Protein AF-A0A9E2QD53-F1 (afdb_monomer)

Radius of gyration: 24.66 Å; Cα contacts (8 Å, |Δi|>4): 588; chains: 1; bounding box: 56×91×50 Å

Sequence (376 aa):
MVDAVVQRRDLRGRLIRIVRFLTGLVPRSIDTVKHRERRSAAPARRATETYSCSTSEERNVAGVDAAALECQRIYGAGYLVKAEHRAGRVPVPRPDRQGRGGPEAVGASNTDPWDVVRMARHRARPRFLFYVEEIFDDFLELRGDRLYGDDSAIVGGFARLDGVPLMLIGHNRGGTPGDGRATNSGMPHPEGIRKSLRLMKLAEKFNLPVVTMVDTPGAYPGVGAEERGQALAIAENLREMVSLGTPVLSVVIGEGGSGGALSLAVADTVLMMENSTFSVISPEGCAAILWRDQSKARQAARALKLTAPELLEIGLVDEVVPEPPGGAHQDPAAAAAVLHDHVAAHLGRLLGADIDGLVEARLDKYSRVGVFEEVV

Foldseek 3Di:
DDDDPPPVVNVVVLVVLVLCLLPVDDDDDPDDPDDDDDDDDDDDDDDDDDDDDDDDPPPPPVVVVVSVVVSCVSVVPDPPPPPPDDPDPPPPDDPDPDDDDDDPPPPPPPDQLVVLQCQLVPLLQDFDVNLCVQFWASFDWDAWLVPDGGQLQKIWGWIDGVNAIAIEIEGCQDNDPVRNVSRVSSAAALRNLSNVLVSLVVCLVSQHEYEYEYRDQYHDPDPVSVVVCVVNSLVVLLVCLLQRLHAYEYEHSGEAHASSNSSRQLGLAYEYEQSHWHFNHQLQVQCCPPVVDSVCSSVSSVVGLTGRVSCVVLLVHVYYQYAPVVGCSVPVNVSSVSVNVVCVVVVVSRVPDDRVVSSVSSNVSVVPPDDDDDDD

Mean predicted aligned error: 13.01 Å

Solvent-accessible surface area (backbone atoms only — not comparable to full-atom values): 21211 Å² total; per-residue (Å²): 140,91,81,78,83,71,54,69,66,57,55,50,53,50,49,49,50,52,50,28,69,78,64,72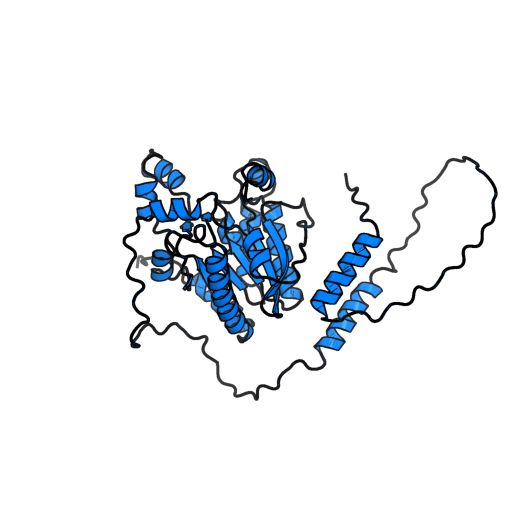,55,79,80,73,83,79,77,79,81,81,79,80,84,81,86,82,90,84,83,92,80,92,79,88,86,79,93,74,92,75,91,79,81,80,75,65,60,67,61,56,53,50,54,52,50,49,51,48,57,60,62,71,61,73,84,70,79,84,70,81,83,69,97,59,88,76,74,78,81,68,85,75,92,70,89,69,90,65,72,77,72,79,64,81,69,92,64,55,52,43,57,34,51,51,51,27,63,34,72,69,38,67,48,49,70,53,49,46,70,76,54,37,43,82,72,44,80,62,82,46,40,90,81,83,40,61,38,56,9,37,46,32,26,42,28,22,50,96,80,46,64,30,30,38,39,29,22,27,28,50,80,44,77,71,42,17,64,71,11,53,40,8,20,31,43,24,41,18,43,41,24,51,45,53,50,52,54,51,18,35,76,68,68,22,36,36,41,27,40,28,26,12,81,19,46,44,92,42,71,71,21,56,79,63,34,34,70,55,30,36,52,53,34,45,59,50,43,46,65,39,72,39,48,32,40,16,32,29,64,15,30,23,15,25,67,45,20,46,54,55,49,62,39,71,40,30,35,23,29,48,45,14,36,48,36,84,59,55,32,44,58,47,8,40,67,80,66,70,34,48,88,40,20,57,59,30,27,57,74,64,52,26,40,28,70,54,29,38,74,74,63,78,30,76,45,66,42,73,50,40,87,90,33,38,52,70,36,50,66,61,26,43,54,50,50,40,55,54,51,52,57,52,50,57,53,48,72,72,51,58,55,70,59,46,31,51,49,30,43,52,58,61,70,61,65,77,86,85,82,83,89,127

Structure (mmCIF, N/CA/C/O backbone):
data_AF-A0A9E2QD53-F1
#
_entry.id   AF-A0A9E2QD53-F1
#
loop_
_atom_site.group_PDB
_atom_site.id
_atom_site.type_symbol
_atom_site.label_atom_id
_atom_site.label_alt_id
_atom_site.label_comp_id
_atom_site.label_asym_id
_atom_site.label_entity_id
_atom_site.label_seq_id
_atom_site.pdbx_PDB_ins_code
_atom_site.Cartn_x
_atom_site.Cartn_y
_atom_site.Cartn_z
_atom_site.occupancy
_atom_site.B_iso_or_equiv
_atom_site.auth_seq_id
_atom_site.auth_comp_id
_atom_site.auth_asym_id
_atom_site.auth_atom_id
_atom_site.pdbx_PDB_model_num
ATOM 1 N N . MET A 1 1 ? 7.668 31.008 6.955 1.00 31.34 1 MET A N 1
ATOM 2 C CA . MET A 1 1 ? 6.559 31.546 6.141 1.00 31.34 1 MET A CA 1
ATOM 3 C C . MET A 1 1 ? 5.306 30.779 6.550 1.00 31.34 1 MET A C 1
ATOM 5 O O . MET A 1 1 ? 4.965 29.779 5.940 1.00 31.34 1 MET A O 1
ATOM 9 N N . VAL A 1 2 ? 4.736 31.150 7.699 1.00 32.56 2 VAL A N 1
ATOM 10 C CA . VAL A 1 2 ? 3.553 30.505 8.285 1.00 32.56 2 VAL A CA 1
ATOM 11 C C . VAL A 1 2 ? 2.417 31.496 8.106 1.00 32.56 2 VAL A C 1
ATOM 13 O O . VAL A 1 2 ? 2.202 32.340 8.961 1.00 32.56 2 VAL A O 1
ATOM 16 N N . ASP A 1 3 ? 1.749 31.430 6.962 1.00 30.52 3 ASP A N 1
ATOM 17 C CA . ASP A 1 3 ? 0.505 32.157 6.723 1.00 30.52 3 ASP A CA 1
ATOM 18 C C . ASP A 1 3 ? -0.479 31.205 6.050 1.00 30.52 3 ASP A C 1
ATOM 20 O O . ASP A 1 3 ? -0.673 31.188 4.839 1.00 30.52 3 ASP A O 1
ATOM 24 N N . ALA A 1 4 ? -1.107 30.374 6.875 1.00 34.44 4 ALA A N 1
ATOM 25 C CA . ALA A 1 4 ? -2.397 29.795 6.554 1.00 34.44 4 ALA A CA 1
ATOM 26 C C . ALA A 1 4 ? -3.383 30.329 7.591 1.00 34.44 4 ALA A C 1
ATOM 28 O O . ALA A 1 4 ? -3.684 29.681 8.594 1.00 34.44 4 ALA A O 1
ATOM 29 N N . VAL A 1 5 ? -3.876 31.548 7.361 1.00 36.81 5 VAL A N 1
ATOM 30 C CA . VAL A 1 5 ? -5.091 32.037 8.017 1.00 36.81 5 VAL A CA 1
ATOM 31 C C . VAL A 1 5 ? -6.238 31.167 7.507 1.00 36.81 5 VAL A C 1
ATOM 33 O O . VAL A 1 5 ? -6.905 31.481 6.523 1.00 36.81 5 VAL A O 1
ATOM 36 N N . VAL A 1 6 ? -6.448 30.022 8.155 1.00 44.41 6 VAL A N 1
ATOM 37 C CA . VAL A 1 6 ? -7.622 29.188 7.912 1.00 44.41 6 VAL A CA 1
ATOM 38 C C . VAL A 1 6 ? -8.832 30.013 8.339 1.00 44.41 6 VAL A C 1
ATOM 40 O O . VAL A 1 6 ? -8.982 30.374 9.509 1.00 44.41 6 VAL A O 1
ATOM 43 N N . GLN A 1 7 ? -9.690 30.367 7.381 1.00 45.12 7 GLN A N 1
ATOM 44 C CA . GLN A 1 7 ? -10.903 31.125 7.666 1.00 45.12 7 GLN A CA 1
ATOM 45 C C . GLN A 1 7 ? -11.721 30.379 8.733 1.00 45.12 7 GLN A C 1
ATOM 47 O O . GLN A 1 7 ? -12.090 29.221 8.546 1.00 45.12 7 GLN A O 1
ATOM 52 N N . ARG A 1 8 ? -12.049 31.039 9.855 1.00 44.97 8 ARG A N 1
ATOM 53 C CA . ARG A 1 8 ? -12.780 30.431 10.993 1.00 44.97 8 ARG A CA 1
ATOM 54 C C . ARG A 1 8 ? -14.083 29.714 10.592 1.00 44.97 8 ARG A C 1
ATOM 56 O O . ARG A 1 8 ? -14.518 28.804 11.292 1.00 44.97 8 ARG A O 1
ATOM 63 N N . ARG A 1 9 ? -14.710 30.107 9.473 1.00 41.91 9 ARG A N 1
ATOM 64 C CA . ARG A 1 9 ? -15.892 29.435 8.903 1.00 41.91 9 ARG A CA 1
ATOM 65 C C . ARG A 1 9 ? -15.575 28.055 8.311 1.00 41.91 9 ARG A C 1
ATOM 67 O O . ARG A 1 9 ? -16.350 27.135 8.551 1.00 41.91 9 ARG A O 1
ATOM 74 N N . ASP A 1 10 ? -14.448 27.905 7.615 1.00 60.00 10 ASP A N 1
ATOM 75 C CA . ASP A 1 10 ? -13.979 26.620 7.069 1.00 60.00 10 ASP A CA 1
ATOM 76 C C . ASP A 1 10 ? -13.608 25.658 8.209 1.00 60.00 10 ASP A C 1
ATOM 78 O O . ASP A 1 10 ? -14.062 24.517 8.255 1.00 60.00 10 ASP A O 1
ATOM 82 N N . LEU A 1 11 ? -12.919 26.172 9.235 1.00 59.44 11 LEU A N 1
ATOM 83 C CA . LEU A 1 11 ? -12.607 25.431 10.464 1.00 59.44 11 LEU A CA 1
ATOM 84 C C . LEU A 1 11 ? -13.862 24.911 11.173 1.00 59.44 11 LEU A C 1
ATOM 86 O O . LEU A 1 11 ? -13.917 23.739 11.533 1.00 59.44 11 LEU A O 1
ATOM 90 N N . ARG A 1 12 ? -14.892 25.751 11.338 1.00 66.06 12 ARG A N 1
ATOM 91 C CA . ARG A 1 12 ? -16.156 25.332 11.964 1.00 66.06 12 ARG A CA 1
ATOM 92 C C . ARG A 1 12 ? -16.876 24.271 11.130 1.00 66.06 12 ARG A C 1
ATOM 94 O O . ARG A 1 12 ? -17.380 23.310 11.701 1.00 66.06 12 ARG A O 1
ATOM 101 N N . GLY A 1 13 ? -16.917 24.424 9.806 1.00 69.56 13 GLY A N 1
ATOM 102 C CA . GLY A 1 13 ? -17.524 23.441 8.904 1.00 69.56 13 GLY A CA 1
ATOM 103 C C . GLY A 1 13 ? -16.821 22.083 8.961 1.00 69.56 13 GLY A C 1
ATOM 104 O O . GLY A 1 13 ? -17.483 21.057 9.120 1.00 69.56 13 GLY A O 1
ATOM 105 N N . ARG A 1 14 ? -15.484 22.079 8.918 1.00 71.19 14 ARG A N 1
ATOM 106 C CA . ARG A 1 14 ? -14.670 20.861 9.052 1.00 71.19 14 ARG A CA 1
ATOM 107 C C . ARG A 1 14 ? -14.806 20.226 10.428 1.00 71.19 14 ARG A C 1
ATOM 109 O O . ARG A 1 14 ? -14.996 19.020 10.506 1.00 71.19 14 ARG A O 1
ATOM 116 N N . LEU A 1 15 ? -14.787 21.020 11.499 1.00 72.56 15 LEU A N 1
ATOM 117 C CA . LEU A 1 15 ? -14.981 20.516 12.860 1.00 72.56 15 LEU A CA 1
ATOM 118 C C . LEU A 1 15 ? -16.364 19.874 13.017 1.00 72.56 15 LEU A C 1
ATOM 120 O O . LEU A 1 15 ? -16.467 18.787 13.567 1.00 72.56 15 LEU A O 1
ATOM 124 N N . ILE A 1 16 ? -17.416 20.497 12.472 1.00 74.38 16 ILE A N 1
ATOM 125 C CA . ILE A 1 16 ? -18.760 19.909 12.460 1.00 74.38 16 ILE A CA 1
ATOM 126 C C . ILE A 1 16 ? -18.766 18.595 11.678 1.00 74.38 16 ILE A C 1
ATOM 128 O O . ILE A 1 16 ? -19.364 17.640 12.153 1.00 74.38 16 ILE A O 1
ATOM 132 N N . ARG A 1 17 ? -18.1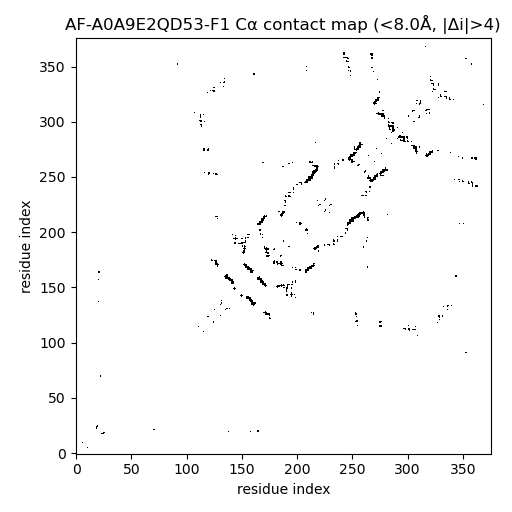09 18.510 10.513 1.00 72.38 17 ARG A N 1
ATOM 133 C CA . ARG A 1 17 ? -18.012 17.250 9.754 1.00 72.38 17 ARG A CA 1
ATOM 134 C C . ARG A 1 17 ? -17.267 16.164 10.527 1.00 72.38 17 ARG A C 1
ATOM 136 O O . ARG A 1 17 ? -17.762 15.050 10.577 1.00 72.38 17 ARG A O 1
ATOM 143 N N . ILE A 1 18 ? -16.152 16.495 11.177 1.00 77.19 18 ILE A N 1
ATOM 144 C CA . ILE A 1 18 ? -15.391 15.548 12.008 1.00 77.19 18 ILE A CA 1
ATOM 145 C C . ILE A 1 18 ? -16.244 15.069 13.185 1.00 77.19 18 ILE A C 1
ATOM 147 O O . ILE A 1 18 ? -16.358 13.871 13.409 1.00 77.19 18 ILE A O 1
ATOM 151 N N . VAL A 1 19 ? -16.890 15.985 13.911 1.00 75.25 19 VAL A N 1
ATOM 152 C CA . VAL A 1 19 ? -17.769 15.622 15.030 1.00 75.25 19 VAL A CA 1
ATOM 153 C C . VAL A 1 19 ? -18.942 14.780 14.534 1.00 75.25 19 VAL A C 1
ATOM 155 O O . VAL A 1 19 ? -19.227 13.753 15.134 1.00 75.25 19 VAL A O 1
ATOM 158 N N . ARG A 1 20 ? -19.590 15.145 13.421 1.00 76.25 20 ARG A N 1
ATOM 159 C CA . ARG A 1 20 ? -20.661 14.342 12.801 1.00 76.25 20 ARG A CA 1
ATOM 160 C C . ARG A 1 20 ? -20.182 12.944 12.432 1.00 76.25 20 ARG A C 1
ATOM 162 O O . ARG A 1 20 ? -20.865 11.979 12.747 1.00 76.25 20 ARG A O 1
ATOM 169 N N . PHE A 1 21 ? -19.012 12.842 11.809 1.00 77.31 21 PHE A N 1
ATOM 170 C CA . PHE A 1 21 ? -18.412 11.568 11.440 1.00 77.31 21 PHE A CA 1
ATOM 171 C C . PHE A 1 21 ? -18.187 10.691 12.677 1.00 77.31 21 PHE A C 1
ATOM 173 O O . PHE A 1 21 ? -18.655 9.556 12.711 1.00 77.31 21 PHE A O 1
ATOM 180 N N . LEU A 1 22 ? -17.555 11.248 13.715 1.00 73.31 22 LEU A N 1
ATOM 181 C CA . LEU A 1 22 ? -17.206 10.526 14.939 1.00 73.31 22 LEU A CA 1
ATOM 182 C C . LEU A 1 22 ? -18.399 10.228 15.853 1.00 73.31 22 LEU A C 1
ATOM 184 O O . LEU A 1 22 ? -18.281 9.349 16.695 1.00 73.31 22 LEU A O 1
ATOM 188 N N . THR A 1 23 ? -19.513 10.962 15.755 1.00 70.06 23 THR A N 1
ATOM 189 C CA . THR A 1 23 ? -20.654 10.840 16.692 1.00 70.06 23 THR A CA 1
ATOM 190 C C . THR A 1 23 ? -21.939 10.313 16.058 1.00 70.06 23 THR A C 1
ATOM 192 O O . THR A 1 23 ? -22.870 9.973 16.781 1.00 70.06 23 THR A O 1
ATOM 195 N N . GLY A 1 24 ? -22.049 10.300 14.726 1.00 60.84 24 GLY A N 1
ATOM 196 C CA . GLY A 1 24 ? -23.296 9.979 14.020 1.00 60.84 24 GLY A CA 1
ATOM 197 C C . GLY A 1 24 ? -24.432 10.994 14.233 1.00 60.84 24 GLY A C 1
ATOM 198 O O . GLY A 1 24 ? -25.548 10.779 13.764 1.00 60.84 24 GLY A O 1
ATOM 199 N N . LEU A 1 25 ? -24.189 12.109 14.934 1.00 55.88 25 LEU A N 1
ATOM 200 C CA . LEU A 1 25 ? -25.224 13.086 15.280 1.00 55.88 25 LEU A CA 1
ATOM 201 C C . LEU A 1 25 ? -25.524 14.044 14.118 1.00 55.88 25 LEU A C 1
ATOM 203 O O . LEU A 1 25 ? -24.668 14.820 13.694 1.00 55.88 25 LEU A O 1
ATOM 207 N N . VAL A 1 26 ? -26.783 14.101 13.677 1.00 42.16 26 VAL A N 1
ATOM 208 C CA . VAL A 1 26 ? -27.314 15.225 12.885 1.00 42.16 26 VAL A CA 1
ATOM 209 C C . VAL A 1 26 ? -27.596 16.389 13.852 1.00 42.16 26 VAL A C 1
ATOM 211 O O . VAL A 1 26 ? -28.406 16.222 14.766 1.00 42.16 26 VAL A O 1
ATOM 214 N N . PRO A 1 27 ? -26.976 17.580 13.718 1.00 40.75 27 PRO A N 1
ATOM 215 C CA . PRO A 1 27 ? -27.247 18.680 14.634 1.00 40.75 27 PRO A CA 1
ATOM 216 C C . PRO A 1 27 ? -28.691 19.150 14.465 1.00 40.75 27 PRO A C 1
ATOM 218 O O . PRO A 1 27 ? -29.079 19.572 13.373 1.00 40.75 27 PRO A O 1
ATOM 221 N N . ARG A 1 28 ? -29.461 19.162 15.558 1.00 37.94 28 ARG A N 1
ATOM 222 C CA . ARG A 1 28 ? -30.606 20.074 15.668 1.00 37.94 28 ARG A CA 1
ATOM 223 C C . ARG A 1 28 ? -30.071 21.497 15.488 1.00 37.94 28 ARG A C 1
ATOM 225 O O . ARG A 1 28 ? -28.996 21.815 15.996 1.00 37.94 28 ARG A O 1
ATOM 232 N N . SER A 1 29 ? -30.775 22.308 14.702 1.00 35.12 29 SER A N 1
ATOM 233 C CA . SER A 1 29 ? -30.392 23.677 14.351 1.00 35.12 29 SER A CA 1
ATOM 234 C C . SER A 1 29 ? -29.868 24.437 15.569 1.00 35.12 29 SER A C 1
ATOM 236 O O . SER A 1 29 ? -30.600 24.673 16.526 1.00 35.12 29 SER A O 1
ATOM 238 N N . ILE A 1 30 ? -28.593 24.827 15.541 1.00 38.50 30 ILE A N 1
ATOM 239 C CA . ILE A 1 30 ? -28.073 25.801 16.498 1.00 38.50 30 ILE A CA 1
ATOM 240 C C . ILE A 1 30 ? -28.657 27.142 16.065 1.00 38.50 30 ILE A C 1
ATOM 242 O O . ILE A 1 30 ? -28.188 27.731 15.087 1.00 38.50 30 ILE A O 1
ATOM 246 N N . ASP A 1 31 ? -29.706 27.579 16.760 1.00 32.22 31 ASP A N 1
ATOM 247 C CA . ASP A 1 31 ? -30.327 28.881 16.561 1.00 32.22 31 ASP A CA 1
ATOM 248 C C . ASP A 1 31 ? -29.263 29.979 16.596 1.00 32.22 31 ASP A C 1
ATOM 250 O O . ASP A 1 31 ? -28.484 30.135 17.542 1.00 32.22 31 ASP A O 1
ATOM 254 N N . THR A 1 32 ? -29.208 30.748 15.515 1.00 32.34 32 THR A N 1
ATOM 255 C CA . THR A 1 32 ? -28.363 31.929 15.412 1.00 32.34 32 THR A CA 1
ATOM 256 C C . THR A 1 32 ? -28.822 32.960 16.437 1.00 32.34 32 THR A C 1
ATOM 258 O O . THR A 1 32 ? -29.849 33.614 16.247 1.00 32.34 32 THR A O 1
ATOM 261 N N . VAL A 1 33 ? -28.040 33.162 17.497 1.00 30.47 33 VAL A N 1
ATOM 262 C CA . VAL A 1 33 ? -28.161 34.355 18.341 1.00 30.47 33 VAL A CA 1
ATOM 263 C C . VAL A 1 33 ? -27.859 35.571 17.459 1.00 30.47 33 VAL A C 1
ATOM 265 O O . VAL A 1 33 ? -26.717 35.814 17.068 1.00 30.47 33 VAL A O 1
ATOM 268 N N . LYS A 1 34 ? -28.907 36.316 17.091 1.00 29.62 34 LYS A N 1
ATOM 269 C CA . LYS A 1 34 ? -28.809 37.587 16.364 1.00 29.62 34 LYS A CA 1
ATOM 270 C C . LYS A 1 34 ? -28.112 38.619 17.255 1.00 29.62 34 LYS A C 1
ATOM 272 O O . LYS A 1 34 ? -28.740 39.200 18.137 1.00 29.62 34 LYS A O 1
ATOM 277 N N . HIS A 1 35 ? -26.834 38.890 17.003 1.00 30.23 35 HIS A N 1
ATOM 278 C CA . HIS A 1 35 ? -26.180 40.071 17.559 1.00 30.23 35 HIS A CA 1
ATOM 279 C C . HIS A 1 35 ? -26.676 41.317 16.813 1.00 30.23 35 HIS A C 1
ATOM 281 O O . HIS A 1 35 ? -26.477 41.472 15.612 1.00 30.23 35 HIS A O 1
ATOM 287 N N . ARG A 1 36 ? -27.376 42.187 17.544 1.00 29.34 36 ARG A N 1
ATOM 288 C CA . ARG A 1 36 ? -27.897 43.477 17.081 1.00 29.34 36 ARG A CA 1
ATOM 289 C C . ARG A 1 36 ? -26.718 44.434 16.857 1.00 29.34 36 ARG A C 1
ATOM 291 O O . ARG A 1 36 ? -26.070 44.835 17.821 1.00 29.34 36 ARG A O 1
ATOM 298 N N . GLU A 1 37 ? -26.440 44.801 15.609 1.00 29.69 37 GLU A N 1
ATOM 299 C CA . GLU A 1 37 ? -25.473 45.853 15.279 1.00 29.69 37 GLU A CA 1
ATOM 300 C C . GLU A 1 37 ? -25.988 47.213 15.778 1.00 29.69 37 GLU A C 1
ATOM 302 O O . GLU A 1 37 ? -27.030 47.701 15.336 1.00 29.69 37 GLU A O 1
ATOM 307 N N . ARG A 1 38 ? -25.252 47.854 16.695 1.00 29.88 38 ARG A N 1
ATOM 308 C CA . ARG A 1 38 ? -25.366 49.299 16.926 1.00 29.88 38 ARG A CA 1
AT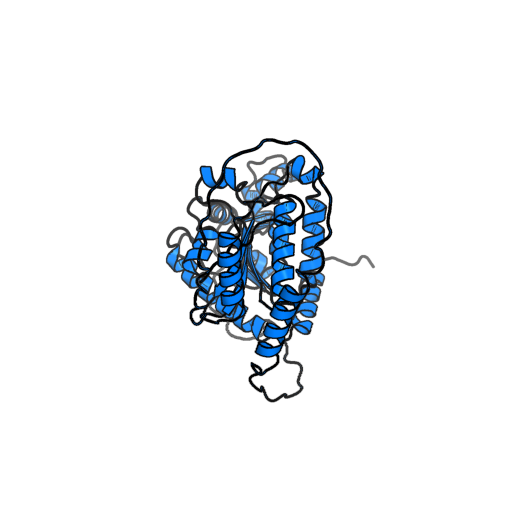OM 309 C C . ARG A 1 38 ? -24.333 49.999 16.047 1.00 29.88 38 ARG A C 1
ATOM 311 O O . ARG A 1 38 ? -23.136 49.875 16.274 1.00 29.88 38 ARG A O 1
ATOM 318 N N . ARG A 1 39 ? -24.818 50.738 15.048 1.00 31.39 39 ARG A N 1
ATOM 319 C CA . ARG A 1 39 ? -24.040 51.719 14.284 1.00 31.39 39 ARG A CA 1
ATOM 320 C C . ARG A 1 39 ? -23.800 52.967 15.141 1.00 31.39 39 ARG A C 1
ATOM 322 O O . ARG A 1 39 ? -24.761 53.553 15.631 1.00 31.39 39 ARG A O 1
ATOM 329 N N . SER A 1 40 ? -22.556 53.427 15.222 1.00 29.48 40 SER A N 1
ATOM 330 C CA . SER A 1 40 ? -22.236 54.846 15.429 1.00 29.48 40 SER A CA 1
ATOM 331 C C . SER A 1 40 ? -20.947 55.194 14.688 1.00 29.48 40 SER A C 1
ATOM 333 O O . SER A 1 40 ? -19.940 54.503 14.829 1.00 29.48 40 SER A O 1
ATOM 335 N N . ALA A 1 41 ? -21.013 56.244 13.875 1.00 29.64 41 ALA A N 1
ATOM 336 C CA . ALA A 1 41 ? -19.954 56.742 13.009 1.00 29.64 41 ALA A CA 1
ATOM 337 C C . ALA A 1 41 ? -19.038 57.750 13.728 1.00 29.64 41 ALA A C 1
ATOM 339 O O . ALA A 1 41 ? -19.548 58.605 14.445 1.00 29.64 41 ALA A O 1
ATOM 340 N N . ALA A 1 42 ? -17.724 57.698 13.466 1.00 27.61 42 ALA A N 1
ATOM 341 C CA . ALA A 1 42 ? -16.797 58.844 13.445 1.00 27.61 42 ALA A CA 1
ATOM 342 C C . ALA A 1 42 ? -15.429 58.431 12.832 1.00 27.61 42 ALA A C 1
ATOM 344 O O . ALA A 1 42 ? -15.088 57.249 12.901 1.00 27.61 42 ALA A O 1
ATOM 345 N N . PRO A 1 43 ? -14.661 59.351 12.201 1.00 31.42 43 PRO A N 1
ATOM 346 C CA . PRO A 1 43 ? -13.640 59.007 11.207 1.00 31.42 43 PRO A CA 1
ATOM 347 C C . PRO A 1 43 ? -12.181 58.994 11.714 1.00 31.42 43 PRO A C 1
ATOM 349 O O . PRO A 1 43 ? -11.857 59.428 12.815 1.00 31.42 43 PRO A O 1
ATOM 352 N N . ALA A 1 44 ? -11.321 58.483 10.828 1.00 34.47 44 ALA A N 1
ATOM 353 C CA . ALA A 1 44 ? -9.887 58.200 10.912 1.00 34.47 44 ALA A CA 1
ATOM 354 C C . ALA A 1 44 ? -8.992 59.132 11.759 1.00 34.47 44 ALA A C 1
ATOM 356 O O . ALA A 1 44 ? -8.976 60.350 11.582 1.00 34.47 44 ALA A O 1
ATOM 357 N N . ARG A 1 45 ? -8.088 58.512 12.534 1.00 27.92 45 ARG A N 1
ATOM 358 C CA . ARG A 1 45 ? -6.772 59.064 12.898 1.00 27.92 45 ARG A CA 1
ATOM 359 C C . ARG A 1 45 ? -5.700 57.978 12.774 1.00 27.92 45 ARG A C 1
ATOM 361 O O . ARG A 1 45 ? -5.843 56.898 13.336 1.00 27.92 45 ARG A O 1
ATOM 368 N N . ARG A 1 46 ? -4.630 58.280 12.031 1.00 36.41 46 ARG A N 1
ATOM 369 C CA . ARG A 1 46 ? -3.342 57.573 12.097 1.00 36.41 46 ARG A CA 1
ATOM 370 C C . ARG A 1 46 ? -2.644 57.976 13.397 1.00 36.41 46 ARG A C 1
ATOM 372 O O . ARG A 1 46 ? -2.480 59.171 13.628 1.00 36.41 46 ARG A O 1
ATOM 379 N N . ALA A 1 47 ? -2.192 57.001 14.175 1.00 27.39 47 ALA A N 1
ATOM 380 C CA . ALA A 1 47 ? -1.107 57.160 15.135 1.00 27.39 47 ALA A CA 1
ATOM 381 C C . ALA A 1 47 ? -0.396 55.813 15.309 1.00 27.39 47 ALA A C 1
ATOM 383 O O . ALA A 1 47 ? -1.019 54.754 15.338 1.00 27.39 47 ALA A O 1
ATOM 384 N N . THR A 1 48 ? 0.920 55.913 15.319 1.00 29.06 48 THR A N 1
ATOM 385 C CA . THR A 1 48 ? 1.945 54.904 15.550 1.00 29.06 48 THR A CA 1
ATOM 386 C C . THR A 1 48 ? 1.900 54.321 16.967 1.00 29.06 48 THR A C 1
ATOM 388 O O . THR A 1 48 ? 1.400 54.965 17.879 1.00 29.06 48 THR A O 1
ATOM 391 N N . GLU A 1 49 ? 2.543 53.155 17.099 1.00 27.19 49 GLU A N 1
ATOM 392 C CA . GLU A 1 49 ? 3.158 52.555 18.298 1.00 27.19 49 GLU A CA 1
ATOM 393 C C . GLU A 1 49 ? 2.511 51.327 18.963 1.00 27.19 49 GLU A C 1
ATOM 395 O O . GLU A 1 49 ? 1.328 51.268 19.268 1.00 27.19 49 GLU A O 1
ATOM 400 N N . THR A 1 50 ? 3.443 50.408 19.259 1.00 23.62 50 THR A N 1
ATOM 401 C CA . THR A 1 50 ? 3.533 49.426 20.350 1.00 23.62 50 THR A CA 1
ATOM 402 C C . THR A 1 50 ? 2.632 48.186 20.338 1.00 23.62 50 THR A C 1
ATOM 404 O O . THR A 1 50 ? 1.495 48.166 20.793 1.00 23.62 50 THR A 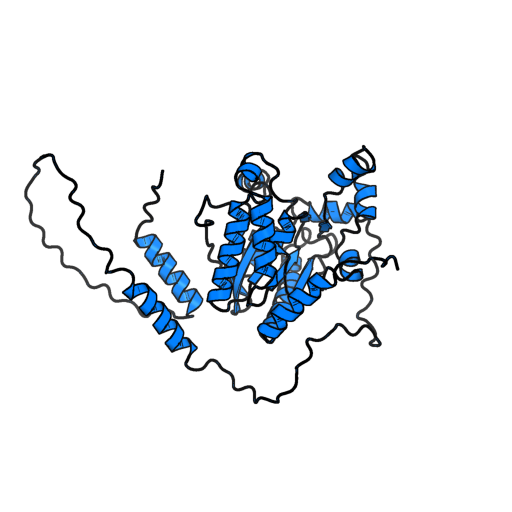O 1
ATOM 407 N N . TYR A 1 51 ? 3.243 47.071 19.916 1.00 24.53 51 TYR A N 1
ATOM 408 C CA . TYR A 1 51 ? 2.865 45.729 20.351 1.00 24.53 51 TYR A CA 1
ATOM 409 C C . TYR A 1 51 ? 3.060 45.621 21.868 1.00 24.53 51 TYR A C 1
ATOM 411 O O . TYR A 1 51 ? 4.193 45.578 22.347 1.00 24.53 51 TYR A O 1
ATOM 419 N N . SER A 1 52 ? 1.964 45.530 22.617 1.00 24.69 52 SER A N 1
ATOM 420 C CA . SER A 1 52 ? 1.968 44.959 23.960 1.00 24.69 52 SER A CA 1
ATOM 421 C C . SER A 1 52 ? 1.372 43.553 23.894 1.00 24.69 52 SER A C 1
ATOM 423 O O . SER A 1 52 ? 0.213 43.335 23.542 1.00 24.69 52 SER A O 1
ATOM 425 N N . CYS A 1 53 ? 2.223 42.571 24.184 1.00 27.38 53 CYS A N 1
ATOM 426 C CA . CYS A 1 53 ? 1.823 41.196 24.424 1.00 27.38 53 CYS A CA 1
ATOM 427 C C . CYS A 1 53 ? 0.949 41.177 25.686 1.00 27.38 53 CYS A C 1
ATOM 429 O O . CYS A 1 53 ? 1.417 41.547 26.762 1.00 27.38 53 CYS A O 1
ATOM 431 N N . SER A 1 54 ? -0.315 40.775 25.555 1.00 26.30 54 SER A N 1
ATOM 432 C CA . SER A 1 54 ? -1.130 40.373 26.699 1.00 26.30 54 SER A CA 1
ATOM 433 C C . SER A 1 54 ? -1.650 38.961 26.466 1.00 26.30 54 SER A C 1
ATOM 435 O O . SER A 1 54 ? -2.184 38.608 25.413 1.00 26.30 54 SER A O 1
ATOM 437 N N . THR A 1 55 ? -1.371 38.141 27.465 1.00 34.53 55 THR A N 1
ATOM 438 C CA . THR A 1 55 ? -1.600 36.710 27.579 1.00 34.53 55 THR A CA 1
ATOM 439 C C . THR A 1 55 ? -3.076 36.351 27.410 1.00 34.53 55 THR A C 1
ATOM 441 O O . THR A 1 55 ? -3.964 36.907 28.054 1.00 34.53 55 THR A O 1
ATOM 444 N N . SER A 1 56 ? -3.352 35.376 26.543 1.00 31.02 56 SER A N 1
ATOM 445 C CA . SER A 1 56 ? -4.646 34.685 26.494 1.00 31.02 56 SER A CA 1
ATOM 446 C C . SER A 1 56 ? -4.454 33.201 26.172 1.00 31.02 56 SER A C 1
ATOM 448 O O . SER A 1 56 ? -5.014 32.675 25.216 1.00 31.02 56 SER A O 1
ATOM 450 N N . GLU A 1 57 ? -3.650 32.514 26.986 1.00 33.75 57 GLU A N 1
ATOM 451 C CA . GLU A 1 57 ? -3.437 31.060 26.880 1.00 33.75 57 GLU A CA 1
ATOM 452 C C . GLU A 1 57 ? -4.503 30.211 27.599 1.00 33.75 57 GLU A C 1
ATOM 454 O O . GLU A 1 57 ? -4.597 29.016 27.352 1.00 33.75 57 GLU A O 1
ATOM 459 N N . GLU A 1 58 ? -5.404 30.786 28.400 1.00 32.28 58 GLU A N 1
ATOM 460 C CA . GLU A 1 58 ? -6.263 29.965 29.278 1.00 32.28 58 GLU A CA 1
ATOM 461 C C . GLU A 1 58 ? -7.668 29.626 28.745 1.00 32.28 58 GLU A C 1
ATOM 463 O O . GLU A 1 58 ? -8.448 28.978 29.438 1.00 32.28 58 GLU A O 1
ATOM 468 N N . ARG A 1 59 ? -8.037 30.000 27.510 1.00 31.66 59 ARG A N 1
ATOM 469 C CA . ARG A 1 59 ? -9.412 29.759 27.000 1.00 31.66 59 ARG A CA 1
ATOM 470 C C . ARG A 1 59 ? -9.591 28.614 26.000 1.00 31.66 59 ARG A C 1
ATOM 472 O O . ARG A 1 59 ? -10.732 28.311 25.662 1.00 31.66 59 ARG A O 1
ATOM 479 N N . ASN A 1 60 ? -8.522 27.944 25.566 1.00 34.03 60 ASN A N 1
ATOM 480 C CA . ASN A 1 60 ? -8.614 26.888 24.542 1.00 34.03 60 ASN A CA 1
ATOM 481 C C . ASN A 1 60 ? -8.480 25.449 25.064 1.00 34.03 60 ASN A C 1
ATOM 483 O O . ASN A 1 60 ? -8.805 24.527 24.322 1.00 34.03 60 ASN A O 1
ATOM 487 N N . VAL A 1 61 ? -8.065 25.234 26.316 1.00 34.50 61 VAL A N 1
ATOM 488 C CA . VAL A 1 61 ? -7.884 23.875 26.866 1.00 34.50 61 VAL A CA 1
ATOM 489 C C . VAL A 1 61 ? -9.231 23.261 27.281 1.00 34.50 61 VAL A C 1
ATOM 491 O O . VAL A 1 61 ? -9.542 22.131 26.916 1.00 34.50 61 VAL A O 1
ATOM 494 N N . ALA A 1 62 ? -10.117 24.053 27.894 1.00 34.25 62 ALA A N 1
ATOM 495 C CA . ALA A 1 62 ? -11.412 23.574 28.388 1.00 34.25 62 ALA A CA 1
ATOM 496 C C . ALA A 1 62 ? -12.381 23.083 27.287 1.00 34.25 62 ALA A C 1
ATOM 498 O O . ALA A 1 62 ? -13.240 22.244 27.547 1.00 34.25 62 ALA A O 1
ATOM 499 N N . GLY A 1 63 ? -12.265 23.589 26.053 1.00 33.50 63 GLY A N 1
ATOM 500 C CA . GLY A 1 63 ? -13.168 23.222 24.953 1.00 33.50 63 GLY A CA 1
ATOM 501 C C . GLY A 1 63 ? -12.851 21.873 24.300 1.00 33.50 63 GLY A C 1
ATOM 502 O O . GLY A 1 63 ? -13.758 21.207 23.802 1.00 33.50 63 GLY A O 1
ATOM 503 N N . VAL A 1 64 ? -11.578 21.466 24.306 1.00 35.62 64 VAL A N 1
ATOM 504 C CA . VAL A 1 64 ? -11.128 20.191 23.721 1.00 35.62 64 VAL A CA 1
ATOM 505 C C . VAL A 1 64 ? -11.378 19.044 24.701 1.00 35.62 64 VAL A C 1
ATOM 507 O O . VAL A 1 64 ? -11.852 17.985 24.289 1.00 35.62 64 VAL A O 1
ATOM 510 N N . ASP A 1 65 ? -11.181 19.295 25.997 1.00 36.59 65 ASP A N 1
ATOM 511 C CA . ASP A 1 65 ? -11.492 18.334 27.059 1.00 36.59 65 ASP A CA 1
ATOM 512 C C . ASP A 1 65 ? -12.998 18.112 27.216 1.00 36.59 65 ASP A C 1
ATOM 514 O O . ASP A 1 65 ? -13.426 16.977 27.402 1.00 36.59 65 ASP A O 1
ATOM 518 N N . ALA A 1 66 ? -13.828 19.149 27.048 1.00 36.62 66 ALA A N 1
ATOM 519 C CA . ALA A 1 66 ? -15.284 19.000 27.090 1.00 36.62 66 ALA A CA 1
ATOM 520 C C . ALA A 1 66 ? -15.820 18.117 25.947 1.00 36.62 66 ALA A C 1
ATOM 522 O O . ALA A 1 66 ? -16.698 17.288 26.171 1.00 36.62 66 ALA A O 1
ATOM 523 N N . ALA A 1 67 ? -15.268 18.243 24.735 1.00 37.25 67 ALA A N 1
ATOM 524 C CA . ALA A 1 67 ? -15.647 17.391 23.606 1.00 37.25 67 ALA A CA 1
ATOM 525 C C . ALA A 1 67 ? -15.172 15.937 23.790 1.00 37.25 67 ALA A C 1
ATOM 527 O O . ALA A 1 67 ? -15.889 15.006 23.425 1.00 37.25 67 ALA A O 1
ATOM 528 N N . ALA A 1 68 ? -13.993 15.733 24.388 1.00 37.38 68 ALA A N 1
ATOM 529 C CA . ALA A 1 68 ? -13.485 14.406 24.729 1.00 37.38 68 ALA A CA 1
ATOM 530 C C . ALA A 1 68 ? -14.302 13.738 25.852 1.00 37.38 68 ALA A C 1
ATOM 532 O O . ALA A 1 68 ? -14.622 12.553 25.741 1.00 37.38 68 ALA A O 1
ATOM 533 N N . LEU A 1 69 ? -14.707 14.496 26.880 1.00 40.22 69 LEU A N 1
ATOM 534 C CA . LEU A 1 69 ? -15.592 14.021 27.950 1.00 40.22 69 LEU A CA 1
ATOM 535 C C . LEU A 1 69 ? -16.994 13.684 27.429 1.00 40.22 69 LEU A C 1
ATOM 537 O O . LEU A 1 69 ? -17.574 12.686 27.847 1.00 40.22 69 LEU A O 1
ATOM 541 N N . GLU A 1 70 ? -17.545 14.484 26.510 1.00 39.53 70 GLU A N 1
ATOM 542 C CA . GLU A 1 70 ? -18.852 14.211 25.895 1.00 39.53 70 GLU A CA 1
ATOM 543 C C . GLU A 1 70 ? -18.796 12.930 25.044 1.00 39.53 70 GLU A C 1
ATOM 545 O O . GLU A 1 70 ? -19.686 12.088 25.154 1.00 39.53 70 GLU A O 1
ATOM 550 N N . CYS A 1 71 ? -17.715 12.714 24.281 1.00 37.09 71 CYS A N 1
ATOM 551 C CA . CYS A 1 71 ? -17.476 11.449 23.579 1.00 37.09 71 CYS A CA 1
ATOM 552 C C . CYS A 1 71 ? -17.330 10.267 24.555 1.00 37.09 71 CYS A C 1
ATOM 554 O O . CYS A 1 71 ? -17.957 9.232 24.345 1.00 37.09 71 CYS A O 1
ATOM 556 N N . GLN A 1 72 ? -16.586 10.413 25.657 1.00 42.47 72 GLN A N 1
ATOM 557 C CA . GLN A 1 72 ? -16.500 9.370 26.693 1.00 42.47 72 GLN A CA 1
ATOM 558 C C . GLN A 1 72 ? -17.852 9.086 27.357 1.00 42.47 72 GLN A C 1
ATOM 560 O O . GLN A 1 72 ? -18.143 7.938 27.679 1.00 42.47 72 GLN A O 1
ATOM 565 N N . ARG A 1 73 ? -18.703 10.098 27.539 1.00 42.38 73 ARG A N 1
ATOM 566 C CA . ARG A 1 73 ? -20.036 9.943 28.135 1.00 42.38 73 ARG A CA 1
ATOM 567 C C . ARG A 1 73 ? -21.022 9.253 27.189 1.00 42.38 73 ARG A C 1
ATOM 569 O O . ARG A 1 73 ? -21.831 8.454 27.649 1.00 42.38 73 ARG A O 1
ATOM 576 N N . ILE A 1 74 ? -20.944 9.544 25.888 1.00 44.19 74 ILE A N 1
ATOM 577 C CA . ILE A 1 74 ? -21.783 8.929 24.845 1.00 44.19 74 ILE A CA 1
ATOM 578 C C . ILE A 1 74 ? -21.374 7.469 24.602 1.00 44.19 74 ILE A C 1
ATOM 580 O O . ILE A 1 74 ? -22.243 6.611 24.487 1.00 44.19 74 ILE A O 1
ATOM 584 N N . TYR A 1 75 ? -20.073 7.166 24.587 1.00 45.78 75 TYR A N 1
ATOM 585 C CA . TYR A 1 75 ? -19.568 5.818 24.290 1.00 45.78 75 TYR A CA 1
ATOM 586 C C . TYR A 1 75 ? -19.321 4.943 25.529 1.00 45.78 75 TYR A C 1
ATOM 588 O O . TYR A 1 75 ? -19.354 3.720 25.429 1.00 45.78 75 TYR A O 1
ATOM 596 N N . GLY A 1 76 ? -19.155 5.538 26.713 1.00 36.34 76 GLY A N 1
ATOM 597 C CA . GLY A 1 76 ? -19.117 4.820 27.993 1.00 36.34 76 GLY A CA 1
ATOM 598 C C . GLY A 1 76 ? -20.487 4.290 28.432 1.00 36.34 76 GLY A C 1
ATOM 599 O O . GLY A 1 76 ? -20.566 3.409 29.285 1.00 36.34 76 GLY A O 1
ATOM 600 N N . ALA A 1 77 ? -21.569 4.786 27.823 1.00 36.91 77 ALA A N 1
ATOM 601 C CA . ALA A 1 77 ? -22.940 4.364 28.079 1.00 36.91 77 ALA A CA 1
ATOM 602 C C . ALA A 1 77 ? -23.507 3.539 26.906 1.00 36.91 77 ALA A C 1
ATOM 604 O O . ALA A 1 77 ? -24.445 3.949 26.232 1.00 36.91 77 ALA A O 1
ATOM 605 N N . GLY A 1 78 ? -22.968 2.333 26.705 1.00 35.66 78 GLY A N 1
ATOM 606 C CA . GLY A 1 78 ? -23.761 1.221 26.170 1.00 35.66 78 GLY A CA 1
ATOM 607 C C . GLY A 1 78 ? -23.902 1.106 24.649 1.00 35.66 78 GLY A C 1
ATOM 608 O O . GLY A 1 78 ? -25.017 1.081 24.142 1.00 35.66 78 GLY A O 1
ATOM 609 N N . TYR A 1 79 ? -22.789 0.865 23.952 1.00 31.34 79 TYR A N 1
ATOM 610 C CA . TYR A 1 79 ? -22.766 0.005 22.755 1.00 31.34 79 TYR A CA 1
ATOM 611 C C . TYR A 1 79 ? -21.914 -1.250 23.017 1.00 31.34 79 TYR A C 1
ATOM 613 O O . TYR A 1 79 ? -21.109 -1.683 22.205 1.00 31.34 79 TYR A O 1
ATOM 621 N N . LEU A 1 80 ? -22.089 -1.850 24.197 1.00 30.62 80 LEU A N 1
ATOM 622 C CA . LEU A 1 80 ? -21.727 -3.244 24.427 1.00 30.62 80 LEU A CA 1
ATOM 623 C C . LEU A 1 80 ? -22.998 -4.062 24.222 1.00 30.62 80 LEU A C 1
ATOM 625 O O . LEU A 1 80 ? -23.838 -4.163 25.120 1.00 30.62 80 LEU A O 1
ATOM 629 N N . VAL A 1 81 ? -23.147 -4.649 23.034 1.00 28.58 81 VAL A N 1
ATOM 630 C CA . VAL A 1 81 ? -23.971 -5.852 22.909 1.00 28.58 81 VAL A CA 1
ATOM 631 C C . VAL A 1 81 ? -23.375 -6.841 23.907 1.00 28.58 81 VAL A C 1
ATOM 633 O O . VAL A 1 81 ? -22.207 -7.206 23.794 1.00 28.58 81 VAL A O 1
ATOM 636 N N . LYS A 1 82 ? -24.139 -7.196 24.946 1.00 25.05 82 LYS A N 1
ATOM 637 C CA . LYS A 1 82 ? -23.742 -8.205 25.931 1.00 25.05 82 LYS A CA 1
ATOM 638 C C . LYS A 1 82 ? -23.591 -9.545 25.210 1.00 25.05 82 LYS A C 1
ATOM 640 O O . LYS A 1 82 ? -24.540 -10.316 25.133 1.00 25.05 82 LYS A O 1
ATOM 645 N N . ALA A 1 83 ? -22.404 -9.811 24.680 1.00 30.00 83 ALA A N 1
ATOM 646 C CA . ALA A 1 83 ? -21.973 -11.161 24.384 1.00 30.00 83 ALA A CA 1
ATOM 647 C C . ALA A 1 83 ? -21.684 -11.821 25.735 1.00 30.00 83 ALA A C 1
ATOM 649 O O . ALA A 1 83 ? -20.787 -11.406 26.476 1.00 30.00 83 ALA A O 1
ATOM 650 N N . GLU A 1 84 ? -22.520 -12.785 26.109 1.00 27.25 84 GLU A N 1
ATOM 651 C CA . GLU A 1 84 ? -22.304 -13.597 27.296 1.00 27.25 84 GLU A CA 1
ATOM 652 C C . GLU A 1 84 ? -20.928 -14.263 27.188 1.00 27.25 84 GLU A C 1
ATOM 654 O O . GLU A 1 84 ? -20.666 -15.082 26.308 1.00 27.25 84 GLU A O 1
ATOM 659 N N . HIS A 1 85 ? -20.025 -13.848 28.075 1.00 29.33 85 HIS A N 1
ATOM 660 C CA . HIS A 1 85 ? -18.680 -14.380 28.189 1.00 29.33 85 HIS A CA 1
ATOM 661 C C . HIS A 1 85 ? -18.742 -15.882 28.481 1.00 29.33 85 HIS A C 1
ATOM 663 O O . HIS A 1 85 ? -19.060 -16.303 29.594 1.00 29.33 85 HIS A O 1
ATOM 669 N N . ARG A 1 86 ? -18.332 -16.698 27.511 1.00 27.22 86 ARG A N 1
ATOM 670 C CA . ARG A 1 86 ? -17.628 -17.943 27.814 1.00 27.22 86 ARG A CA 1
ATOM 671 C C . AR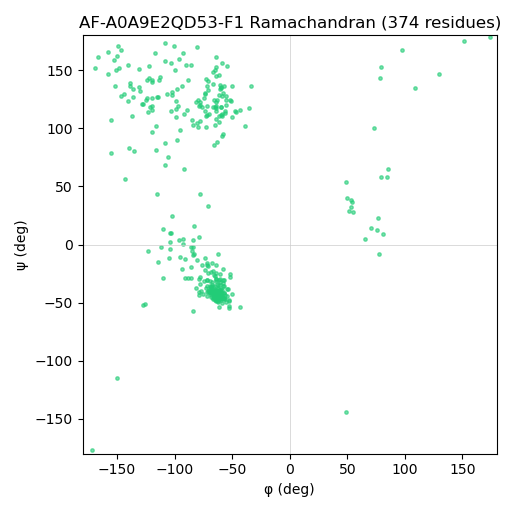G A 1 86 ? -16.146 -17.671 27.639 1.00 27.22 86 ARG A C 1
ATOM 673 O O . ARG A 1 86 ? -15.678 -17.474 26.525 1.00 27.22 86 ARG A O 1
ATOM 680 N N . ALA A 1 87 ? -15.431 -17.650 28.761 1.00 29.70 87 ALA A N 1
ATOM 681 C CA . ALA A 1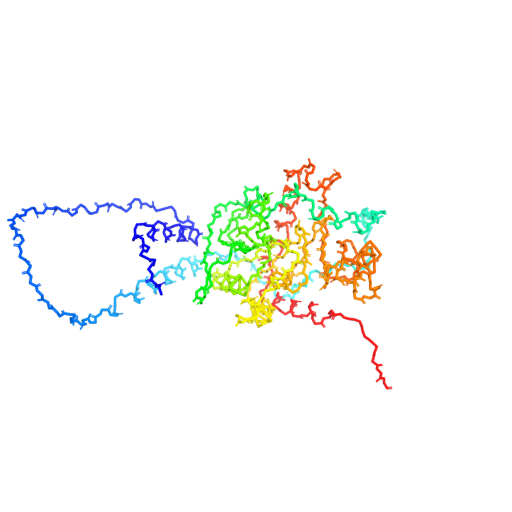 87 ? -13.980 -17.657 28.807 1.00 29.70 87 ALA A CA 1
ATOM 682 C C . ALA A 1 87 ? -13.461 -18.920 28.105 1.00 29.70 87 ALA A C 1
ATOM 684 O O . ALA A 1 87 ? -13.365 -19.999 28.684 1.00 29.70 87 ALA A O 1
ATOM 685 N N . GLY A 1 88 ? -13.167 -18.772 26.825 1.00 27.75 88 GLY A N 1
ATOM 686 C CA . GLY A 1 88 ? -12.380 -19.687 26.025 1.00 27.75 88 GLY A CA 1
ATOM 687 C C . GLY A 1 88 ? -11.593 -18.811 25.071 1.00 27.75 88 GLY A C 1
ATOM 688 O O . GLY A 1 88 ? -12.173 -17.923 24.454 1.00 27.75 88 GLY A O 1
ATOM 689 N N . ARG A 1 89 ? -10.274 -19.012 24.985 1.00 28.20 89 ARG A N 1
ATOM 690 C CA . ARG A 1 89 ? -9.462 -18.417 23.917 1.00 28.20 89 ARG A CA 1
ATOM 691 C C . ARG A 1 89 ? -10.165 -18.735 22.601 1.00 28.20 89 ARG A C 1
ATOM 693 O O . ARG A 1 89 ? -10.218 -19.905 22.233 1.00 28.20 89 ARG A O 1
ATOM 700 N N . VAL A 1 90 ? -10.747 -17.736 21.942 1.00 31.06 90 VAL A N 1
ATOM 701 C CA . VAL A 1 90 ? -11.244 -17.904 20.578 1.00 31.06 90 VAL A CA 1
ATOM 702 C C . VAL A 1 90 ? -9.987 -18.000 19.722 1.00 31.06 90 VAL A C 1
ATOM 704 O O . VAL A 1 90 ? -9.232 -17.030 19.666 1.00 31.06 90 VAL A O 1
ATOM 707 N N . PRO A 1 91 ? -9.674 -19.162 19.127 1.00 30.34 91 PRO A N 1
ATOM 708 C CA . PRO A 1 91 ? -8.539 -19.252 18.231 1.00 30.34 91 PRO A CA 1
ATOM 709 C C . PRO A 1 91 ? -8.836 -18.332 17.051 1.00 30.34 91 PRO A C 1
ATOM 711 O O . PRO A 1 91 ? -9.867 -18.497 16.397 1.00 30.34 91 PRO A O 1
ATOM 714 N N . VAL A 1 92 ? -7.945 -17.382 16.766 1.00 36.88 92 VAL A N 1
ATOM 715 C CA . VAL A 1 92 ? -7.926 -16.737 15.452 1.00 36.88 92 VAL A CA 1
ATOM 716 C C . VAL A 1 92 ? -7.786 -17.878 14.434 1.00 36.88 92 VAL A C 1
ATOM 718 O O . VAL A 1 92 ? -6.842 -18.670 14.559 1.00 36.88 92 VAL A O 1
ATOM 721 N N . PRO A 1 93 ? -8.740 -18.069 13.503 1.00 31.20 93 PRO A N 1
ATOM 722 C CA . PRO A 1 93 ? -8.712 -19.212 12.608 1.00 31.20 93 PRO A CA 1
ATOM 723 C C . PRO A 1 93 ? -7.428 -19.187 11.783 1.00 31.20 93 PRO A C 1
ATOM 725 O O . PRO A 1 93 ? -7.186 -18.264 11.010 1.00 31.20 93 PRO A O 1
ATOM 728 N N . ARG A 1 94 ? -6.608 -20.226 11.938 1.00 40.09 94 ARG A N 1
ATOM 729 C CA . ARG A 1 94 ? -5.603 -20.575 10.936 1.00 40.09 94 ARG A CA 1
ATOM 730 C C . ARG A 1 94 ? -6.366 -21.040 9.692 1.00 40.09 94 ARG A C 1
ATOM 732 O O . ARG A 1 94 ? -7.314 -21.813 9.864 1.00 40.09 94 ARG A O 1
ATOM 739 N N . PRO A 1 95 ? -5.982 -20.661 8.463 1.00 34.75 95 PRO A N 1
ATOM 740 C CA . PRO A 1 95 ? -6.393 -21.439 7.308 1.00 34.75 95 PRO A CA 1
ATOM 741 C C . PRO A 1 95 ? -5.859 -22.861 7.513 1.00 34.75 95 PRO A C 1
ATOM 743 O O . PRO A 1 95 ? -4.654 -23.100 7.611 1.00 34.75 95 PRO A O 1
ATOM 746 N N . ASP A 1 96 ? -6.794 -23.785 7.707 1.00 32.25 96 ASP A N 1
ATOM 747 C CA . ASP A 1 96 ? -6.542 -25.193 7.963 1.00 32.25 96 ASP A CA 1
ATOM 748 C C . ASP A 1 96 ? -5.771 -25.777 6.769 1.00 32.25 96 ASP A C 1
ATOM 750 O O . ASP A 1 96 ? -6.295 -25.856 5.658 1.00 32.25 96 ASP A O 1
ATOM 754 N N . ARG A 1 97 ? -4.496 -26.141 6.963 1.00 41.66 97 ARG A N 1
ATOM 755 C CA . ARG A 1 97 ? -3.664 -26.750 5.908 1.00 41.66 97 ARG A CA 1
ATOM 756 C C . ARG A 1 97 ? -3.961 -28.241 5.702 1.00 41.66 97 ARG A C 1
ATOM 758 O O . ARG A 1 97 ? -3.255 -28.883 4.927 1.00 41.66 97 ARG A O 1
ATOM 765 N N . GLN A 1 98 ? -4.974 -28.819 6.354 1.00 34.22 98 GLN A N 1
ATOM 766 C CA . GLN A 1 98 ? -5.300 -30.237 6.187 1.00 34.22 98 GLN A CA 1
ATOM 767 C C . GLN A 1 98 ? -6.807 -30.489 6.055 1.00 34.22 98 GLN A C 1
ATOM 769 O O . GLN A 1 98 ? -7.564 -30.430 7.013 1.00 34.22 98 GLN A O 1
ATOM 774 N N . GLY A 1 99 ? -7.220 -30.886 4.846 1.00 36.84 99 GLY A N 1
ATOM 775 C CA . GLY A 1 99 ? -8.388 -31.747 4.662 1.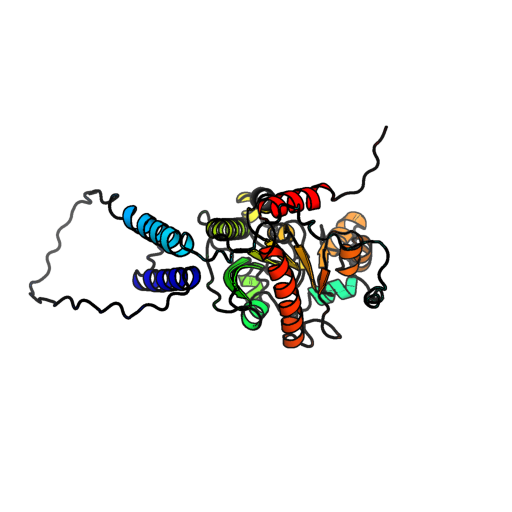00 36.84 99 GLY A CA 1
ATOM 776 C C . GLY A 1 99 ? -9.756 -31.067 4.624 1.00 36.84 99 GLY A C 1
ATOM 777 O O . GLY A 1 99 ? -10.658 -31.472 5.352 1.00 36.84 99 GLY A O 1
ATOM 778 N N . ARG A 1 100 ? -9.969 -30.122 3.703 1.00 34.69 100 ARG A N 1
ATOM 779 C CA . ARG A 1 100 ? -11.301 -29.843 3.136 1.00 34.69 100 ARG A CA 1
ATOM 780 C C . ARG A 1 100 ? -11.150 -29.668 1.631 1.00 34.69 100 ARG A C 1
ATOM 782 O O . ARG A 1 100 ? -10.201 -29.021 1.201 1.00 34.69 100 ARG A O 1
ATOM 789 N N . GLY A 1 101 ? -12.032 -30.300 0.849 1.00 32.62 101 GLY A N 1
ATOM 790 C CA . GLY A 1 101 ? -12.079 -30.142 -0.606 1.00 32.62 101 GLY A CA 1
ATOM 791 C C . GLY A 1 101 ? -12.024 -28.658 -0.940 1.00 32.62 101 GLY A C 1
ATOM 792 O O . GLY A 1 101 ? -12.881 -27.904 -0.480 1.00 32.62 101 GLY A O 1
ATOM 793 N N . GLY A 1 102 ? -10.940 -28.250 -1.599 1.00 27.30 102 GLY A N 1
ATOM 794 C CA . GLY A 1 102 ? -10.630 -26.842 -1.790 1.00 27.30 102 GLY A CA 1
ATOM 795 C C . GLY A 1 102 ? -11.752 -26.126 -2.543 1.00 27.30 102 GLY A C 1
ATOM 796 O O . GLY A 1 102 ? -12.466 -26.774 -3.316 1.00 27.30 102 GLY A O 1
ATOM 797 N N . PRO A 1 103 ? -11.891 -24.795 -2.389 1.00 37.75 103 PRO A N 1
ATOM 798 C CA . PRO A 1 103 ? -12.412 -24.027 -3.514 1.00 37.75 103 PRO A CA 1
ATOM 799 C C . PRO A 1 103 ? -11.569 -24.438 -4.725 1.00 37.75 103 PRO A C 1
ATOM 801 O O . PRO A 1 103 ? -10.363 -24.651 -4.553 1.00 37.75 103 PRO A O 1
ATOM 804 N N . GLU A 1 104 ? -12.200 -24.667 -5.883 1.00 32.47 104 GLU A N 1
ATOM 805 C CA . GLU A 1 104 ? -11.497 -24.979 -7.131 1.00 32.47 104 GLU A CA 1
ATOM 806 C C . GLU A 1 104 ? -10.197 -24.194 -7.145 1.00 32.47 104 GLU A C 1
ATOM 808 O O . GLU A 1 104 ? -10.226 -22.968 -7.018 1.00 32.47 104 GLU A O 1
ATOM 813 N N . ALA A 1 105 ? -9.068 -24.914 -7.154 1.00 35.25 105 ALA A N 1
ATOM 814 C CA . ALA A 1 105 ? -7.767 -24.292 -7.241 1.00 35.25 105 ALA A CA 1
ATOM 815 C C . ALA A 1 105 ? -7.893 -23.271 -8.363 1.00 35.25 105 ALA A C 1
ATOM 817 O O . ALA A 1 105 ? -8.174 -23.667 -9.496 1.00 35.25 105 ALA A O 1
ATOM 818 N N . VAL A 1 106 ? -7.787 -21.981 -8.031 1.00 42.66 106 VAL A N 1
ATOM 819 C CA . VAL A 1 106 ? -7.635 -20.929 -9.026 1.00 42.66 106 VAL A CA 1
ATOM 820 C C . VAL A 1 106 ? -6.379 -21.357 -9.757 1.00 42.66 106 VAL A C 1
ATOM 822 O O . VAL A 1 106 ? -5.277 -21.258 -9.216 1.00 42.66 106 VAL A O 1
ATOM 825 N N . GLY A 1 107 ? -6.581 -22.062 -10.873 1.00 37.59 107 GLY A N 1
ATOM 826 C CA . GLY A 1 107 ? -5.534 -22.830 -11.519 1.00 37.59 107 GLY A CA 1
ATOM 827 C C . GLY A 1 107 ? -4.416 -21.856 -11.781 1.00 37.59 107 GLY A C 1
ATOM 828 O O . GLY A 1 107 ? -4.711 -20.786 -12.306 1.00 37.59 107 GLY A O 1
ATOM 829 N N . ALA A 1 108 ? -3.197 -22.193 -11.340 1.00 43.03 108 ALA A N 1
ATOM 830 C CA . ALA A 1 108 ? -2.011 -21.370 -11.519 1.00 43.03 108 ALA A CA 1
ATOM 831 C C . ALA A 1 108 ? -2.081 -20.754 -12.913 1.00 43.03 108 ALA A C 1
ATOM 833 O O . ALA A 1 108 ? -1.933 -21.464 -13.915 1.00 43.03 108 ALA A O 1
ATOM 834 N N . SER A 1 109 ? -2.458 -19.474 -12.981 1.00 49.66 109 SER A N 1
ATOM 835 C CA . SER A 1 109 ? -2.650 -18.853 -14.272 1.00 49.66 109 SER A CA 1
ATOM 836 C C . SER A 1 109 ? -1.256 -18.877 -14.875 1.00 49.66 109 SER A C 1
ATOM 838 O O . SER A 1 109 ? -0.290 -18.441 -14.250 1.00 49.66 109 SER A O 1
ATOM 840 N N . ASN A 1 110 ? -1.105 -19.492 -16.049 1.00 61.41 110 ASN A N 1
ATOM 841 C CA . ASN A 1 110 ? 0.180 -19.608 -16.747 1.00 61.41 110 ASN A CA 1
ATOM 842 C C . ASN A 1 110 ? 0.618 -18.237 -17.311 1.00 61.41 110 ASN A C 1
ATOM 844 O O . ASN A 1 110 ? 1.178 -18.129 -18.403 1.00 61.41 110 ASN A O 1
ATOM 848 N N . THR A 1 111 ? 0.261 -17.176 -16.593 1.00 81.69 111 THR A N 1
ATOM 849 C CA . THR A 1 111 ? 0.475 -15.785 -16.910 1.00 81.69 111 THR A CA 1
ATOM 850 C C . THR A 1 111 ? 1.905 -15.478 -16.546 1.00 81.69 111 THR A C 1
ATOM 852 O O . THR A 1 111 ? 2.361 -15.692 -15.424 1.00 81.69 111 THR A O 1
ATOM 855 N N . ASP A 1 112 ? 2.641 -14.983 -17.523 1.00 93.69 112 ASP A N 1
ATOM 856 C CA . ASP A 1 112 ? 4.002 -14.563 -17.292 1.00 93.69 112 ASP A CA 1
ATOM 857 C C . ASP A 1 112 ? 4.032 -13.419 -16.259 1.00 93.69 112 ASP A C 1
ATOM 859 O O . ASP A 1 112 ? 3.349 -12.413 -16.473 1.00 93.69 112 ASP A O 1
ATOM 863 N N . PRO A 1 113 ? 4.841 -13.496 -15.183 1.00 96.19 113 PRO A N 1
ATOM 864 C CA . PRO A 1 113 ? 4.917 -12.443 -14.165 1.00 96.19 113 PRO A CA 1
ATOM 865 C C . PRO A 1 113 ? 5.172 -11.043 -14.733 1.00 96.19 113 PRO A C 1
ATOM 867 O O . PRO A 1 113 ? 4.744 -10.038 -14.174 1.00 96.19 113 PRO A O 1
ATOM 870 N N . TRP A 1 114 ? 5.846 -10.953 -15.881 1.00 96.81 114 TRP A N 1
ATOM 871 C CA . TRP A 1 114 ? 6.040 -9.685 -16.575 1.00 96.81 114 TRP A CA 1
ATOM 872 C C . TRP A 1 114 ? 4.750 -9.087 -17.145 1.00 96.81 114 TRP A C 1
ATOM 874 O O . TRP A 1 114 ? 4.586 -7.867 -17.133 1.00 96.81 114 TRP A O 1
ATOM 884 N N . ASP A 1 115 ? 3.822 -9.913 -17.620 1.00 96.56 115 ASP A N 1
ATOM 885 C CA . ASP A 1 115 ? 2.518 -9.428 -18.059 1.00 96.56 115 ASP A CA 1
ATOM 886 C C . ASP A 1 115 ? 1.711 -8.923 -16.857 1.00 96.56 115 ASP A C 1
ATOM 888 O O . ASP A 1 115 ? 1.148 -7.834 -16.939 1.00 96.56 115 ASP A O 1
ATOM 892 N N . VAL A 1 116 ? 1.793 -9.586 -15.696 1.00 97.38 116 VAL A N 1
ATOM 893 C CA . VAL A 1 116 ? 1.226 -9.075 -14.430 1.00 97.38 116 VAL A CA 1
ATOM 894 C C . VAL A 1 116 ? 1.820 -7.708 -14.056 1.00 97.38 116 VAL A C 1
ATOM 896 O O . VAL A 1 116 ? 1.082 -6.765 -13.775 1.00 97.38 116 VAL A O 1
ATOM 899 N N . VAL A 1 117 ? 3.145 -7.536 -14.150 1.00 97.75 117 VAL A N 1
ATOM 900 C CA . VAL A 1 117 ? 3.803 -6.227 -13.939 1.00 97.75 117 VAL A CA 1
ATOM 901 C C . VAL A 1 117 ? 3.241 -5.157 -14.880 1.00 97.75 117 VAL A C 1
ATOM 903 O O . VAL A 1 117 ? 2.974 -4.029 -14.458 1.00 97.75 117 VAL A O 1
ATOM 906 N N . ARG A 1 118 ? 3.036 -5.487 -16.160 1.00 97.12 118 ARG A N 1
ATOM 907 C CA . ARG A 1 118 ? 2.460 -4.551 -17.141 1.00 97.12 118 ARG A CA 1
ATOM 908 C C . ARG A 1 118 ? 1.011 -4.196 -16.814 1.00 97.12 118 ARG A C 1
ATOM 910 O O . ARG A 1 118 ? 0.625 -3.044 -17.012 1.00 97.12 118 ARG A O 1
ATOM 917 N N . MET A 1 119 ? 0.242 -5.147 -16.293 1.00 97.12 119 MET A N 1
ATOM 918 C CA . MET A 1 119 ? -1.139 -4.953 -15.857 1.00 97.12 119 MET A CA 1
ATOM 919 C C . MET A 1 119 ? -1.232 -4.053 -14.619 1.00 97.12 119 MET A C 1
ATOM 921 O O . MET A 1 119 ? -2.004 -3.091 -14.630 1.00 97.12 119 MET A O 1
ATOM 925 N N . ALA A 1 120 ? -0.390 -4.276 -13.605 1.00 97.44 120 ALA A N 1
ATOM 926 C CA . ALA A 1 120 ? -0.273 -3.411 -12.423 1.00 97.44 120 ALA A CA 1
ATOM 927 C C . ALA A 1 120 ? 0.090 -1.960 -12.800 1.00 97.44 120 ALA A C 1
ATOM 929 O O . ALA A 1 120 ? -0.404 -0.984 -12.225 1.00 97.44 120 ALA A O 1
ATOM 930 N N . ARG A 1 121 ? 0.925 -1.810 -13.834 1.00 96.12 121 ARG A N 1
ATOM 931 C CA . ARG A 1 121 ? 1.369 -0.522 -14.394 1.00 96.12 121 ARG A CA 1
ATOM 932 C C . ARG A 1 121 ? 0.420 0.076 -15.428 1.00 96.12 121 ARG A C 1
ATOM 934 O O . ARG A 1 121 ? 0.695 1.167 -15.934 1.00 96.12 121 ARG A O 1
ATOM 941 N N . HIS A 1 122 ? -0.675 -0.603 -15.766 1.00 96.06 122 HIS A N 1
ATOM 942 C CA . HIS A 1 122 ? -1.543 -0.178 -16.856 1.00 96.06 122 HIS A CA 1
ATOM 943 C C . HIS A 1 122 ? -2.121 1.216 -16.586 1.00 96.06 122 HIS A C 1
ATOM 945 O O . HIS A 1 122 ? -2.609 1.499 -15.494 1.00 96.06 122 HIS A O 1
ATOM 951 N N . ARG A 1 123 ? -2.086 2.112 -17.580 1.00 92.62 123 ARG A N 1
ATOM 952 C CA . ARG A 1 123 ? -2.496 3.517 -17.387 1.00 92.62 123 ARG A CA 1
ATOM 953 C C . ARG A 1 123 ? -3.949 3.654 -16.943 1.00 92.62 123 ARG A C 1
ATOM 955 O O . ARG A 1 123 ? -4.228 4.465 -16.075 1.00 92.62 123 ARG A O 1
ATOM 962 N N . ALA A 1 124 ? -4.834 2.834 -17.506 1.00 94.81 124 ALA A N 1
ATOM 963 C CA . ALA A 1 124 ? -6.253 2.814 -17.159 1.00 94.81 124 ALA A CA 1
ATOM 964 C C . ALA A 1 124 ? -6.573 1.951 -15.926 1.00 94.81 124 ALA A C 1
ATOM 966 O O . ALA A 1 124 ? -7.743 1.774 -15.610 1.00 94.81 124 ALA A O 1
ATOM 967 N N . ARG A 1 125 ? -5.566 1.370 -15.248 1.00 96.81 125 ARG A N 1
ATOM 968 C CA . ARG A 1 125 ? -5.810 0.641 -13.999 1.00 96.81 125 ARG A CA 1
ATOM 969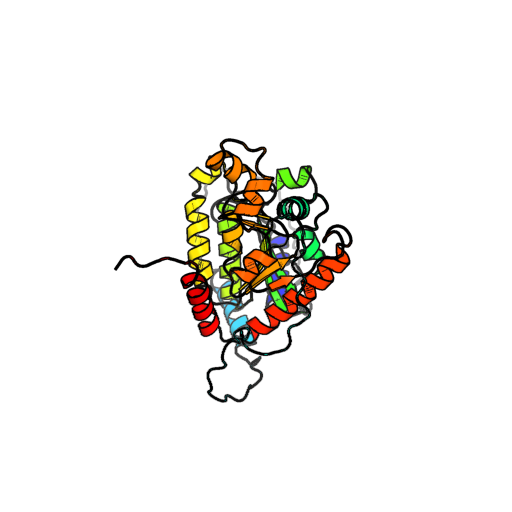 C C . ARG A 1 125 ? -6.450 1.597 -12.989 1.00 96.81 125 ARG A C 1
ATOM 971 O O . ARG A 1 125 ? -5.876 2.672 -12.782 1.00 96.81 125 ARG A O 1
ATOM 978 N N . PRO A 1 126 ? -7.591 1.237 -12.377 1.00 96.94 126 PRO A N 1
ATOM 979 C CA . PRO A 1 126 ? -8.234 2.107 -11.410 1.00 96.94 126 PRO A CA 1
ATOM 980 C C . PRO A 1 126 ? -7.307 2.366 -10.221 1.00 96.94 126 PRO A C 1
ATOM 982 O O . PRO A 1 126 ? -6.585 1.475 -9.768 1.00 96.94 126 PRO A O 1
ATOM 985 N N . ARG A 1 127 ? -7.265 3.622 -9.777 1.00 95.75 127 ARG A N 1
ATOM 986 C CA . ARG A 1 127 ? -6.325 4.118 -8.760 1.00 95.75 127 ARG A CA 1
ATOM 987 C C . ARG A 1 127 ? -7.055 4.391 -7.453 1.00 95.75 127 ARG A C 1
ATOM 989 O O . ARG A 1 127 ? -8.277 4.369 -7.412 1.00 95.75 127 ARG A O 1
ATOM 996 N N . PHE A 1 128 ? -6.305 4.712 -6.402 1.00 97.62 128 PHE A N 1
ATOM 997 C CA . PHE A 1 128 ? -6.844 4.957 -5.063 1.00 97.62 128 PHE A CA 1
ATOM 998 C C . PHE A 1 128 ? -8.120 5.814 -5.045 1.00 97.62 128 PHE A C 1
ATOM 1000 O O . PHE A 1 128 ? -9.131 5.364 -4.526 1.00 97.62 128 PHE A O 1
ATOM 1007 N N . LEU A 1 129 ? -8.109 7.001 -5.665 1.00 96.56 129 LEU A N 1
ATOM 1008 C CA . LEU A 1 129 ? -9.266 7.906 -5.642 1.00 96.56 129 LEU A CA 1
ATOM 1009 C C . LEU A 1 129 ? -10.508 7.338 -6.343 1.00 96.56 129 LEU A C 1
ATOM 1011 O O . LEU A 1 129 ? -11.611 7.629 -5.906 1.00 96.56 129 LEU A O 1
ATOM 1015 N N . PHE A 1 130 ? -10.338 6.491 -7.362 1.00 97.81 130 PHE A N 1
ATOM 1016 C CA . PHE A 1 130 ? -11.466 5.780 -7.966 1.00 97.81 130 PHE A CA 1
ATOM 1017 C C . PHE A 1 130 ? -12.112 4.836 -6.947 1.00 97.81 130 PHE A C 1
ATOM 1019 O O . PHE A 1 130 ? -13.315 4.882 -6.744 1.00 97.81 130 PHE A O 1
ATOM 1026 N N . TYR A 1 131 ? -11.318 4.031 -6.235 1.00 98.50 131 TYR A N 1
ATOM 1027 C CA . TYR A 1 131 ? -11.868 3.138 -5.213 1.00 98.50 131 TYR A CA 1
ATOM 1028 C C . TYR A 1 131 ? -12.443 3.896 -4.015 1.00 98.50 131 TYR A C 1
ATOM 1030 O O . TYR A 1 131 ? -13.420 3.439 -3.439 1.00 98.50 131 TYR A O 1
ATOM 1038 N N . VAL A 1 132 ? -11.882 5.055 -3.651 1.00 98.12 132 VAL A N 1
ATOM 1039 C CA . VAL A 1 132 ? -12.484 5.937 -2.639 1.00 98.12 132 VAL A CA 1
ATOM 1040 C C . VAL A 1 132 ? -13.909 6.315 -3.040 1.00 98.12 132 VAL A C 1
ATOM 1042 O O . VAL A 1 132 ? -14.798 6.226 -2.205 1.00 98.12 132 VAL A O 1
ATOM 1045 N N . GLU A 1 133 ? -14.115 6.721 -4.295 1.00 97.50 133 GLU A N 1
ATOM 1046 C CA . GLU A 1 133 ? -15.419 7.158 -4.808 1.00 97.50 133 GLU A CA 1
ATOM 1047 C C . GLU A 1 133 ? -16.416 6.003 -4.988 1.00 97.50 133 GLU A C 1
ATOM 1049 O O . GLU A 1 133 ? -17.605 6.196 -4.750 1.00 97.50 133 GLU A O 1
ATOM 1054 N N . GLU A 1 134 ? -15.947 4.816 -5.381 1.00 98.19 134 GLU A N 1
ATOM 1055 C CA . GLU A 1 134 ? -16.818 3.672 -5.692 1.00 98.19 134 GLU A CA 1
ATOM 1056 C C . GLU A 1 134 ? -17.148 2.781 -4.483 1.00 98.19 134 GLU A C 1
ATOM 1058 O O . GLU A 1 134 ? -18.188 2.129 -4.476 1.00 98.19 134 GLU A O 1
ATOM 1063 N N . ILE A 1 135 ? -16.264 2.703 -3.481 1.00 98.50 135 ILE A N 1
ATOM 1064 C CA . ILE A 1 135 ? -16.365 1.725 -2.376 1.00 98.50 135 ILE A CA 1
ATOM 1065 C C . ILE A 1 135 ? -16.723 2.391 -1.043 1.00 98.50 135 ILE A C 1
ATOM 1067 O O . ILE A 1 135 ? -17.311 1.741 -0.180 1.00 98.50 135 ILE A O 1
ATOM 1071 N N . PHE A 1 136 ? -16.346 3.656 -0.834 1.00 98.25 136 PHE A N 1
ATOM 1072 C CA . PHE A 1 136 ? -16.428 4.285 0.483 1.00 98.25 136 PHE A CA 1
ATOM 1073 C C . PHE A 1 136 ? -17.343 5.506 0.503 1.00 98.25 136 PHE A C 1
ATOM 1075 O O . PHE A 1 136 ? -17.308 6.367 -0.373 1.00 98.25 136 PHE A O 1
ATOM 1082 N N . ASP A 1 137 ? -18.076 5.646 1.601 1.00 96.50 137 ASP A N 1
ATOM 1083 C CA . ASP A 1 137 ? -18.933 6.798 1.855 1.00 96.50 137 ASP A CA 1
ATOM 1084 C C . ASP A 1 137 ? -18.234 7.850 2.729 1.00 96.50 137 ASP A C 1
ATOM 1086 O O . ASP A 1 137 ? -17.309 7.565 3.498 1.00 96.50 137 ASP A O 1
ATOM 1090 N N . ASP A 1 138 ? -18.736 9.087 2.667 1.00 95.62 138 ASP A N 1
ATOM 1091 C CA . ASP A 1 138 ? -18.376 10.187 3.572 1.00 95.62 138 ASP A CA 1
ATOM 1092 C C . ASP A 1 138 ? -16.862 10.474 3.684 1.00 95.62 138 ASP A C 1
ATOM 1094 O O . ASP A 1 138 ? -16.386 10.920 4.736 1.00 95.62 138 ASP A O 1
ATOM 1098 N N . PHE A 1 139 ? -16.094 10.262 2.606 1.00 97.81 139 PHE A N 1
ATOM 1099 C CA . PHE A 1 139 ? -14.649 10.486 2.630 1.00 97.81 139 PHE A CA 1
ATOM 1100 C C . PHE A 1 139 ? -14.295 11.941 2.981 1.00 97.81 139 PHE A C 1
ATOM 1102 O O . PHE A 1 139 ? -14.620 12.896 2.267 1.00 97.81 139 PHE A O 1
ATOM 1109 N N . LEU A 1 140 ? -13.584 12.115 4.096 1.00 97.38 140 LEU A N 1
ATOM 1110 C CA . LEU A 1 140 ? -13.096 13.394 4.592 1.00 97.38 140 LEU A CA 1
ATOM 1111 C C . LEU A 1 140 ? -11.571 13.372 4.681 1.00 97.38 140 LEU A C 1
ATOM 1113 O O . LEU A 1 140 ? -10.993 12.944 5.682 1.00 97.38 140 LEU A O 1
ATOM 1117 N N . GLU A 1 141 ? -10.934 13.906 3.643 1.00 98.00 141 GLU A N 1
ATOM 1118 C CA . GLU A 1 141 ? -9.481 14.006 3.538 1.00 98.00 141 GLU A CA 1
ATOM 1119 C C . GLU A 1 141 ? -8.859 14.833 4.682 1.00 98.00 141 GLU A C 1
ATOM 1121 O O . GLU A 1 141 ? -9.300 15.943 5.012 1.00 98.00 141 GLU A O 1
ATOM 1126 N N . LEU A 1 142 ? -7.773 14.311 5.254 1.00 97.75 142 LEU A N 1
ATOM 1127 C CA . LEU A 1 142 ? -6.989 14.933 6.315 1.00 97.75 142 LEU A CA 1
ATOM 1128 C C . LEU A 1 142 ? -5.541 15.155 5.862 1.00 97.75 142 LEU A C 1
ATOM 1130 O O . LEU A 1 142 ? -4.782 14.218 5.626 1.00 97.75 142 LEU A O 1
ATOM 1134 N N . ARG A 1 143 ? -5.123 16.421 5.838 1.00 97.88 143 ARG A N 1
ATOM 1135 C CA . ARG A 1 143 ? -3.860 16.857 5.228 1.00 97.88 143 ARG A CA 1
ATOM 1136 C C . ARG A 1 143 ? -2.738 17.149 6.222 1.00 97.88 143 ARG A C 1
ATOM 1138 O O . ARG A 1 143 ? -2.986 17.494 7.382 1.00 97.88 143 ARG A O 1
ATOM 1145 N N . GLY A 1 144 ? -1.509 17.056 5.718 1.00 97.12 144 GLY A N 1
ATOM 1146 C CA . GLY A 1 144 ? -0.268 17.460 6.380 1.00 97.12 144 GLY A CA 1
ATOM 1147 C C . GLY A 1 144 ? 0.271 16.466 7.407 1.00 97.12 144 GLY A C 1
ATOM 1148 O O . GLY A 1 144 ? -0.487 15.733 8.041 1.00 97.12 144 GLY A O 1
ATOM 1149 N N . ASP A 1 145 ? 1.582 16.467 7.613 1.00 97.69 145 ASP A N 1
ATOM 1150 C CA . ASP A 1 145 ? 2.278 15.662 8.630 1.00 97.69 145 ASP A CA 1
ATOM 1151 C C . ASP A 1 145 ? 2.439 16.374 9.985 1.00 97.69 145 ASP A C 1
ATOM 1153 O O . ASP A 1 145 ? 2.722 15.724 10.985 1.00 97.69 145 ASP A O 1
ATOM 1157 N N . ARG A 1 146 ? 2.173 17.691 10.031 1.00 96.62 146 ARG A N 1
ATOM 1158 C CA . ARG A 1 146 ? 2.392 18.598 11.183 1.00 96.62 146 ARG A CA 1
ATOM 1159 C C . ARG A 1 146 ? 3.861 18.896 11.489 1.00 96.62 146 ARG A C 1
ATOM 1161 O O . ARG A 1 146 ? 4.141 19.454 12.546 1.00 96.62 146 ARG A O 1
ATOM 1168 N N . LEU A 1 147 ? 4.763 18.581 10.567 1.00 95.50 147 LEU A N 1
ATOM 1169 C CA . LEU A 1 147 ? 6.194 18.813 10.715 1.00 95.50 147 LEU A CA 1
ATOM 1170 C C . LEU A 1 147 ? 6.766 19.593 9.529 1.00 95.50 147 LEU A C 1
ATOM 1172 O O . LEU A 1 147 ? 7.416 20.615 9.736 1.00 95.50 147 LEU A O 1
ATOM 1176 N N . TYR A 1 148 ? 6.510 19.141 8.303 1.00 97.38 148 TYR A N 1
ATOM 1177 C CA . TYR A 1 148 ? 7.111 19.703 7.097 1.00 97.38 148 TYR A CA 1
ATOM 1178 C C . TYR A 1 148 ? 6.077 20.119 6.049 1.00 97.38 148 TYR A C 1
ATOM 1180 O O . TYR A 1 148 ? 6.116 21.252 5.567 1.00 97.38 148 TYR A O 1
ATOM 1188 N N . GLY A 1 149 ? 5.142 19.238 5.692 1.00 95.75 149 GLY A N 1
ATOM 1189 C CA . GLY A 1 149 ? 4.285 19.474 4.535 1.00 95.75 149 GLY A CA 1
ATOM 1190 C C . GLY A 1 149 ? 3.148 18.478 4.365 1.00 95.75 149 GLY A C 1
ATOM 1191 O O . GLY A 1 149 ? 2.909 17.600 5.193 1.00 95.75 149 GLY A O 1
ATOM 1192 N N . ASP A 1 150 ? 2.412 18.654 3.272 1.00 97.75 150 ASP A N 1
ATOM 1193 C CA . ASP A 1 150 ? 1.346 17.757 2.842 1.00 97.75 150 ASP A CA 1
ATOM 1194 C C . ASP A 1 150 ? 1.727 17.121 1.506 1.00 97.75 150 ASP A C 1
ATOM 1196 O O . ASP A 1 150 ? 1.650 17.764 0.463 1.00 97.75 150 ASP A O 1
ATOM 1200 N N . ASP A 1 151 ? 2.176 15.868 1.551 1.00 98.00 151 ASP A N 1
ATOM 1201 C CA . ASP A 1 151 ? 2.579 15.137 0.351 1.00 98.00 151 ASP A CA 1
ATOM 1202 C C . ASP A 1 151 ? 1.364 14.614 -0.414 1.00 98.00 151 ASP A C 1
ATOM 1204 O O . ASP A 1 151 ? 0.600 13.796 0.101 1.00 98.00 151 ASP A O 1
ATOM 1208 N N . SER A 1 152 ? 1.202 15.051 -1.655 1.00 96.62 152 SER A N 1
ATOM 1209 C CA . SER A 1 152 ? 0.125 14.634 -2.552 1.00 96.62 152 SER A CA 1
ATOM 1210 C C . SER A 1 152 ? 0.212 13.168 -2.987 1.00 96.62 152 SER A C 1
ATOM 1212 O O . SER A 1 152 ? -0.793 12.641 -3.466 1.00 96.62 152 SER A O 1
ATOM 1214 N N . ALA A 1 153 ? 1.365 12.506 -2.818 1.00 97.88 153 ALA A N 1
ATOM 1215 C CA . ALA A 1 153 ? 1.556 11.085 -3.121 1.00 97.88 153 ALA A CA 1
ATOM 1216 C C . ALA A 1 153 ? 0.851 10.146 -2.128 1.00 97.88 153 ALA A C 1
ATOM 1218 O O . ALA A 1 153 ? 0.635 8.978 -2.444 1.00 97.88 153 ALA A O 1
ATOM 1219 N N . ILE A 1 154 ? 0.475 10.641 -0.944 1.00 98.50 154 ILE A N 1
ATOM 1220 C CA . ILE A 1 154 ? -0.316 9.911 0.054 1.00 98.50 154 ILE A CA 1
ATOM 1221 C C . ILE A 1 154 ? -1.606 10.679 0.283 1.00 98.50 154 ILE A C 1
ATOM 1223 O O . ILE A 1 154 ? -1.575 11.853 0.637 1.00 98.50 154 ILE A O 1
ATOM 1227 N N . VAL A 1 155 ? -2.750 10.027 0.146 1.00 98.56 155 VAL A N 1
ATOM 1228 C CA . VAL A 1 155 ? -4.049 10.620 0.481 1.00 98.56 155 VAL A CA 1
ATOM 1229 C C . VAL A 1 155 ? -4.677 9.774 1.574 1.00 98.56 155 VAL A C 1
ATOM 1231 O O . VAL A 1 155 ? -4.558 8.554 1.571 1.00 98.56 155 VAL A O 1
ATOM 1234 N N . GLY A 1 156 ? -5.312 10.414 2.549 1.00 98.56 156 GLY A N 1
ATOM 1235 C CA . GLY A 1 156 ? -5.985 9.679 3.605 1.00 98.56 156 GLY A CA 1
ATOM 1236 C C . GLY A 1 156 ? -6.920 10.541 4.426 1.00 98.56 156 GLY A C 1
ATOM 1237 O O . GLY A 1 156 ? -6.837 11.773 4.409 1.00 98.56 156 GLY A O 1
ATOM 1238 N N . GLY A 1 157 ? -7.836 9.890 5.124 1.00 98.44 157 GLY A N 1
ATOM 1239 C CA . GLY A 1 157 ? -8.929 10.558 5.802 1.00 98.44 157 GLY A CA 1
ATOM 1240 C C . GLY A 1 157 ? -9.927 9.593 6.415 1.00 98.44 157 GLY A C 1
ATOM 1241 O O . GLY A 1 157 ? -9.809 8.375 6.303 1.00 98.44 157 GLY A O 1
ATOM 1242 N N . PHE A 1 158 ? -10.919 10.172 7.075 1.00 98.62 158 PHE A N 1
ATOM 1243 C CA . PHE A 1 158 ? -12.053 9.417 7.587 1.00 98.62 158 PHE A CA 1
ATOM 1244 C C . PHE A 1 158 ? -12.940 8.957 6.431 1.00 98.62 158 PHE A C 1
ATOM 1246 O O . PHE A 1 158 ? -13.144 9.725 5.495 1.00 98.62 158 PHE A O 1
ATOM 1253 N N . ALA A 1 159 ? -13.464 7.739 6.504 1.00 98.50 159 ALA A N 1
ATOM 1254 C CA . ALA A 1 159 ? -14.391 7.184 5.520 1.00 98.50 159 ALA A CA 1
ATOM 1255 C C . ALA A 1 159 ? -15.353 6.198 6.192 1.00 98.50 159 ALA A C 1
ATOM 1257 O O . ALA A 1 159 ? -15.161 5.834 7.358 1.00 98.50 159 ALA A O 1
ATOM 1258 N N . ARG A 1 160 ? -16.373 5.745 5.468 1.00 98.44 160 ARG A N 1
ATOM 1259 C CA . ARG A 1 160 ? -17.228 4.633 5.886 1.00 98.44 160 ARG A CA 1
ATOM 1260 C C . ARG A 1 160 ? -17.211 3.527 4.843 1.00 98.44 160 ARG A C 1
ATOM 1262 O O . ARG A 1 160 ? -17.193 3.814 3.654 1.00 98.44 160 ARG A O 1
ATOM 1269 N N . LEU A 1 161 ? -17.242 2.287 5.311 1.00 98.06 161 LEU A N 1
ATOM 1270 C CA . LEU A 1 161 ? -17.520 1.105 4.498 1.00 98.06 161 LEU A CA 1
ATOM 1271 C C . LEU A 1 161 ? -18.737 0.418 5.109 1.00 98.06 161 LEU A C 1
ATOM 1273 O O . LEU A 1 161 ? -18.690 0.077 6.290 1.00 98.06 161 LEU A O 1
ATOM 1277 N N . ASP A 1 162 ? -19.835 0.295 4.365 1.00 96.94 162 ASP A N 1
ATOM 1278 C CA . ASP A 1 162 ? -21.100 -0.265 4.870 1.00 96.94 162 ASP A CA 1
ATOM 1279 C C . ASP A 1 162 ? -21.551 0.353 6.208 1.00 96.94 162 ASP A C 1
ATOM 1281 O O . ASP A 1 162 ? -21.996 -0.311 7.147 1.00 96.94 162 ASP A O 1
ATOM 1285 N N . GLY A 1 163 ? -21.373 1.671 6.335 1.00 95.12 163 GLY A N 1
ATOM 1286 C CA . GLY A 1 163 ? -21.677 2.419 7.554 1.00 95.12 163 GLY A CA 1
ATOM 1287 C C . GLY A 1 163 ? -20.649 2.284 8.685 1.00 95.12 163 GLY A C 1
ATOM 1288 O O . GLY A 1 163 ? -20.726 3.063 9.640 1.00 95.12 163 GLY A O 1
ATOM 1289 N N . VAL A 1 164 ? -19.655 1.398 8.591 1.00 96.69 164 VAL A N 1
ATOM 1290 C CA . VAL A 1 164 ? -18.568 1.264 9.574 1.00 96.69 164 VAL A CA 1
ATOM 1291 C C . VAL A 1 164 ? -17.559 2.406 9.398 1.00 96.69 164 VAL A C 1
ATOM 1293 O O . VAL A 1 164 ? -16.952 2.510 8.333 1.00 96.69 164 VAL A O 1
ATOM 1296 N N . PRO A 1 165 ? -17.350 3.276 10.407 1.00 98.06 165 PRO A N 1
ATOM 1297 C CA . PRO A 1 165 ? -16.365 4.348 10.314 1.00 98.06 165 PRO A CA 1
ATOM 1298 C C . PRO A 1 165 ? -14.941 3.785 10.379 1.00 98.06 165 PRO A C 1
ATOM 1300 O O . PRO A 1 165 ? -14.635 2.952 11.230 1.00 98.06 165 PRO A O 1
ATOM 1303 N N . LEU A 1 166 ? -14.061 4.279 9.512 1.00 98.69 166 LEU A N 1
ATOM 1304 C CA . LEU A 1 166 ? -12.672 3.836 9.412 1.00 98.69 166 LEU A CA 1
ATOM 1305 C C . LEU A 1 166 ? -11.730 4.978 9.011 1.00 98.69 166 LEU A C 1
ATOM 1307 O O . LEU A 1 166 ? -12.163 6.059 8.594 1.00 98.69 166 LEU A O 1
ATOM 1311 N N . MET A 1 167 ? -10.429 4.736 9.146 1.00 98.88 167 MET A N 1
ATOM 1312 C CA . MET A 1 167 ? -9.377 5.568 8.564 1.00 98.88 167 MET A CA 1
ATOM 1313 C C . MET A 1 167 ? -8.879 4.923 7.271 1.00 98.88 167 MET A C 1
ATOM 1315 O O . MET A 1 167 ? -8.310 3.834 7.305 1.00 98.88 167 MET A O 1
ATOM 1319 N N . LEU A 1 168 ? -9.060 5.607 6.144 1.00 98.88 168 LEU A N 1
ATOM 1320 C CA . LEU A 1 168 ? -8.605 5.158 4.831 1.00 98.88 168 LEU A CA 1
ATOM 1321 C C . LEU A 1 168 ? -7.331 5.909 4.442 1.00 98.88 168 LEU A C 1
ATOM 1323 O O . LEU A 1 168 ? -7.282 7.136 4.551 1.00 98.88 168 LEU A O 1
ATOM 1327 N N . ILE A 1 169 ? -6.299 5.197 3.991 1.00 98.94 169 ILE A N 1
ATOM 1328 C CA . ILE A 1 169 ? -5.012 5.782 3.579 1.00 98.94 169 ILE A CA 1
ATOM 1329 C C . ILE A 1 169 ? -4.529 5.075 2.313 1.00 98.94 169 ILE A C 1
ATOM 1331 O O . ILE A 1 169 ? -4.555 3.854 2.245 1.00 98.94 169 ILE A O 1
ATOM 1335 N N . GLY A 1 170 ? -4.024 5.790 1.315 1.00 98.69 170 GLY A N 1
ATOM 1336 C CA . GLY A 1 170 ? -3.475 5.134 0.134 1.00 98.69 170 GLY A CA 1
ATOM 1337 C C . GLY A 1 170 ? -2.491 5.971 -0.656 1.00 98.69 170 GLY A C 1
ATOM 1338 O O . GLY A 1 170 ? -2.382 7.190 -0.479 1.00 98.69 170 GLY A O 1
ATOM 1339 N N . HIS A 1 171 ? -1.762 5.294 -1.541 1.00 98.75 171 HIS A N 1
ATOM 1340 C CA . HIS A 1 171 ? -0.894 5.951 -2.512 1.00 98.75 171 HIS A CA 1
ATOM 1341 C C . HIS A 1 171 ? -1.731 6.580 -3.625 1.00 98.75 171 HIS A C 1
ATOM 1343 O O . HIS A 1 171 ? -2.525 5.923 -4.297 1.00 98.75 171 HIS A O 1
ATOM 1349 N N . ASN A 1 172 ? -1.526 7.869 -3.858 1.00 96.81 172 ASN A N 1
ATOM 1350 C CA . ASN A 1 172 ? -2.173 8.596 -4.935 1.00 96.81 172 ASN A CA 1
ATOM 1351 C C . ASN A 1 172 ? -1.242 8.689 -6.144 1.00 96.81 172 ASN A C 1
ATOM 1353 O O . ASN A 1 172 ? -0.470 9.634 -6.309 1.00 96.81 172 ASN A O 1
ATOM 1357 N N . ARG A 1 173 ? -1.332 7.693 -7.021 1.00 93.25 173 ARG A N 1
ATOM 1358 C CA . ARG A 1 173 ? -0.517 7.620 -8.237 1.00 93.25 173 ARG A CA 1
ATOM 1359 C C . ARG A 1 173 ? -0.890 8.638 -9.321 1.00 93.25 173 ARG A C 1
ATOM 1361 O O . ARG A 1 173 ? -0.064 8.929 -10.182 1.00 93.25 173 ARG A O 1
ATOM 1368 N N . GLY A 1 174 ? -2.093 9.207 -9.246 1.00 87.06 174 GLY A N 1
ATOM 1369 C CA . GLY A 1 174 ? -2.666 10.051 -10.294 1.00 87.06 174 GLY A CA 1
ATOM 1370 C C . GLY A 1 174 ? -3.232 9.227 -11.459 1.00 87.06 174 GLY A C 1
ATOM 1371 O O . GLY A 1 174 ? -2.689 8.184 -11.825 1.00 87.06 174 GLY A O 1
ATOM 1372 N N . GLY A 1 175 ? -4.352 9.683 -12.029 1.00 79.12 175 GLY A N 1
ATOM 1373 C CA . GLY A 1 175 ? -5.017 9.016 -13.158 1.00 79.12 175 GLY A CA 1
ATOM 1374 C C . GLY A 1 175 ? -4.460 9.430 -14.523 1.00 79.12 175 GLY A C 1
ATOM 1375 O O . GLY A 1 175 ? -4.465 8.642 -15.469 1.00 79.12 175 GLY A O 1
ATOM 1376 N N . THR A 1 176 ? -3.936 10.654 -14.632 1.00 77.44 176 THR A N 1
ATOM 1377 C CA . THR A 1 176 ? -3.343 11.188 -15.867 1.00 77.44 176 THR A CA 1
ATOM 1378 C C . THR A 1 176 ? -1.850 11.500 -15.702 1.00 77.44 176 THR A C 1
ATOM 1380 O O . THR A 1 176 ? -1.359 11.617 -14.579 1.00 77.44 176 THR A O 1
ATOM 1383 N N . PRO A 1 177 ? -1.090 11.697 -16.799 1.00 70.44 177 PRO A N 1
ATOM 1384 C CA . PRO A 1 177 ? 0.306 12.132 -16.706 1.00 70.44 177 PRO A CA 1
ATOM 1385 C C . PRO A 1 177 ? 0.499 13.467 -15.965 1.00 70.44 177 PRO A C 1
ATOM 1387 O O . PRO A 1 177 ? 1.519 13.657 -15.304 1.00 70.44 177 PRO A O 1
ATOM 1390 N N . GLY A 1 178 ? -0.466 14.391 -16.074 1.00 73.69 178 GLY A N 1
ATOM 1391 C CA . GLY A 1 178 ? -0.443 15.664 -15.349 1.00 73.69 178 GLY A CA 1
ATOM 1392 C C . GLY A 1 178 ? -0.597 15.454 -13.845 1.00 73.69 178 GLY A C 1
ATOM 1393 O O . GLY A 1 178 ? 0.219 15.957 -13.069 1.00 73.69 178 GLY A O 1
ATOM 1394 N N . ASP A 1 179 ? -1.571 14.630 -13.454 1.00 78.50 179 ASP A N 1
ATOM 1395 C CA . ASP A 1 179 ? -1.798 14.263 -12.051 1.00 78.50 179 ASP A CA 1
ATOM 1396 C C . ASP A 1 179 ? -0.588 13.524 -11.481 1.00 78.50 179 ASP A C 1
ATOM 1398 O O . ASP A 1 179 ? -0.104 13.871 -10.408 1.00 78.50 179 ASP A O 1
ATOM 1402 N N . GLY A 1 180 ? -0.027 12.575 -12.236 1.00 79.06 180 GLY A N 1
ATOM 1403 C CA . GLY A 1 180 ? 1.144 11.808 -11.819 1.00 79.06 180 GLY A CA 1
ATOM 1404 C C . GLY A 1 180 ? 2.371 12.682 -11.560 1.00 79.06 180 GLY A C 1
ATOM 1405 O O . GLY A 1 180 ? 3.154 12.387 -10.662 1.00 79.06 180 GLY A O 1
ATOM 1406 N N . ARG A 1 181 ? 2.550 13.801 -12.271 1.00 82.56 181 ARG A N 1
ATOM 1407 C CA . ARG A 1 181 ? 3.613 14.760 -11.925 1.00 82.56 181 ARG A CA 1
ATOM 1408 C C . ARG A 1 181 ? 3.307 15.495 -10.619 1.00 82.56 181 ARG A C 1
ATOM 1410 O O . ARG A 1 181 ? 4.221 15.725 -9.834 1.00 82.56 181 ARG A O 1
ATOM 1417 N N . ALA A 1 182 ? 2.049 15.865 -10.392 1.00 86.12 182 ALA A N 1
ATOM 1418 C CA . ALA A 1 182 ? 1.625 16.573 -9.187 1.00 86.12 182 ALA A CA 1
ATOM 1419 C C . ALA A 1 182 ? 1.654 15.692 -7.928 1.00 86.12 182 ALA A C 1
ATOM 1421 O O . ALA A 1 182 ? 1.787 16.222 -6.827 1.00 86.12 182 ALA A O 1
ATOM 1422 N N . THR A 1 183 ? 1.546 14.371 -8.080 1.00 92.69 183 THR A N 1
ATOM 1423 C CA . THR A 1 183 ? 1.516 13.395 -6.980 1.00 92.69 183 THR A CA 1
ATOM 1424 C C . THR A 1 183 ? 2.774 12.531 -6.897 1.00 92.69 183 THR A C 1
ATOM 1426 O O . THR A 1 183 ? 2.774 11.494 -6.237 1.00 92.69 183 THR A O 1
ATOM 1429 N N . ASN A 1 184 ? 3.844 12.909 -7.606 1.00 94.81 184 ASN A N 1
ATOM 1430 C CA . ASN A 1 184 ? 5.073 12.115 -7.730 1.00 94.81 184 ASN A CA 1
ATOM 1431 C C . ASN A 1 184 ? 4.814 10.662 -8.167 1.00 94.81 184 ASN A C 1
ATOM 1433 O O . ASN A 1 184 ? 5.550 9.751 -7.805 1.00 94.81 184 ASN A O 1
ATOM 1437 N N . SER A 1 185 ? 3.743 10.430 -8.926 1.00 94.62 185 SER A N 1
ATOM 1438 C CA . SER A 1 185 ? 3.293 9.113 -9.374 1.00 94.62 185 SER A CA 1
ATOM 1439 C C . SER A 1 185 ? 3.114 8.135 -8.211 1.00 94.62 185 SER A C 1
ATOM 1441 O O . SER A 1 185 ? 3.413 6.948 -8.339 1.00 94.62 185 SER A O 1
ATOM 1443 N N . GLY A 1 186 ? 2.646 8.647 -7.067 1.00 96.12 186 GLY A N 1
ATOM 1444 C CA . GLY A 1 186 ? 2.407 7.855 -5.865 1.00 96.12 186 GLY A CA 1
ATOM 1445 C C . GLY A 1 186 ? 3.685 7.482 -5.121 1.00 96.12 186 GLY A C 1
ATOM 1446 O O . GLY A 1 186 ? 3.633 6.624 -4.246 1.00 96.12 186 GLY A O 1
ATOM 1447 N N . MET A 1 187 ? 4.831 8.087 -5.453 1.00 98.38 187 MET A N 1
ATOM 1448 C CA . MET A 1 187 ? 6.079 7.906 -4.714 1.00 98.38 187 MET A CA 1
ATOM 1449 C C . MET A 1 187 ? 6.130 8.871 -3.527 1.00 98.38 187 MET A C 1
ATOM 1451 O O . MET A 1 187 ? 6.327 10.071 -3.743 1.00 98.38 187 MET A O 1
ATOM 1455 N N . PRO A 1 188 ? 5.959 8.395 -2.282 1.00 98.06 188 PRO A N 1
ATOM 1456 C CA . PRO A 1 188 ? 5.941 9.282 -1.133 1.00 98.06 188 PRO A CA 1
ATOM 1457 C C . PRO A 1 188 ? 7.328 9.836 -0.799 1.00 98.06 188 PRO A C 1
ATOM 1459 O O . PRO A 1 188 ? 8.349 9.144 -0.866 1.00 98.06 188 PRO A O 1
ATOM 1462 N N . HIS A 1 189 ? 7.338 11.092 -0.385 1.00 98.56 189 HIS A N 1
ATOM 1463 C CA . HIS A 1 189 ? 8.387 11.733 0.390 1.00 98.56 189 HIS A CA 1
ATOM 1464 C C . HIS A 1 189 ? 8.244 11.385 1.889 1.00 98.56 189 HIS A C 1
ATOM 1466 O O . HIS A 1 189 ? 7.202 10.866 2.311 1.00 98.56 189 HIS A O 1
ATOM 1472 N N . PRO A 1 190 ? 9.243 11.723 2.730 1.00 98.62 190 PRO A N 1
ATOM 1473 C CA . PRO A 1 190 ? 9.211 11.386 4.154 1.00 98.62 190 PRO A CA 1
ATOM 1474 C C . PRO A 1 190 ? 7.994 11.981 4.875 1.00 98.62 190 PRO A C 1
ATOM 1476 O O . PRO A 1 190 ? 7.369 11.324 5.705 1.00 98.62 190 PRO A O 1
ATOM 1479 N N . GLU A 1 191 ? 7.608 13.212 4.537 1.00 98.50 191 GLU A N 1
ATOM 1480 C CA . GLU A 1 191 ? 6.399 13.870 5.044 1.00 98.50 191 GLU A CA 1
ATOM 1481 C C . GLU A 1 191 ? 5.099 13.125 4.677 1.00 98.50 191 GLU A C 1
ATOM 1483 O O . GLU A 1 191 ? 4.153 13.122 5.463 1.00 98.50 191 GLU A O 1
ATOM 1488 N N . GLY A 1 192 ? 5.042 12.424 3.540 1.00 98.62 192 GLY A N 1
ATOM 1489 C CA . GLY A 1 192 ? 3.905 11.572 3.182 1.00 98.62 192 GLY A CA 1
ATOM 1490 C C . GLY A 1 192 ? 3.776 10.365 4.107 1.00 98.62 192 GLY A C 1
ATOM 1491 O O . GLY A 1 192 ? 2.680 10.060 4.577 1.00 98.62 192 GLY A O 1
ATOM 1492 N N . ILE A 1 193 ? 4.906 9.741 4.441 1.00 98.62 193 ILE A N 1
ATOM 1493 C CA . ILE A 1 193 ? 4.963 8.595 5.359 1.00 98.62 193 ILE A CA 1
ATOM 1494 C C . ILE A 1 193 ? 4.676 9.036 6.804 1.00 98.62 193 ILE A C 1
ATOM 1496 O O . ILE A 1 193 ? 3.914 8.402 7.530 1.00 98.62 193 ILE A O 1
ATOM 1500 N N . ARG A 1 194 ? 5.191 10.192 7.237 1.00 98.75 194 ARG A N 1
ATOM 1501 C CA . ARG A 1 194 ? 4.818 10.759 8.547 1.00 98.75 194 ARG A CA 1
ATOM 1502 C C . ARG A 1 194 ? 3.335 11.106 8.615 1.00 98.75 194 ARG A C 1
ATOM 1504 O O . ARG A 1 194 ? 2.700 10.904 9.652 1.00 98.75 194 ARG A O 1
ATOM 1511 N N . LYS A 1 195 ? 2.760 11.609 7.516 1.00 98.81 195 LYS A N 1
ATOM 1512 C CA . LYS A 1 195 ? 1.317 11.843 7.414 1.00 98.81 195 LYS A CA 1
ATOM 1513 C C . LYS A 1 195 ? 0.534 10.538 7.567 1.00 98.81 195 LYS A C 1
ATOM 1515 O O . LYS A 1 195 ? -0.432 10.549 8.330 1.00 98.81 195 LYS A O 1
ATOM 1520 N N . SER A 1 196 ? 0.928 9.438 6.917 1.00 98.75 196 SER A N 1
ATOM 1521 C CA . SER A 1 196 ? 0.238 8.151 7.099 1.00 98.75 196 SER A CA 1
ATOM 1522 C C . SER A 1 196 ? 0.299 7.677 8.548 1.00 98.75 196 SER A C 1
ATOM 1524 O O . SER A 1 196 ? -0.750 7.381 9.117 1.00 98.75 196 SER A O 1
ATOM 1526 N N . LEU A 1 197 ? 1.472 7.732 9.189 1.00 98.69 197 LEU A N 1
ATOM 1527 C CA . LEU A 1 197 ? 1.611 7.380 10.604 1.00 98.69 197 LEU A CA 1
ATOM 1528 C C . LEU A 1 197 ? 0.705 8.232 11.503 1.00 98.69 197 LEU A C 1
ATOM 1530 O O . LEU A 1 197 ? -0.003 7.713 12.367 1.00 98.69 197 LEU A O 1
ATOM 1534 N N . ARG A 1 198 ? 0.675 9.551 11.280 1.00 98.75 198 ARG A N 1
ATOM 1535 C CA . ARG A 1 198 ? -0.198 10.467 12.028 1.00 98.75 198 ARG A CA 1
ATOM 1536 C C . ARG A 1 198 ? -1.670 10.072 11.905 1.00 98.75 198 ARG A C 1
ATOM 1538 O O . ARG A 1 198 ? -2.412 10.178 12.881 1.00 98.75 198 ARG A O 1
ATOM 1545 N N . LEU A 1 199 ? -2.110 9.684 10.710 1.00 98.88 199 LEU A N 1
ATOM 1546 C CA . LEU A 1 199 ? -3.485 9.251 10.463 1.00 98.88 199 LEU A CA 1
ATOM 1547 C C . LEU A 1 199 ? -3.785 7.910 11.138 1.00 98.88 199 LEU A C 1
ATOM 1549 O O . LEU A 1 199 ? -4.826 7.791 11.777 1.00 98.88 199 LEU A O 1
ATOM 1553 N N . MET A 1 200 ? -2.856 6.955 11.093 1.00 98.81 200 MET A N 1
ATOM 1554 C CA . MET A 1 200 ? -2.979 5.671 11.795 1.00 98.81 200 MET A CA 1
ATOM 1555 C C . MET A 1 200 ? -3.088 5.857 13.313 1.00 98.81 200 MET A C 1
ATOM 1557 O O . MET A 1 200 ? -4.005 5.327 13.931 1.00 98.81 200 MET A O 1
ATOM 1561 N N . LYS A 1 201 ? -2.233 6.693 13.917 1.00 98.69 201 LYS A N 1
ATOM 1562 C CA . LYS A 1 201 ? -2.315 7.026 15.353 1.00 98.69 201 LYS A CA 1
ATOM 1563 C C . LYS A 1 201 ? -3.597 7.775 15.719 1.00 98.69 201 LYS A C 1
ATOM 1565 O O . LYS A 1 201 ? -4.112 7.637 16.826 1.00 98.69 201 LYS A O 1
ATOM 1570 N N . LEU A 1 202 ? -4.138 8.577 14.800 1.00 98.56 202 LEU A N 1
ATOM 1571 C CA . LEU A 1 202 ? -5.442 9.208 14.994 1.00 98.56 202 LEU A CA 1
ATOM 1572 C C . LEU A 1 202 ? -6.576 8.175 14.982 1.00 98.56 202 LEU A C 1
ATOM 1574 O O . LEU A 1 202 ? -7.499 8.302 15.781 1.00 98.56 202 LEU A O 1
ATOM 1578 N N . ALA A 1 203 ? -6.503 7.179 14.097 1.00 98.50 203 ALA A N 1
ATOM 1579 C CA . ALA A 1 203 ? -7.458 6.078 14.036 1.00 98.50 203 ALA A CA 1
ATOM 1580 C C . ALA A 1 203 ? -7.430 5.254 15.331 1.00 98.50 203 ALA A C 1
ATOM 1582 O O . ALA A 1 203 ? -8.466 5.105 15.974 1.00 98.50 203 ALA A O 1
ATOM 1583 N N . GLU A 1 204 ? -6.232 4.859 15.777 1.00 98.19 204 GLU A N 1
ATOM 1584 C CA . GLU A 1 204 ? -5.984 4.175 17.054 1.00 98.19 204 GLU A CA 1
ATOM 1585 C C . GLU A 1 204 ? -6.592 4.949 18.232 1.00 98.19 204 GLU A C 1
ATOM 1587 O O . GLU A 1 204 ? -7.366 4.395 19.007 1.00 98.19 204 GLU A O 1
ATOM 1592 N N . LYS A 1 205 ? -6.352 6.265 18.317 1.00 97.81 205 LYS A N 1
ATOM 1593 C CA . LYS A 1 205 ? -6.916 7.118 19.379 1.00 97.81 205 LYS A CA 1
ATOM 1594 C C . LYS A 1 205 ? -8.449 7.081 19.453 1.00 97.81 205 LYS A C 1
ATOM 1596 O O . LYS A 1 205 ? -9.010 7.294 20.528 1.00 97.81 205 LYS A O 1
ATOM 1601 N N . PHE A 1 206 ? -9.123 6.879 18.324 1.00 96.31 206 PHE A N 1
ATOM 1602 C CA . PHE A 1 206 ? -10.582 6.815 18.246 1.00 96.31 206 PHE A CA 1
ATOM 1603 C C . PHE A 1 206 ? -11.118 5.387 18.104 1.00 96.31 206 PHE A C 1
ATOM 1605 O O . PHE A 1 206 ? -12.317 5.226 17.886 1.00 96.31 206 PHE A O 1
ATOM 1612 N N . ASN A 1 207 ? -10.263 4.370 18.260 1.00 95.88 207 ASN A N 1
ATOM 1613 C CA . ASN A 1 207 ? -10.602 2.959 18.071 1.00 95.88 207 ASN A CA 1
ATOM 1614 C C . ASN A 1 207 ? -11.254 2.683 16.704 1.00 95.88 207 ASN A C 1
ATOM 1616 O O . ASN A 1 207 ? -12.205 1.910 16.602 1.00 95.88 207 ASN A O 1
ATOM 1620 N N . LEU A 1 208 ? -10.772 3.358 15.659 1.00 98.12 208 LEU A N 1
ATOM 1621 C CA . LEU A 1 208 ? -11.233 3.164 14.288 1.00 98.12 208 LEU A CA 1
ATOM 1622 C C . LEU A 1 208 ? -10.273 2.228 13.553 1.00 98.12 208 LEU A C 1
ATOM 1624 O O . LEU A 1 208 ? -9.065 2.476 13.600 1.00 98.12 208 LEU A O 1
ATOM 1628 N N . PRO A 1 209 ? -10.782 1.229 12.813 1.00 98.56 209 PRO A N 1
ATOM 1629 C CA . PRO A 1 209 ? -9.926 0.390 11.996 1.00 98.56 209 PRO A CA 1
ATOM 1630 C C . PRO A 1 209 ? -9.254 1.213 10.891 1.00 98.56 209 PRO A C 1
ATOM 1632 O O . PRO A 1 209 ? -9.781 2.229 10.419 1.00 98.56 209 PRO A O 1
ATOM 1635 N N . VAL A 1 210 ? -8.089 0.748 10.455 1.00 98.88 210 VAL A N 1
ATOM 1636 C CA . VAL A 1 210 ? -7.319 1.328 9.358 1.00 98.88 210 VAL A CA 1
ATOM 1637 C C . VAL A 1 210 ? -7.429 0.426 8.136 1.00 98.88 210 VAL A C 1
ATOM 1639 O O . VAL A 1 210 ? -7.147 -0.768 8.210 1.00 98.88 210 VAL A O 1
ATOM 1642 N N . VAL A 1 211 ? -7.775 1.016 6.994 1.00 98.94 211 VAL A N 1
ATOM 1643 C CA . VAL A 1 211 ? -7.667 0.369 5.684 1.00 98.94 211 VAL A CA 1
ATOM 1644 C C . VAL A 1 211 ? -6.619 1.111 4.867 1.00 98.94 211 VAL A C 1
ATOM 1646 O O . VAL A 1 211 ? -6.697 2.335 4.718 1.00 98.94 211 VAL A O 1
ATOM 1649 N N . THR A 1 212 ? -5.632 0.387 4.339 1.00 98.94 212 THR A N 1
ATOM 1650 C CA . THR A 1 212 ? -4.626 0.952 3.440 1.00 98.94 212 THR A CA 1
ATOM 1651 C C . THR A 1 212 ? -4.735 0.411 2.021 1.00 98.94 212 THR A C 1
ATOM 1653 O O . THR A 1 212 ? -5.032 -0.762 1.812 1.00 98.94 212 THR A O 1
ATOM 1656 N N . MET A 1 213 ? -4.470 1.265 1.032 1.00 98.81 213 MET A N 1
ATOM 1657 C CA . MET A 1 213 ? -4.460 0.902 -0.386 1.00 98.81 213 MET A CA 1
ATOM 1658 C C . MET A 1 213 ? -3.115 1.239 -1.029 1.00 98.81 213 MET A C 1
ATOM 1660 O O . MET A 1 213 ? -2.739 2.408 -1.153 1.00 98.81 213 MET A O 1
ATOM 1664 N N . VAL A 1 214 ? -2.394 0.197 -1.435 1.00 98.88 214 VAL A N 1
ATOM 1665 C CA . VAL A 1 214 ? -1.013 0.268 -1.909 1.00 98.88 214 VAL A CA 1
ATOM 1666 C C . VAL A 1 214 ? -0.949 0.312 -3.439 1.00 98.88 214 VAL A C 1
ATOM 1668 O O . VAL A 1 214 ? -1.387 -0.623 -4.113 1.00 98.88 214 VAL A O 1
ATOM 1671 N N . ASP A 1 215 ? -0.387 1.396 -3.980 1.00 98.31 215 ASP A N 1
ATOM 1672 C CA . ASP A 1 215 ? -0.085 1.575 -5.411 1.00 98.31 215 ASP A CA 1
ATOM 1673 C C . ASP A 1 215 ? 1.046 2.589 -5.622 1.00 98.31 215 ASP A C 1
ATOM 1675 O O . ASP A 1 215 ? 0.838 3.760 -5.953 1.00 98.31 215 ASP A O 1
ATOM 1679 N N . THR A 1 216 ? 2.272 2.130 -5.416 1.00 98.38 216 THR A N 1
ATOM 1680 C CA . THR A 1 216 ? 3.481 2.929 -5.549 1.00 98.38 216 THR A CA 1
ATOM 1681 C C . THR A 1 216 ? 4.598 2.141 -6.230 1.00 98.38 216 THR A C 1
ATOM 1683 O O . THR A 1 216 ? 4.816 0.971 -5.909 1.00 98.38 216 THR A O 1
ATOM 1686 N N . PRO A 1 217 ? 5.371 2.761 -7.139 1.00 97.00 217 PRO A N 1
ATOM 1687 C CA . PRO A 1 217 ? 6.591 2.142 -7.646 1.00 97.00 217 PRO A CA 1
ATOM 1688 C C . PRO A 1 217 ? 7.729 2.151 -6.605 1.00 97.00 217 PRO A C 1
ATOM 1690 O O . PRO A 1 217 ? 8.735 1.470 -6.801 1.00 97.00 217 PRO A O 1
ATOM 1693 N N . GLY A 1 218 ? 7.589 2.899 -5.503 1.00 97.44 218 GLY A N 1
ATOM 1694 C CA . GLY A 1 218 ? 8.582 3.004 -4.436 1.00 97.44 218 GLY A CA 1
ATOM 1695 C C . GLY A 1 218 ? 8.538 4.348 -3.715 1.00 97.44 218 GLY A C 1
ATOM 1696 O O . GLY A 1 218 ? 7.817 5.259 -4.104 1.00 97.44 218 GLY A O 1
ATOM 1697 N N . ALA A 1 219 ? 9.339 4.499 -2.662 1.00 97.56 219 ALA A N 1
ATOM 1698 C CA . ALA A 1 219 ? 9.547 5.804 -2.038 1.00 97.56 219 ALA A CA 1
ATOM 1699 C C . ALA A 1 219 ? 10.299 6.739 -3.004 1.00 97.56 219 ALA A C 1
ATOM 1701 O O . ALA A 1 219 ? 11.118 6.272 -3.797 1.00 97.56 219 ALA A O 1
ATOM 1702 N N . TYR A 1 220 ? 10.039 8.048 -2.948 1.00 97.81 220 TYR A N 1
ATOM 1703 C CA . TYR A 1 220 ? 10.660 9.004 -3.868 1.00 97.81 220 TYR A CA 1
ATOM 1704 C C . TYR A 1 220 ? 12.189 9.056 -3.662 1.00 97.81 220 TYR A C 1
ATOM 1706 O O . TYR A 1 220 ? 12.627 9.419 -2.564 1.00 97.81 220 TYR A O 1
ATOM 1714 N N . PRO A 1 221 ? 13.015 8.724 -4.679 1.00 95.88 221 PRO A N 1
ATOM 1715 C CA . PRO A 1 221 ? 14.467 8.616 -4.535 1.00 95.88 221 PRO A CA 1
ATOM 1716 C C . PRO A 1 221 ? 15.157 9.950 -4.866 1.00 95.88 221 PRO A C 1
ATOM 1718 O O . PRO A 1 221 ? 15.864 10.075 -5.867 1.00 95.88 221 PRO A O 1
ATOM 1721 N N . GLY A 1 222 ? 14.904 10.985 -4.061 1.00 95.88 222 GLY A N 1
ATOM 1722 C CA . GLY A 1 222 ? 15.406 12.342 -4.305 1.00 95.88 222 GLY A CA 1
ATOM 1723 C C . GLY A 1 222 ? 16.259 12.900 -3.169 1.00 95.88 222 GLY A C 1
ATOM 1724 O O . GLY A 1 222 ? 16.041 12.571 -2.010 1.00 95.88 222 GLY A O 1
ATOM 1725 N N . VAL A 1 223 ? 17.169 13.829 -3.490 1.00 97.12 223 VAL A N 1
ATOM 1726 C CA . VAL A 1 223 ? 18.060 14.487 -2.507 1.00 97.12 223 VAL A CA 1
ATOM 1727 C C . VAL A 1 223 ? 17.274 15.085 -1.341 1.00 97.12 223 VAL A C 1
ATOM 1729 O O . VAL A 1 223 ? 17.576 14.806 -0.189 1.00 97.12 223 VAL A O 1
ATOM 1732 N N . GLY A 1 224 ? 16.201 15.829 -1.627 1.00 96.56 224 GLY A N 1
ATOM 1733 C CA . GLY A 1 224 ? 15.369 16.404 -0.571 1.00 96.56 224 GLY A CA 1
ATOM 1734 C C . GLY A 1 224 ? 14.664 15.351 0.295 1.00 96.56 224 GLY A C 1
ATOM 1735 O O . GLY A 1 224 ? 14.418 15.608 1.468 1.00 96.56 224 GLY A O 1
ATOM 1736 N N . ALA A 1 225 ? 14.342 14.173 -0.252 1.00 97.50 225 ALA A N 1
ATOM 1737 C CA . ALA A 1 225 ? 13.781 13.076 0.535 1.00 97.50 225 ALA A CA 1
ATOM 1738 C C . ALA A 1 225 ? 14.833 12.495 1.495 1.00 97.50 225 ALA A C 1
ATOM 1740 O O . ALA A 1 225 ? 14.532 12.267 2.666 1.00 97.50 225 ALA A O 1
ATOM 1741 N N . GLU A 1 226 ? 16.075 12.339 1.035 1.00 98.00 226 GLU A N 1
ATOM 1742 C CA . GLU A 1 226 ? 17.197 11.898 1.871 1.00 98.00 226 GLU A CA 1
ATOM 1743 C C . GLU A 1 226 ? 17.513 12.908 2.983 1.00 98.00 226 GLU A C 1
ATOM 1745 O O . GLU A 1 226 ? 17.550 12.536 4.155 1.00 98.00 226 GLU A O 1
ATOM 1750 N N . GLU A 1 227 ? 17.633 14.199 2.653 1.00 98.12 227 GLU A N 1
ATOM 1751 C CA . GLU A 1 227 ? 17.874 15.279 3.628 1.00 98.12 227 GLU A CA 1
ATOM 1752 C C . GLU A 1 227 ? 16.792 15.348 4.715 1.00 98.12 227 GLU A C 1
ATOM 1754 O O . GLU A 1 227 ? 17.063 15.732 5.853 1.00 98.12 227 GLU A O 1
ATOM 1759 N N . ARG A 1 228 ? 15.556 14.960 4.376 1.00 98.25 228 ARG A N 1
ATOM 1760 C CA . ARG A 1 228 ? 14.417 14.918 5.302 1.00 98.25 228 ARG A CA 1
ATOM 1761 C C . ARG A 1 228 ? 14.215 13.559 5.969 1.00 98.25 228 ARG A C 1
ATOM 1763 O O . ARG A 1 228 ? 13.240 13.411 6.706 1.00 98.25 228 ARG A O 1
ATOM 1770 N N . GLY A 1 229 ? 15.100 12.588 5.754 1.00 97.81 229 GLY A N 1
ATOM 1771 C CA . GLY A 1 229 ? 15.094 11.299 6.445 1.00 97.81 229 GLY A CA 1
ATOM 1772 C C . GLY A 1 229 ? 14.069 10.296 5.912 1.00 97.81 229 GLY A C 1
ATOM 1773 O O . GLY A 1 229 ? 13.243 9.810 6.683 1.00 97.81 229 GLY A O 1
ATOM 1774 N N . GLN A 1 230 ? 14.136 9.955 4.621 1.00 98.19 230 GLN A N 1
ATOM 1775 C CA . GLN A 1 230 ? 13.289 8.927 3.990 1.00 98.19 230 GLN A CA 1
ATOM 1776 C C . GLN A 1 230 ? 13.382 7.572 4.697 1.00 98.19 230 GLN A C 1
ATOM 1778 O O . GLN A 1 230 ? 12.362 7.002 5.084 1.00 98.19 230 GLN A O 1
ATOM 1783 N N . ALA A 1 231 ? 14.602 7.093 4.951 1.00 97.56 231 ALA A N 1
ATOM 1784 C CA . ALA A 1 231 ? 14.819 5.838 5.665 1.00 97.56 231 ALA A CA 1
ATOM 1785 C C . ALA A 1 231 ? 14.243 5.867 7.091 1.00 97.56 231 ALA A C 1
ATOM 1787 O O . ALA A 1 231 ? 13.607 4.905 7.515 1.00 97.56 231 ALA A O 1
ATOM 1788 N N . LEU A 1 232 ? 14.420 6.983 7.811 1.00 98.25 232 LEU A N 1
ATOM 1789 C CA . LEU A 1 232 ? 13.887 7.150 9.165 1.00 98.25 232 LEU A CA 1
ATOM 1790 C C . LEU A 1 232 ? 12.356 7.133 9.164 1.00 98.25 232 LEU A C 1
ATOM 1792 O O . LEU A 1 232 ? 11.765 6.406 9.954 1.00 98.25 232 LEU A O 1
ATOM 1796 N N . ALA A 1 233 ? 11.719 7.876 8.254 1.00 98.44 233 ALA A N 1
ATOM 1797 C CA . ALA A 1 233 ? 10.263 7.920 8.160 1.00 98.44 233 ALA A CA 1
ATOM 1798 C C . ALA A 1 233 ? 9.666 6.533 7.868 1.00 98.44 233 ALA A C 1
ATOM 1800 O O . ALA A 1 233 ? 8.691 6.149 8.510 1.00 98.44 233 ALA A O 1
ATOM 1801 N N . ILE A 1 234 ? 10.275 5.757 6.958 1.00 98.38 234 ILE A N 1
ATOM 1802 C CA . ILE A 1 234 ? 9.873 4.363 6.706 1.00 98.38 234 ILE A CA 1
ATOM 1803 C C . ILE A 1 234 ? 10.050 3.533 7.981 1.00 98.38 234 ILE A C 1
ATOM 1805 O O . ILE A 1 234 ? 9.094 2.909 8.430 1.00 98.38 234 ILE A O 1
ATOM 1809 N N . ALA A 1 235 ? 11.239 3.543 8.589 1.00 98.06 235 ALA A N 1
ATOM 1810 C CA . ALA A 1 235 ? 11.548 2.711 9.752 1.00 98.06 235 ALA A CA 1
ATOM 1811 C C . ALA A 1 235 ? 10.633 2.993 10.956 1.00 98.06 235 ALA A C 1
ATOM 1813 O O . ALA A 1 235 ? 10.126 2.057 11.575 1.00 98.06 235 ALA A O 1
ATOM 1814 N N . GLU A 1 236 ? 10.386 4.268 11.268 1.00 97.94 236 GLU A N 1
ATOM 1815 C CA . GLU A 1 236 ? 9.460 4.670 12.330 1.00 97.94 236 GLU A CA 1
ATOM 1816 C C . GLU A 1 236 ? 8.045 4.187 12.031 1.00 97.94 236 GLU A C 1
ATOM 1818 O O . GLU A 1 236 ? 7.401 3.591 12.889 1.00 97.94 236 GLU A O 1
ATOM 1823 N N . ASN A 1 237 ? 7.577 4.374 10.799 1.00 98.19 237 ASN A N 1
ATOM 1824 C CA . ASN A 1 237 ? 6.244 3.945 10.415 1.00 98.19 237 ASN A CA 1
ATOM 1825 C C . ASN A 1 237 ? 6.094 2.414 10.514 1.00 98.19 237 ASN A C 1
ATOM 1827 O O . ASN A 1 237 ? 5.108 1.948 11.072 1.00 98.19 237 ASN A O 1
ATOM 1831 N N . LEU A 1 238 ? 7.081 1.626 10.068 1.00 97.56 238 LEU A N 1
ATOM 1832 C CA . LEU A 1 238 ? 7.066 0.164 10.234 1.00 97.56 238 LEU A CA 1
ATOM 1833 C C . LEU A 1 238 ? 7.002 -0.242 11.710 1.00 97.56 238 LEU A C 1
ATOM 1835 O O . LEU A 1 238 ? 6.163 -1.060 12.083 1.00 97.56 238 LEU A O 1
ATOM 1839 N N . ARG A 1 239 ? 7.852 0.359 12.553 1.00 96.94 239 ARG A N 1
ATOM 1840 C CA . ARG A 1 239 ? 7.881 0.082 13.995 1.00 96.94 239 ARG A CA 1
ATOM 1841 C C . ARG A 1 239 ? 6.520 0.332 14.641 1.00 96.94 239 ARG A C 1
ATOM 1843 O O . ARG A 1 239 ? 6.055 -0.493 15.417 1.00 96.94 239 ARG A O 1
ATOM 1850 N N . GLU A 1 240 ? 5.895 1.461 14.322 1.00 97.88 240 GLU A N 1
ATOM 1851 C CA . GLU A 1 240 ? 4.612 1.846 14.911 1.00 97.88 240 GLU A CA 1
ATOM 1852 C C . GLU A 1 240 ? 3.427 1.047 14.352 1.00 97.88 240 GLU A C 1
ATOM 1854 O O . GLU A 1 240 ? 2.462 0.820 15.077 1.00 97.88 240 GLU A O 1
ATOM 1859 N N . MET A 1 241 ? 3.474 0.613 13.088 1.00 98.00 241 MET A N 1
ATOM 1860 C CA . MET A 1 241 ? 2.410 -0.211 12.502 1.00 98.00 241 MET A CA 1
ATOM 1861 C C . MET A 1 241 ? 2.355 -1.612 13.123 1.00 98.00 241 MET A C 1
ATOM 1863 O O . MET A 1 241 ? 1.262 -2.139 13.340 1.00 98.00 241 MET A O 1
ATOM 1867 N N . VAL A 1 242 ? 3.505 -2.212 13.455 1.00 95.75 242 VAL A N 1
ATOM 1868 C CA . VAL A 1 242 ? 3.548 -3.544 14.092 1.00 95.75 242 VAL A CA 1
ATOM 1869 C C . VAL A 1 242 ? 2.821 -3.547 15.442 1.00 95.75 242 VAL A C 1
ATOM 1871 O O . VAL A 1 242 ? 2.169 -4.532 15.769 1.00 95.75 242 VAL A O 1
ATOM 1874 N N . SER A 1 243 ? 2.879 -2.449 16.198 1.00 95.00 243 SER A N 1
ATOM 1875 C CA . SER A 1 243 ? 2.273 -2.332 17.531 1.00 95.00 243 SER A CA 1
ATOM 1876 C C . SER A 1 243 ? 0.981 -1.509 17.578 1.00 95.00 243 SER A C 1
ATOM 1878 O O . SER A 1 243 ? 0.516 -1.181 18.668 1.00 95.00 243 SER A O 1
ATOM 1880 N N . LEU A 1 244 ? 0.400 -1.150 16.427 1.00 97.38 244 LEU A N 1
ATOM 1881 C CA . LEU A 1 244 ? -0.801 -0.313 16.374 1.00 97.38 244 LEU A CA 1
ATOM 1882 C C . LEU A 1 244 ? -2.007 -1.037 17.001 1.00 97.38 244 LEU A C 1
ATOM 1884 O O . LEU A 1 244 ? -2.438 -2.070 16.488 1.00 97.38 244 LEU A O 1
ATOM 1888 N N . GLY A 1 245 ? -2.574 -0.471 18.065 1.00 97.44 245 GLY A N 1
ATOM 1889 C CA . GLY A 1 245 ? -3.678 -1.009 18.868 1.00 97.44 245 GLY A CA 1
ATOM 1890 C C . GLY A 1 245 ? -5.057 -0.848 18.227 1.00 97.44 245 GLY A C 1
ATOM 1891 O O . GLY A 1 245 ? -6.013 -0.430 18.875 1.00 97.44 245 GLY A O 1
ATOM 1892 N N . THR A 1 246 ? -5.166 -1.122 16.931 1.00 97.94 246 THR A N 1
ATOM 1893 C CA . THR A 1 246 ? -6.431 -1.124 16.192 1.00 97.94 246 THR A CA 1
ATOM 1894 C C . THR A 1 246 ? -6.332 -2.080 15.001 1.00 97.94 246 THR A C 1
ATOM 1896 O O . THR A 1 246 ? -5.207 -2.370 14.573 1.00 97.94 246 THR A O 1
ATOM 1899 N N . PRO A 1 247 ? -7.453 -2.576 14.446 1.00 98.56 247 PRO A N 1
ATOM 1900 C CA . PRO A 1 247 ? -7.421 -3.413 13.256 1.00 98.56 247 PRO A CA 1
ATOM 1901 C C . PRO A 1 247 ? -6.795 -2.699 12.059 1.00 98.56 247 PRO A C 1
ATOM 1903 O O . PRO A 1 247 ? -7.134 -1.548 11.774 1.00 98.56 247 PRO A O 1
ATOM 1906 N N . VAL A 1 248 ? -5.924 -3.388 11.328 1.00 98.75 248 VAL A N 1
ATOM 1907 C CA . VAL A 1 248 ? -5.277 -2.884 10.115 1.00 98.75 248 VAL A CA 1
ATOM 1908 C C . VAL A 1 248 ? -5.451 -3.893 8.987 1.00 98.75 248 VAL A C 1
ATOM 1910 O O . VAL A 1 248 ? -4.981 -5.028 9.072 1.00 98.75 248 VAL A O 1
ATOM 1913 N N . LEU A 1 249 ? -6.076 -3.449 7.901 1.00 98.88 249 LEU A N 1
ATOM 1914 C CA . LEU A 1 249 ? -6.215 -4.185 6.648 1.00 98.88 249 LEU A CA 1
ATOM 1915 C C . LEU A 1 249 ? -5.456 -3.438 5.551 1.00 98.88 249 LEU A C 1
ATOM 1917 O O . LEU A 1 249 ? -5.695 -2.251 5.338 1.00 98.88 249 LEU A O 1
ATOM 1921 N N . SER A 1 250 ? -4.563 -4.116 4.836 1.00 98.88 250 SER A N 1
ATOM 1922 C CA . SER A 1 250 ? -3.871 -3.545 3.679 1.00 98.88 250 SER A CA 1
ATOM 1923 C C . SER A 1 250 ? -4.283 -4.243 2.395 1.00 98.88 250 SER A C 1
ATOM 1925 O O . SER A 1 250 ? -4.440 -5.459 2.375 1.00 98.88 250 SER A O 1
ATOM 1927 N N . VAL A 1 251 ? -4.435 -3.483 1.314 1.00 98.88 251 VAL A N 1
ATOM 1928 C CA . VAL A 1 251 ? -4.748 -4.007 -0.015 1.00 98.88 251 VAL A CA 1
ATOM 1929 C C . VAL A 1 251 ? -3.746 -3.473 -1.028 1.00 98.88 251 VAL A C 1
ATOM 1931 O O . VAL A 1 251 ? -3.671 -2.265 -1.251 1.00 98.88 251 VAL A O 1
ATOM 1934 N N . VAL A 1 252 ? -3.017 -4.354 -1.712 1.00 98.88 252 VAL A N 1
ATOM 1935 C CA . VAL A 1 252 ? -2.202 -3.969 -2.873 1.00 98.88 252 VAL A CA 1
ATOM 1936 C C . VAL A 1 252 ? -3.079 -3.943 -4.116 1.00 98.88 252 VAL A C 1
ATOM 1938 O O . VAL A 1 252 ? -3.419 -4.983 -4.687 1.00 98.88 252 VAL A O 1
ATOM 1941 N N . ILE A 1 253 ? -3.442 -2.729 -4.526 1.00 98.69 253 ILE A N 1
ATOM 1942 C CA . ILE A 1 253 ? -4.342 -2.474 -5.656 1.00 98.69 253 ILE A CA 1
ATOM 1943 C C . ILE A 1 253 ? -3.590 -2.211 -6.962 1.00 98.69 253 ILE A C 1
ATOM 1945 O O . ILE A 1 253 ? -4.217 -2.187 -8.015 1.00 98.69 253 ILE A O 1
ATOM 1949 N N . GLY A 1 254 ? -2.270 -2.013 -6.930 1.00 98.19 254 GLY A N 1
ATOM 1950 C CA . GLY A 1 254 ? -1.448 -1.708 -8.105 1.00 98.19 254 GLY A CA 1
ATOM 1951 C C . GLY A 1 254 ? -0.021 -2.225 -7.963 1.00 98.19 254 GLY A C 1
ATOM 1952 O O . GLY A 1 254 ? 0.200 -3.432 -7.937 1.00 98.19 254 GLY A O 1
ATOM 1953 N N . GLU A 1 255 ? 0.962 -1.330 -7.901 1.00 98.19 255 GLU A N 1
ATOM 1954 C CA . GLU A 1 255 ? 2.338 -1.732 -7.575 1.00 98.19 255 GLU A CA 1
ATOM 1955 C C . GLU A 1 255 ? 2.636 -1.611 -6.076 1.00 98.19 255 GLU A C 1
ATOM 1957 O O . GLU A 1 255 ? 2.324 -0.613 -5.437 1.00 98.19 255 GLU A O 1
ATOM 1962 N N . GLY A 1 256 ? 3.294 -2.619 -5.519 1.00 98.12 256 GLY A N 1
ATOM 1963 C CA . GLY A 1 256 ? 3.845 -2.657 -4.171 1.00 98.12 256 GLY A CA 1
ATOM 1964 C C . GLY A 1 256 ? 5.364 -2.511 -4.221 1.00 98.12 256 GLY A C 1
ATOM 1965 O O . GLY A 1 256 ? 6.100 -3.488 -4.090 1.00 98.12 256 GLY A O 1
ATOM 1966 N N . GLY A 1 257 ? 5.858 -1.300 -4.470 1.00 97.62 257 GLY A N 1
ATOM 1967 C CA . GLY A 1 257 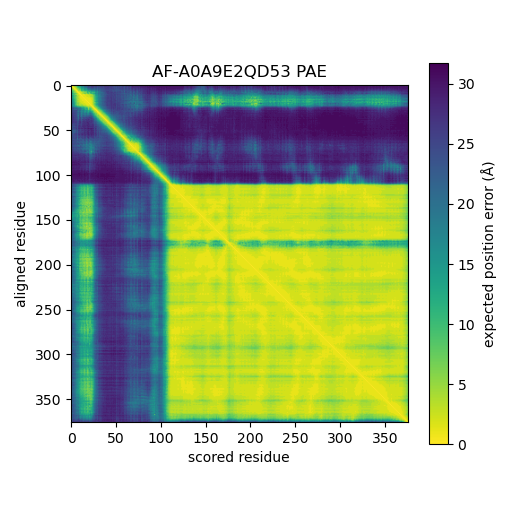? 7.289 -1.021 -4.568 1.00 97.62 257 GLY A CA 1
ATOM 1968 C C . GLY A 1 257 ? 7.994 -0.865 -3.217 1.00 97.62 257 GLY A C 1
ATOM 1969 O O . GLY A 1 257 ? 7.938 0.200 -2.598 1.00 97.62 257 GLY A O 1
ATOM 1970 N N . SER A 1 258 ? 8.757 -1.882 -2.813 1.00 96.06 258 SER A N 1
ATOM 1971 C CA . SER A 1 258 ? 9.788 -1.820 -1.765 1.00 96.06 258 SER A CA 1
ATOM 1972 C C . SER A 1 258 ? 9.322 -1.142 -0.459 1.00 96.06 258 SER A C 1
ATOM 1974 O O . SER A 1 258 ? 8.168 -1.273 -0.048 1.00 96.06 258 SER A O 1
ATOM 1976 N N . GLY A 1 259 ? 10.211 -0.401 0.211 1.00 92.94 259 GLY A N 1
ATOM 1977 C CA . GLY A 1 259 ? 9.921 0.298 1.467 1.00 92.94 259 GLY A CA 1
ATOM 1978 C C . GLY A 1 259 ? 8.814 1.356 1.375 1.00 92.94 259 GLY A C 1
ATOM 1979 O O . GLY A 1 259 ? 8.148 1.615 2.372 1.00 92.94 259 GLY A O 1
ATOM 1980 N N . GLY A 1 260 ? 8.569 1.929 0.190 1.00 94.75 260 GLY A N 1
ATOM 1981 C CA . GLY A 1 260 ? 7.480 2.894 -0.016 1.00 94.75 260 GLY A CA 1
ATOM 1982 C C . GLY A 1 260 ? 6.092 2.252 -0.003 1.00 94.75 260 GLY A C 1
ATOM 1983 O O . GLY A 1 260 ? 5.123 2.883 0.413 1.00 94.75 260 GLY A O 1
ATOM 1984 N N . ALA A 1 261 ? 5.990 0.994 -0.435 1.00 98.00 261 ALA A N 1
ATOM 1985 C CA . ALA A 1 261 ? 4.787 0.187 -0.269 1.00 98.00 261 ALA A CA 1
ATOM 1986 C C . ALA A 1 261 ? 4.683 -0.374 1.149 1.00 98.00 261 ALA A C 1
ATOM 1988 O O . ALA A 1 261 ? 3.621 -0.308 1.766 1.00 98.00 261 ALA A O 1
ATOM 1989 N N . LEU A 1 262 ? 5.802 -0.872 1.687 1.00 96.25 262 LEU A N 1
ATOM 1990 C CA . LEU A 1 262 ? 5.845 -1.475 3.016 1.00 96.25 262 LEU A CA 1
ATOM 1991 C C . LEU A 1 262 ? 5.426 -0.490 4.116 1.00 96.25 262 LEU A C 1
ATOM 1993 O O . LEU A 1 262 ? 4.804 -0.904 5.090 1.00 96.25 262 LEU A O 1
ATOM 1997 N N . SER A 1 263 ? 5.654 0.815 3.923 1.00 96.19 263 SER A N 1
ATOM 1998 C CA . SER A 1 263 ? 5.167 1.863 4.829 1.00 96.19 263 SER A CA 1
ATOM 1999 C C . SER A 1 263 ? 3.638 1.955 4.932 1.00 96.19 263 SER A C 1
ATOM 2001 O O . SER A 1 263 ? 3.139 2.706 5.758 1.00 96.19 263 SER A O 1
ATOM 2003 N N . LEU A 1 264 ? 2.868 1.242 4.112 1.00 98.50 264 LEU A N 1
ATOM 2004 C CA . LEU A 1 264 ? 1.418 1.108 4.278 1.00 98.50 264 LEU A CA 1
ATOM 2005 C C . LEU A 1 264 ? 0.962 -0.355 4.402 1.00 98.50 264 LEU A C 1
ATOM 2007 O O . LEU A 1 264 ? -0.217 -0.581 4.650 1.00 98.50 264 LEU A O 1
ATOM 2011 N N . ALA A 1 265 ? 1.855 -1.335 4.244 1.00 97.94 265 ALA A N 1
ATOM 2012 C CA . ALA A 1 265 ? 1.490 -2.746 4.082 1.00 97.94 265 ALA A CA 1
ATOM 2013 C C . ALA A 1 265 ? 1.716 -3.629 5.323 1.00 97.94 265 ALA A C 1
ATOM 2015 O O . ALA A 1 265 ? 1.478 -4.835 5.270 1.00 97.94 265 ALA A O 1
ATOM 2016 N N . VAL A 1 266 ? 2.175 -3.055 6.440 1.00 97.94 266 VAL A N 1
ATOM 2017 C CA . VAL A 1 266 ? 2.243 -3.765 7.728 1.00 97.94 266 VAL A CA 1
ATOM 2018 C C . VAL A 1 266 ? 0.848 -3.808 8.355 1.00 97.94 266 VAL A C 1
ATOM 2020 O O . VAL A 1 266 ? 0.349 -2.793 8.829 1.00 97.94 266 VAL A O 1
ATOM 2023 N N . ALA A 1 267 ? 0.204 -4.969 8.343 1.00 98.38 267 ALA A N 1
ATOM 2024 C CA . ALA A 1 267 ? -1.211 -5.112 8.663 1.00 98.38 267 ALA A CA 1
ATOM 2025 C C . ALA A 1 267 ? -1.531 -6.481 9.282 1.00 98.38 267 ALA A C 1
ATOM 2027 O O . ALA A 1 267 ? -0.768 -7.440 9.125 1.00 98.38 267 ALA A O 1
ATOM 2028 N N . ASP A 1 268 ? -2.691 -6.588 9.936 1.00 98.56 268 ASP A N 1
ATOM 2029 C CA . ASP A 1 268 ? -3.225 -7.878 10.398 1.00 98.56 268 ASP A CA 1
ATOM 2030 C C . ASP A 1 268 ? -3.490 -8.787 9.199 1.00 98.56 268 ASP A C 1
ATOM 2032 O O . ASP A 1 268 ? -3.087 -9.951 9.165 1.00 98.56 268 ASP A O 1
ATOM 2036 N N . THR A 1 269 ? -4.090 -8.209 8.160 1.00 98.56 269 THR A N 1
ATOM 2037 C CA . THR A 1 269 ? -4.405 -8.882 6.904 1.00 98.56 269 THR A CA 1
ATOM 2038 C C . THR A 1 269 ? -3.920 -8.048 5.722 1.00 98.56 269 THR A C 1
ATOM 2040 O O . THR A 1 269 ? -4.107 -6.831 5.686 1.00 98.56 269 THR A O 1
ATOM 2043 N N . VAL A 1 270 ? -3.286 -8.708 4.757 1.00 98.75 270 VAL A N 1
ATOM 2044 C CA . VAL A 1 270 ? -2.785 -8.150 3.503 1.00 98.75 270 VAL A CA 1
ATOM 2045 C C . VAL A 1 270 ? -3.477 -8.874 2.356 1.00 98.75 270 VAL A C 1
ATOM 2047 O O . VAL A 1 270 ? -3.292 -10.074 2.161 1.00 98.75 270 VAL A O 1
ATOM 2050 N N . LEU A 1 271 ? -4.261 -8.131 1.587 1.00 98.81 271 LEU A N 1
ATOM 2051 C CA . LEU A 1 271 ? -4.892 -8.585 0.356 1.00 98.81 271 LEU A CA 1
ATOM 2052 C C . LEU A 1 271 ? -4.082 -8.087 -0.840 1.00 98.81 271 LEU A C 1
ATOM 2054 O O . LEU A 1 271 ? -3.492 -7.003 -0.803 1.00 98.81 271 LEU A O 1
ATOM 2058 N N . MET A 1 272 ? -4.096 -8.835 -1.934 1.00 98.75 272 MET A N 1
ATOM 2059 C CA . MET A 1 272 ? -3.561 -8.367 -3.212 1.00 98.75 272 MET A CA 1
ATOM 2060 C C . MET A 1 272 ? -4.574 -8.597 -4.318 1.00 98.75 272 MET A C 1
ATOM 2062 O O . MET A 1 272 ? -5.099 -9.696 -4.445 1.00 98.75 272 MET A O 1
ATOM 2066 N N . MET A 1 273 ? -4.834 -7.584 -5.144 1.00 98.69 273 MET A N 1
ATOM 2067 C CA . MET A 1 273 ? -5.565 -7.815 -6.391 1.00 98.69 273 MET A CA 1
ATOM 2068 C C . MET A 1 273 ? -4.759 -8.733 -7.319 1.00 98.69 273 MET A C 1
ATOM 2070 O O . MET A 1 273 ? -3.534 -8.659 -7.353 1.00 98.69 273 MET A O 1
ATOM 2074 N N . GLU A 1 274 ? -5.440 -9.584 -8.080 1.00 98.19 274 GLU A N 1
ATOM 2075 C CA . GLU A 1 274 ? -4.835 -10.644 -8.895 1.00 98.19 274 GLU A CA 1
ATOM 2076 C C . GLU A 1 274 ? -3.690 -10.157 -9.789 1.00 98.19 274 GLU A C 1
ATOM 2078 O O . GLU A 1 274 ? -2.643 -10.802 -9.858 1.00 98.19 274 GLU A O 1
ATOM 2083 N N . ASN A 1 275 ? -3.864 -8.997 -10.431 1.00 98.06 275 ASN A N 1
ATOM 2084 C CA . ASN A 1 275 ? -2.866 -8.418 -11.323 1.00 98.06 275 ASN A CA 1
ATOM 2085 C C . ASN A 1 275 ? -2.070 -7.274 -10.675 1.00 98.06 275 ASN A C 1
ATOM 2087 O O . ASN A 1 275 ? -1.577 -6.387 -11.382 1.00 98.06 275 ASN A O 1
ATOM 2091 N N . SER A 1 276 ? -1.968 -7.256 -9.345 1.00 98.38 276 SER A N 1
ATOM 2092 C CA . SER A 1 276 ? -1.067 -6.376 -8.600 1.00 98.38 276 SER A CA 1
ATOM 2093 C C . SER A 1 276 ? 0.274 -7.069 -8.331 1.00 98.38 276 SER A C 1
ATOM 2095 O O . SER A 1 276 ? 0.434 -8.278 -8.523 1.00 98.38 276 SER A O 1
ATOM 2097 N N . THR A 1 277 ? 1.286 -6.294 -7.947 1.00 98.50 277 THR A N 1
ATOM 2098 C CA . THR A 1 277 ? 2.636 -6.816 -7.686 1.00 98.50 277 THR A CA 1
ATOM 2099 C C . THR A 1 277 ? 3.166 -6.320 -6.356 1.00 98.50 277 THR A C 1
ATOM 2101 O O . THR A 1 277 ? 2.822 -5.222 -5.939 1.00 98.50 277 THR A O 1
ATOM 2104 N N . PHE A 1 278 ? 4.034 -7.086 -5.697 1.00 98.50 278 PHE A N 1
ATOM 2105 C CA . PHE A 1 278 ? 4.740 -6.636 -4.494 1.00 98.50 278 PHE A CA 1
ATOM 2106 C C . PHE A 1 278 ? 6.181 -7.150 -4.542 1.00 98.50 278 PHE A C 1
ATOM 2108 O O . PHE A 1 278 ? 6.416 -8.343 -4.712 1.00 98.50 278 PHE A O 1
ATOM 2115 N N . SER A 1 279 ? 7.166 -6.255 -4.456 1.00 97.81 279 SER A N 1
ATOM 2116 C CA . SER A 1 279 ? 8.575 -6.634 -4.583 1.00 97.81 279 SER A CA 1
ATOM 2117 C C . SER A 1 279 ? 9.505 -5.712 -3.800 1.00 97.81 279 SER A C 1
ATOM 2119 O O . SER A 1 279 ? 9.262 -4.513 -3.675 1.00 97.81 279 SER A O 1
ATOM 2121 N N . VAL A 1 280 ? 10.632 -6.263 -3.341 1.00 96.81 280 VAL A N 1
ATOM 2122 C CA . VAL A 1 280 ? 11.714 -5.523 -2.667 1.00 96.81 280 VAL A CA 1
ATOM 2123 C C . VAL A 1 280 ? 12.426 -4.526 -3.592 1.00 96.81 280 VAL A C 1
ATOM 2125 O O . VAL A 1 280 ? 12.964 -3.521 -3.130 1.00 96.81 280 VAL A O 1
ATOM 2128 N N . ILE A 1 281 ? 12.417 -4.781 -4.901 1.00 96.81 281 ILE A N 1
ATOM 2129 C CA . ILE A 1 281 ? 13.049 -3.953 -5.934 1.00 96.81 281 ILE A CA 1
ATOM 2130 C C . ILE A 1 281 ? 12.244 -4.047 -7.235 1.00 96.81 281 ILE A C 1
ATOM 2132 O O . ILE A 1 281 ? 11.604 -5.066 -7.507 1.00 96.81 281 ILE A O 1
ATOM 2136 N N . SER A 1 282 ? 12.282 -3.005 -8.069 1.00 97.25 282 SER A N 1
ATOM 2137 C CA . SER A 1 282 ? 11.692 -3.089 -9.405 1.00 97.25 282 SER A CA 1
ATOM 2138 C C . SER A 1 282 ? 12.388 -4.174 -10.246 1.00 97.25 282 SER A C 1
ATOM 2140 O O . SER A 1 282 ? 13.605 -4.363 -10.119 1.00 97.25 282 SER A O 1
ATOM 2142 N N . PRO A 1 283 ? 11.665 -4.876 -11.139 1.00 97.31 283 PRO A N 1
ATOM 2143 C CA . PRO A 1 283 ? 12.285 -5.838 -12.049 1.00 97.31 283 PRO A CA 1
ATOM 2144 C C . PRO A 1 283 ? 13.418 -5.224 -12.878 1.00 97.31 283 PRO A C 1
ATOM 2146 O O . PRO A 1 283 ? 14.453 -5.857 -13.072 1.00 97.31 283 PRO A O 1
ATOM 2149 N N . GLU A 1 284 ? 13.264 -3.973 -13.313 1.00 97.56 284 GLU A N 1
ATOM 2150 C CA . GLU A 1 284 ? 14.292 -3.228 -14.044 1.00 97.56 284 GLU A CA 1
ATOM 2151 C C . GLU A 1 284 ? 15.545 -2.985 -13.198 1.00 97.56 284 GLU A C 1
ATOM 2153 O O . GLU A 1 284 ? 16.662 -3.181 -13.678 1.00 97.56 284 GLU A O 1
ATOM 2158 N N . GLY A 1 285 ? 15.368 -2.580 -11.935 1.00 95.56 285 GLY A N 1
ATOM 2159 C CA . GLY A 1 285 ? 16.474 -2.361 -11.004 1.00 95.56 285 GLY A CA 1
ATOM 2160 C C . GLY A 1 285 ? 17.218 -3.659 -10.695 1.00 95.56 285 GLY A C 1
ATOM 2161 O O . GLY A 1 285 ? 18.445 -3.701 -10.751 1.00 95.56 285 GLY A O 1
ATOM 2162 N N . CYS A 1 286 ? 16.481 -4.746 -10.460 1.00 96.44 286 CYS A N 1
ATOM 2163 C CA . CYS A 1 286 ? 17.051 -6.079 -10.271 1.00 96.44 286 CYS A CA 1
ATOM 2164 C C . CYS A 1 286 ? 17.855 -6.532 -11.501 1.00 96.44 286 CYS A C 1
ATOM 2166 O O . CYS A 1 286 ? 18.997 -6.978 -11.373 1.00 96.44 286 CYS A O 1
ATOM 2168 N N . ALA A 1 287 ? 17.295 -6.340 -12.700 1.00 96.75 287 ALA A N 1
ATOM 2169 C CA . ALA A 1 287 ? 17.944 -6.657 -13.968 1.00 96.75 287 ALA A CA 1
ATOM 2170 C C . ALA A 1 287 ? 19.258 -5.879 -14.166 1.00 96.75 287 ALA A C 1
ATOM 2172 O O . ALA A 1 287 ? 20.292 -6.459 -14.517 1.00 96.75 287 ALA A O 1
ATOM 2173 N N . ALA A 1 288 ? 19.246 -4.581 -13.857 1.00 96.50 288 ALA A N 1
ATOM 2174 C CA . ALA A 1 288 ? 20.427 -3.726 -13.916 1.00 96.50 288 ALA A CA 1
ATOM 2175 C C . ALA A 1 288 ? 21.535 -4.149 -12.937 1.00 96.50 288 ALA A C 1
ATOM 2177 O O . ALA A 1 288 ? 22.711 -4.004 -13.259 1.00 96.50 288 ALA A O 1
ATOM 2178 N N . ILE A 1 289 ? 21.187 -4.675 -11.760 1.00 95.56 289 ILE A N 1
ATOM 2179 C CA . ILE A 1 289 ? 22.167 -5.060 -10.734 1.00 95.56 289 ILE A CA 1
ATOM 2180 C C . ILE A 1 289 ? 22.714 -6.467 -10.993 1.00 95.56 289 ILE A C 1
ATOM 2182 O O . ILE A 1 289 ? 23.923 -6.644 -11.140 1.00 95.56 289 ILE A O 1
ATOM 2186 N N . LEU A 1 290 ? 21.836 -7.471 -11.069 1.00 95.69 290 LEU A N 1
ATOM 2187 C CA . LEU A 1 290 ? 22.242 -8.879 -11.125 1.00 95.69 290 LEU A CA 1
ATOM 2188 C C . LEU A 1 290 ? 22.730 -9.296 -12.514 1.00 95.69 290 LEU A C 1
ATOM 2190 O O . LEU A 1 290 ? 23.652 -10.101 -12.628 1.00 95.69 290 LEU A O 1
ATOM 2194 N N . TRP A 1 291 ? 22.144 -8.729 -13.570 1.00 95.75 291 TRP A N 1
ATOM 2195 C CA . TRP A 1 291 ? 22.494 -9.074 -14.949 1.00 95.75 291 TRP A CA 1
ATOM 2196 C C . TRP A 1 291 ? 23.195 -7.954 -15.719 1.00 95.75 291 TRP A C 1
ATOM 2198 O O . TRP A 1 291 ? 23.570 -8.182 -16.870 1.00 95.75 291 TRP A O 1
ATOM 2208 N N . ARG A 1 292 ? 23.393 -6.775 -15.109 1.00 95.81 292 ARG A N 1
ATOM 2209 C CA . ARG A 1 292 ? 23.989 -5.590 -15.758 1.00 95.81 292 ARG A CA 1
ATOM 2210 C C . ARG A 1 292 ? 23.269 -5.181 -17.049 1.00 95.81 292 ARG A C 1
ATOM 2212 O O . ARG A 1 292 ? 23.882 -4.617 -17.949 1.00 95.81 292 ARG A O 1
ATOM 2219 N N . ASP A 1 293 ? 21.975 -5.487 -17.139 1.00 94.88 293 ASP A N 1
ATOM 2220 C CA . ASP A 1 293 ? 21.179 -5.326 -18.354 1.00 94.88 293 ASP A CA 1
ATOM 2221 C C . ASP A 1 293 ? 19.694 -5.160 -18.007 1.00 94.88 293 ASP A C 1
ATOM 2223 O O . ASP A 1 293 ? 19.019 -6.120 -17.638 1.00 94.88 293 ASP A O 1
ATOM 2227 N N . GLN A 1 294 ? 19.169 -3.940 -18.152 1.00 93.12 294 GLN A N 1
ATOM 2228 C CA . GLN A 1 294 ? 17.762 -3.629 -17.869 1.00 93.12 294 GLN A CA 1
ATOM 2229 C C . GLN A 1 294 ? 16.781 -4.357 -18.796 1.00 93.12 294 GLN A C 1
ATOM 2231 O O . GLN A 1 294 ? 15.637 -4.588 -18.404 1.00 93.12 294 GLN A O 1
ATOM 2236 N N . SER A 1 295 ? 17.202 -4.761 -20.002 1.00 95.44 295 SER A N 1
ATOM 2237 C CA . SER A 1 295 ? 16.321 -5.472 -20.941 1.00 95.44 295 SER A CA 1
ATOM 2238 C C . SER A 1 295 ? 15.875 -6.840 -20.404 1.00 95.44 295 SER A C 1
ATOM 2240 O O . SER A 1 295 ? 14.850 -7.380 -20.825 1.00 95.44 295 SER A O 1
ATOM 2242 N N . LYS A 1 296 ? 16.580 -7.362 -19.392 1.00 96.31 296 LYS A N 1
ATOM 2243 C CA . LYS A 1 296 ? 16.249 -8.605 -18.687 1.00 96.31 296 LYS A CA 1
ATOM 2244 C C . LYS A 1 296 ? 15.208 -8.433 -17.577 1.00 96.31 296 LYS A C 1
ATOM 2246 O O . LYS A 1 296 ? 15.027 -9.347 -16.777 1.00 96.31 296 LYS A O 1
ATOM 2251 N N . ALA A 1 297 ? 14.463 -7.327 -17.543 1.00 96.50 297 ALA A N 1
ATOM 2252 C CA . ALA A 1 297 ? 13.392 -7.097 -16.567 1.00 96.50 297 ALA A CA 1
ATOM 2253 C C . ALA A 1 297 ? 12.349 -8.234 -16.524 1.00 96.50 297 ALA A C 1
ATOM 2255 O O . ALA A 1 297 ? 11.938 -8.649 -15.444 1.00 96.50 297 ALA A O 1
ATOM 2256 N N . ARG A 1 298 ? 11.992 -8.823 -17.676 1.00 96.94 298 ARG A N 1
ATOM 2257 C CA . ARG A 1 298 ? 11.109 -10.006 -17.753 1.00 96.94 298 ARG A CA 1
ATOM 2258 C C . ARG A 1 298 ? 11.690 -11.226 -17.025 1.00 96.94 298 ARG A C 1
ATOM 2260 O O . ARG A 1 298 ? 10.965 -11.937 -16.337 1.00 96.94 298 ARG A O 1
ATOM 2267 N N . GLN A 1 299 ? 13.000 -11.457 -17.154 1.00 96.56 299 GLN A N 1
ATOM 2268 C CA . GLN A 1 299 ? 13.708 -12.522 -16.434 1.00 96.56 299 GLN A CA 1
ATOM 2269 C C . GLN A 1 299 ? 13.771 -12.221 -14.931 1.00 96.56 299 GLN A C 1
ATOM 2271 O O . GLN A 1 299 ? 13.509 -13.107 -14.120 1.00 96.56 299 GLN A O 1
ATOM 2276 N N . ALA A 1 300 ? 14.066 -10.974 -14.563 1.00 96.56 300 ALA A N 1
ATOM 2277 C CA . ALA A 1 300 ? 14.109 -10.542 -13.172 1.00 96.56 300 ALA A CA 1
ATOM 2278 C C . ALA A 1 300 ? 12.740 -10.655 -12.482 1.00 96.56 300 ALA A C 1
ATOM 2280 O O . ALA A 1 300 ? 12.677 -11.129 -11.353 1.00 96.56 300 ALA A O 1
ATOM 2281 N N . ALA A 1 301 ? 11.644 -10.300 -13.161 1.00 96.50 301 ALA A N 1
ATOM 2282 C CA . ALA A 1 301 ? 10.288 -10.418 -12.621 1.00 96.50 301 ALA A CA 1
ATOM 2283 C C . ALA A 1 301 ? 9.952 -11.860 -12.205 1.00 96.50 301 ALA A C 1
ATOM 2285 O O . ALA A 1 301 ? 9.415 -12.071 -11.123 1.00 96.50 301 ALA A O 1
ATOM 2286 N N . ARG A 1 302 ? 10.340 -12.852 -13.018 1.00 95.19 302 ARG A N 1
ATOM 2287 C CA . ARG A 1 302 ? 10.182 -14.279 -12.684 1.00 95.19 302 ARG A CA 1
ATOM 2288 C C . ARG A 1 302 ? 11.038 -14.703 -11.494 1.00 95.19 302 ARG A C 1
ATOM 2290 O O . ARG A 1 302 ? 10.596 -15.485 -10.667 1.00 95.19 302 ARG A O 1
ATOM 2297 N N . ALA A 1 303 ? 12.269 -14.201 -11.413 1.00 95.19 303 ALA A N 1
ATOM 2298 C CA . ALA A 1 303 ? 13.174 -14.531 -10.314 1.00 95.19 303 ALA A CA 1
ATOM 2299 C C . ALA A 1 303 ? 12.713 -13.933 -8.973 1.00 95.19 303 ALA A C 1
ATOM 2301 O O . ALA A 1 303 ? 12.955 -14.527 -7.927 1.00 95.19 303 ALA A O 1
ATOM 2302 N N . LEU A 1 304 ? 12.053 -12.772 -9.010 1.00 95.94 304 LEU A N 1
ATOM 2303 C CA . LEU A 1 304 ? 11.580 -12.053 -7.827 1.00 95.94 304 LEU A CA 1
ATOM 2304 C C . LEU A 1 304 ? 10.317 -12.653 -7.194 1.00 95.94 304 LEU A C 1
ATOM 2306 O O . LEU A 1 304 ? 10.050 -12.330 -6.042 1.00 95.94 304 LEU A O 1
ATOM 2310 N N . LYS A 1 305 ? 9.560 -13.493 -7.917 1.00 95.56 305 LYS A N 1
ATOM 2311 C CA . LYS A 1 305 ? 8.293 -14.090 -7.454 1.00 95.56 305 LYS A CA 1
ATOM 2312 C C . LYS A 1 305 ? 7.317 -13.064 -6.852 1.00 95.56 305 LYS A C 1
ATOM 2314 O O . LYS A 1 305 ? 6.900 -13.159 -5.702 1.00 95.56 305 LYS A O 1
ATOM 2319 N N . LEU A 1 306 ? 7.034 -12.021 -7.626 1.00 97.06 306 LEU A N 1
ATOM 2320 C CA . LEU A 1 306 ? 6.370 -10.791 -7.177 1.00 97.06 306 LEU A CA 1
ATOM 2321 C C . LEU A 1 306 ? 4.842 -10.781 -7.350 1.00 97.06 306 LEU A C 1
ATOM 2323 O O . LEU A 1 306 ? 4.215 -9.746 -7.102 1.00 97.06 306 LEU A O 1
ATOM 2327 N N . THR A 1 307 ? 4.253 -11.861 -7.872 1.00 98.19 307 THR A N 1
ATOM 2328 C CA . THR A 1 307 ? 2.820 -11.916 -8.207 1.00 98.19 307 THR A CA 1
ATOM 2329 C C . THR A 1 307 ? 1.969 -12.311 -7.001 1.00 98.19 307 THR A C 1
ATOM 2331 O O . THR A 1 307 ? 2.440 -12.996 -6.095 1.00 98.19 307 THR A O 1
ATOM 2334 N N . ALA A 1 308 ? 0.696 -11.905 -6.991 1.00 97.62 308 ALA A N 1
ATOM 2335 C CA . ALA A 1 308 ? -0.215 -12.193 -5.883 1.00 97.62 308 ALA A CA 1
ATOM 2336 C C . ALA A 1 308 ? -0.316 -13.703 -5.533 1.00 97.62 308 ALA A C 1
ATOM 2338 O O . ALA A 1 308 ? -0.209 -14.027 -4.349 1.00 97.62 308 ALA A O 1
ATOM 2339 N N . PRO A 1 309 ? -0.426 -14.646 -6.500 1.00 96.56 309 PRO A N 1
ATOM 2340 C CA . PRO A 1 309 ? -0.453 -16.079 -6.189 1.00 96.56 309 PRO A CA 1
ATOM 2341 C C . PRO A 1 309 ? 0.853 -16.605 -5.577 1.00 96.56 309 PRO A C 1
ATOM 2343 O O . PRO A 1 309 ? 0.813 -17.384 -4.628 1.00 96.56 309 PRO A O 1
ATOM 2346 N N . GLU A 1 310 ? 2.011 -16.164 -6.081 1.00 96.69 310 GLU A N 1
ATOM 2347 C CA . GLU A 1 310 ? 3.318 -16.577 -5.544 1.00 96.69 310 GLU A CA 1
ATOM 2348 C C . GLU A 1 310 ? 3.509 -16.081 -4.105 1.00 96.69 310 GLU A C 1
ATOM 2350 O O . GLU A 1 310 ? 4.000 -16.815 -3.247 1.00 96.69 310 GLU A O 1
ATOM 2355 N N . LEU A 1 311 ? 3.090 -14.844 -3.829 1.00 97.00 311 LEU A N 1
ATOM 2356 C CA . LEU A 1 311 ? 3.192 -14.229 -2.507 1.00 97.00 311 LEU A CA 1
ATOM 2357 C C . LEU A 1 311 ? 2.209 -14.835 -1.494 1.00 97.00 311 LEU A C 1
ATOM 2359 O O . LEU A 1 311 ? 2.533 -14.917 -0.305 1.00 97.00 311 LEU A O 1
ATOM 2363 N N . LEU A 1 312 ? 1.047 -15.300 -1.961 1.00 97.06 312 LEU A N 1
ATOM 2364 C CA . LEU A 1 312 ? 0.115 -16.106 -1.171 1.00 97.06 312 LEU A CA 1
ATOM 2365 C C . LEU A 1 312 ? 0.731 -17.467 -0.809 1.00 97.06 312 LEU A C 1
ATOM 2367 O O . LEU A 1 312 ? 0.667 -17.884 0.347 1.00 97.06 312 LEU A O 1
ATOM 2371 N N . GLU A 1 313 ? 1.370 -18.148 -1.766 1.00 95.31 313 GLU A N 1
ATOM 2372 C CA . GLU A 1 313 ? 1.994 -19.463 -1.545 1.00 95.31 313 GLU A CA 1
ATOM 2373 C C . GLU A 1 313 ? 3.070 -19.414 -0.446 1.00 95.31 313 GLU A C 1
ATOM 2375 O O . GLU A 1 313 ? 3.124 -20.293 0.422 1.00 95.31 313 GLU A O 1
ATOM 2380 N N . ILE A 1 314 ? 3.890 -18.358 -0.440 1.00 92.38 314 ILE A N 1
ATOM 2381 C CA . ILE A 1 314 ? 4.939 -18.155 0.573 1.00 92.38 314 ILE A CA 1
ATOM 2382 C C . ILE A 1 314 ? 4.434 -17.496 1.869 1.00 92.38 314 ILE A C 1
ATOM 2384 O O . ILE A 1 314 ? 5.215 -17.329 2.804 1.00 92.38 314 ILE A O 1
ATOM 2388 N N . GLY A 1 315 ? 3.146 -17.143 1.951 1.00 93.19 315 GLY A N 1
ATOM 2389 C CA . GLY A 1 315 ? 2.509 -16.617 3.162 1.00 93.19 315 GLY A CA 1
ATOM 2390 C C . GLY A 1 315 ? 2.820 -15.153 3.491 1.00 93.19 315 GLY A C 1
ATOM 2391 O O . GLY A 1 315 ? 2.715 -14.766 4.654 1.00 93.19 315 GLY A O 1
ATOM 2392 N N . LEU A 1 316 ? 3.212 -14.339 2.504 1.00 94.25 316 LEU A N 1
ATOM 2393 C CA . LEU A 1 316 ? 3.352 -12.881 2.675 1.00 94.25 316 LEU A CA 1
ATOM 2394 C C . LEU A 1 316 ? 2.034 -12.127 2.449 1.00 94.25 316 LEU A C 1
ATOM 2396 O O . LEU A 1 316 ? 1.889 -10.987 2.889 1.00 94.25 316 LEU A O 1
ATOM 2400 N N . VAL A 1 317 ? 1.092 -12.766 1.761 1.00 96.81 317 VAL A N 1
ATOM 2401 C CA . VAL A 1 317 ? -0.244 -12.261 1.439 1.00 96.81 317 VAL A CA 1
ATOM 2402 C C . VAL A 1 317 ? -1.256 -13.258 1.973 1.00 96.81 317 VAL A C 1
ATOM 2404 O O . VAL A 1 317 ? -1.030 -14.463 1.898 1.00 96.81 317 VAL A O 1
ATOM 2407 N N . ASP A 1 318 ? -2.362 -12.759 2.511 1.00 98.25 318 ASP A N 1
ATOM 2408 C CA . ASP A 1 318 ? -3.388 -13.593 3.135 1.00 98.25 318 ASP A CA 1
ATOM 2409 C C . ASP A 1 318 ? -4.470 -14.016 2.135 1.00 98.25 318 ASP A C 1
ATOM 2411 O O . ASP A 1 318 ? -5.067 -15.081 2.286 1.00 98.25 318 ASP A O 1
ATOM 2415 N N . GLU A 1 319 ? -4.721 -13.204 1.101 1.00 98.50 319 GLU A N 1
ATOM 2416 C CA . GLU A 1 319 ? -5.705 -13.521 0.067 1.00 98.50 319 GLU A CA 1
ATOM 2417 C C . GLU A 1 319 ? -5.458 -12.775 -1.252 1.00 98.50 319 GLU A C 1
ATOM 2419 O O . GLU A 1 319 ? -5.019 -11.619 -1.266 1.00 98.50 319 GLU A O 1
ATOM 2424 N N . VAL A 1 320 ? -5.795 -13.435 -2.363 1.00 98.69 320 VAL A N 1
ATOM 2425 C CA . VAL A 1 320 ? -5.820 -12.830 -3.698 1.00 98.69 320 VAL A CA 1
ATOM 2426 C C . VAL A 1 320 ? -7.255 -12.443 -4.050 1.00 98.69 320 VAL A C 1
ATOM 2428 O O . VAL A 1 320 ? -8.143 -13.292 -4.057 1.00 98.69 320 VAL A O 1
ATOM 2431 N N . VAL A 1 321 ? -7.468 -11.168 -4.367 1.00 98.62 321 VAL A N 1
ATOM 2432 C CA . VAL A 1 321 ? -8.750 -10.621 -4.823 1.00 98.62 321 VAL A CA 1
ATOM 2433 C C . VAL A 1 321 ? -8.807 -10.749 -6.350 1.00 98.62 321 VAL A C 1
ATOM 2435 O O . VAL A 1 321 ? -7.977 -10.128 -7.022 1.00 98.62 321 VAL A O 1
ATOM 2438 N N . PRO A 1 322 ? -9.732 -11.543 -6.918 1.00 98.06 322 PRO A N 1
ATOM 2439 C CA . PRO A 1 322 ? -9.786 -11.772 -8.358 1.00 98.06 322 PRO A CA 1
ATOM 2440 C C . PRO A 1 322 ? -10.108 -10.485 -9.123 1.00 98.06 322 PRO A C 1
ATOM 2442 O O . PRO A 1 322 ? -10.799 -9.596 -8.620 1.00 98.06 322 PRO A O 1
ATOM 2445 N N . GLU A 1 323 ? -9.616 -10.383 -10.356 1.00 98.00 323 GLU A N 1
ATOM 2446 C CA . GLU A 1 323 ? -9.941 -9.270 -11.250 1.00 98.00 323 GLU A CA 1
ATOM 2447 C C . GLU A 1 323 ? -10.860 -9.721 -12.399 1.00 98.00 323 GLU A C 1
ATOM 2449 O O . GLU A 1 323 ? -10.893 -10.900 -12.753 1.00 98.00 323 GLU A O 1
ATOM 2454 N N . PRO A 1 324 ? -11.603 -8.795 -13.035 1.00 96.81 324 PRO A N 1
ATOM 2455 C CA . PRO A 1 324 ? -12.326 -9.095 -14.266 1.00 96.81 324 PRO A CA 1
ATOM 2456 C C . PRO A 1 324 ? -11.406 -9.682 -15.350 1.00 96.81 324 PRO A C 1
ATOM 2458 O O . PRO A 1 324 ? -10.212 -9.358 -15.381 1.00 96.81 324 PRO A O 1
ATOM 2461 N N . PRO A 1 325 ? -11.934 -10.487 -16.294 1.00 93.12 325 PRO A N 1
ATOM 2462 C CA . PRO A 1 325 ? -11.147 -11.010 -17.405 1.00 93.12 325 PRO A CA 1
ATOM 2463 C C . PRO A 1 325 ? -10.406 -9.899 -18.157 1.00 93.12 325 PRO A C 1
ATOM 2465 O O . PRO A 1 325 ? -11.005 -8.937 -18.631 1.00 93.12 325 PRO A O 1
ATOM 2468 N N . GLY A 1 326 ? -9.084 -10.036 -18.270 1.00 91.06 326 GLY A N 1
ATOM 2469 C CA . GLY A 1 326 ? -8.232 -9.014 -18.881 1.00 91.06 326 GLY A CA 1
ATOM 2470 C C . GLY A 1 326 ? -7.871 -7.842 -17.959 1.00 91.06 326 GLY A C 1
ATOM 2471 O O . GLY A 1 326 ? -7.274 -6.888 -18.448 1.00 91.06 326 GLY A O 1
ATOM 2472 N N . GLY A 1 327 ? -8.180 -7.927 -16.660 1.00 95.12 327 GLY A N 1
ATOM 2473 C CA . GLY A 1 327 ? -7.742 -7.051 -15.569 1.00 95.12 327 GLY A CA 1
ATOM 2474 C C . GLY A 1 327 ? -8.724 -5.955 -15.157 1.00 95.12 327 GLY A C 1
ATOM 2475 O O . GLY A 1 327 ? -9.658 -5.609 -15.876 1.00 95.12 327 GLY A O 1
ATOM 2476 N N . ALA A 1 328 ? -8.451 -5.331 -14.009 1.00 97.38 328 ALA A N 1
ATOM 2477 C CA . ALA A 1 328 ? -9.316 -4.332 -13.369 1.00 97.38 328 ALA A CA 1
ATOM 2478 C C . ALA A 1 328 ? -9.646 -3.102 -14.231 1.00 97.38 328 ALA A C 1
ATOM 2480 O O . ALA A 1 328 ? -10.618 -2.407 -13.975 1.00 97.38 328 ALA A O 1
ATOM 2481 N N . HIS A 1 329 ? -8.845 -2.804 -15.254 1.00 96.94 329 HIS A N 1
ATOM 2482 C CA . HIS A 1 329 ? -9.124 -1.697 -16.169 1.00 96.94 329 HIS A CA 1
ATOM 2483 C C . HIS A 1 329 ? -10.148 -2.030 -17.260 1.00 96.94 329 HIS A C 1
ATOM 2485 O O . HIS A 1 329 ? -10.591 -1.111 -17.944 1.00 96.94 329 HIS A O 1
ATOM 2491 N N . GLN A 1 330 ? -10.483 -3.307 -17.463 1.00 97.50 330 GLN A N 1
ATOM 2492 C CA . GLN A 1 330 ? -11.494 -3.718 -18.442 1.00 97.50 330 GLN A CA 1
ATOM 2493 C C . GLN A 1 330 ? -12.905 -3.468 -17.916 1.00 97.50 330 GLN A C 1
ATOM 2495 O O . GLN A 1 330 ? -13.760 -2.996 -18.657 1.00 97.50 330 GLN A O 1
ATOM 2500 N N . ASP A 1 331 ? -13.117 -3.732 -16.627 1.00 97.81 331 ASP A N 1
ATOM 2501 C CA . ASP A 1 331 ? -14.358 -3.419 -15.925 1.00 97.81 331 ASP A CA 1
ATOM 2502 C C . ASP A 1 331 ? -14.048 -2.876 -14.516 1.00 97.81 331 ASP A C 1
ATOM 2504 O O . ASP A 1 331 ? -14.030 -3.626 -13.535 1.00 97.81 331 ASP A O 1
ATOM 2508 N N . PRO A 1 332 ? -13.750 -1.567 -14.404 1.00 97.94 332 PRO A N 1
ATOM 2509 C CA . PRO A 1 332 ? -13.435 -0.932 -13.127 1.00 97.94 332 PRO A CA 1
ATOM 2510 C C . PRO A 1 332 ? -14.532 -1.078 -12.071 1.00 97.94 332 PRO A C 1
ATOM 2512 O O . PRO A 1 332 ? -14.218 -1.226 -10.893 1.00 97.94 332 PRO A O 1
ATOM 2515 N N . ALA A 1 333 ? -15.803 -1.056 -12.485 1.00 98.00 333 ALA A N 1
ATOM 2516 C CA . ALA A 1 333 ? -16.939 -1.154 -11.575 1.00 98.00 333 ALA A CA 1
ATOM 2517 C C . ALA A 1 333 ? -17.063 -2.573 -11.005 1.00 98.00 333 ALA A C 1
ATOM 2519 O O . ALA A 1 333 ? -17.195 -2.740 -9.793 1.00 98.00 333 ALA A O 1
ATOM 2520 N N . ALA A 1 334 ? -16.931 -3.604 -11.848 1.00 98.19 334 ALA A N 1
ATOM 2521 C CA . ALA A 1 334 ? -16.891 -4.984 -11.369 1.00 98.19 334 ALA A CA 1
ATOM 2522 C C . ALA A 1 334 ? -15.675 -5.236 -10.462 1.00 98.19 334 ALA A C 1
ATOM 2524 O O . ALA A 1 334 ? -15.807 -5.886 -9.427 1.00 98.19 334 ALA A O 1
ATOM 2525 N N . ALA A 1 335 ? -14.505 -4.684 -10.805 1.00 98.44 335 ALA A N 1
ATOM 2526 C CA . ALA A 1 335 ? -13.319 -4.782 -9.956 1.00 98.44 335 ALA A CA 1
ATOM 2527 C C . ALA A 1 335 ? -13.523 -4.108 -8.587 1.00 98.44 335 ALA A C 1
ATOM 2529 O O . ALA A 1 335 ? -13.100 -4.660 -7.571 1.00 98.44 335 ALA A O 1
ATOM 2530 N N . ALA A 1 336 ? -14.183 -2.946 -8.544 1.00 98.69 336 ALA A N 1
ATOM 2531 C CA . ALA A 1 336 ? -14.522 -2.260 -7.299 1.00 98.69 336 ALA A CA 1
ATOM 2532 C C . ALA A 1 336 ? -15.524 -3.053 -6.454 1.00 98.69 336 ALA A C 1
ATOM 2534 O O . ALA A 1 336 ? -15.310 -3.181 -5.254 1.00 98.69 336 ALA A O 1
ATOM 2535 N N . ALA A 1 337 ? -16.560 -3.634 -7.067 1.00 98.62 337 ALA A N 1
ATOM 2536 C CA . ALA A 1 337 ? -17.542 -4.463 -6.368 1.00 98.62 337 ALA A CA 1
ATOM 2537 C C . ALA A 1 337 ? -16.897 -5.708 -5.736 1.00 98.62 337 ALA A C 1
ATOM 2539 O O . ALA A 1 337 ? -17.109 -5.994 -4.561 1.00 98.62 337 ALA A O 1
ATOM 2540 N N . VAL A 1 338 ? -16.034 -6.405 -6.483 1.00 98.62 338 VAL A N 1
ATOM 2541 C CA . VAL A 1 338 ? -15.277 -7.541 -5.937 1.00 98.62 338 VAL A CA 1
ATOM 2542 C C . VAL A 1 338 ? -14.365 -7.072 -4.801 1.00 98.62 338 VAL A C 1
ATOM 2544 O O . VAL A 1 338 ? -14.366 -7.657 -3.721 1.00 98.62 338 VAL A O 1
ATOM 2547 N N . LEU A 1 339 ? -13.610 -5.987 -4.995 1.00 98.81 339 LEU A N 1
ATOM 2548 C CA . LEU A 1 339 ? -12.733 -5.472 -3.947 1.00 98.81 339 LEU A CA 1
ATOM 2549 C C . LEU A 1 339 ? -13.511 -5.065 -2.683 1.00 98.81 339 LEU A C 1
ATOM 2551 O O . LEU A 1 339 ? -13.060 -5.375 -1.581 1.00 98.81 339 LEU A O 1
ATOM 2555 N N . HIS A 1 340 ? -14.667 -4.418 -2.838 1.00 98.75 340 HIS A N 1
ATOM 2556 C CA . HIS A 1 340 ? -15.572 -4.057 -1.749 1.00 98.75 340 HIS A CA 1
ATOM 2557 C C . HIS A 1 340 ? -15.918 -5.279 -0.893 1.00 98.75 340 HIS A C 1
ATOM 2559 O O . HIS A 1 340 ? -15.657 -5.269 0.311 1.00 98.75 340 HIS A O 1
ATOM 2565 N N . ASP A 1 341 ? -16.422 -6.349 -1.511 1.00 98.69 341 ASP A N 1
ATOM 2566 C CA . ASP A 1 341 ? -16.897 -7.536 -0.792 1.00 98.69 341 ASP A CA 1
ATOM 2567 C C . ASP A 1 341 ? -15.776 -8.203 0.012 1.00 98.69 341 ASP A C 1
ATOM 2569 O O . ASP A 1 341 ? -15.959 -8.582 1.174 1.00 98.69 341 ASP A O 1
ATOM 2573 N N . HIS A 1 342 ? -14.580 -8.290 -0.575 1.00 98.75 342 HIS A N 1
ATOM 2574 C CA . HIS A 1 342 ? -13.407 -8.830 0.104 1.00 98.75 342 HIS A CA 1
ATOM 2575 C C . HIS A 1 342 ? -12.956 -7.926 1.265 1.00 98.75 342 HIS A C 1
ATOM 2577 O O . HIS A 1 342 ? -12.722 -8.417 2.374 1.00 98.75 342 HIS A O 1
ATOM 2583 N N . VAL A 1 343 ? -12.877 -6.607 1.058 1.00 98.75 343 VAL A N 1
ATOM 2584 C CA . VAL A 1 343 ? -12.503 -5.656 2.120 1.00 98.75 343 VAL A CA 1
ATOM 2585 C C . VAL A 1 343 ? -13.516 -5.697 3.265 1.00 98.75 343 VAL A C 1
ATOM 2587 O O . VAL A 1 343 ? -13.104 -5.801 4.421 1.00 98.75 343 VAL A O 1
ATOM 2590 N N . ALA A 1 344 ? -14.818 -5.688 2.973 1.00 98.56 344 ALA A N 1
ATOM 2591 C CA . ALA A 1 344 ? -15.882 -5.750 3.974 1.00 98.56 344 ALA A CA 1
ATOM 2592 C C . ALA A 1 344 ? -15.832 -7.059 4.780 1.00 98.56 344 ALA A C 1
ATOM 2594 O O . ALA A 1 344 ? -15.884 -7.039 6.014 1.00 98.56 344 ALA A O 1
ATOM 2595 N N . ALA A 1 345 ? -15.645 -8.201 4.108 1.00 98.44 345 ALA A N 1
ATOM 2596 C CA . ALA A 1 345 ? -15.566 -9.505 4.763 1.00 98.44 345 ALA A CA 1
ATOM 2597 C C . ALA A 1 345 ? -14.347 -9.643 5.692 1.00 98.44 345 ALA A C 1
ATOM 2599 O O . ALA A 1 345 ? -14.446 -10.259 6.760 1.00 98.44 345 ALA A O 1
ATOM 2600 N N . HIS A 1 346 ? -13.186 -9.111 5.300 1.00 98.50 346 HIS A N 1
ATOM 2601 C CA . HIS A 1 346 ? -11.983 -9.125 6.143 1.00 98.50 346 HIS A CA 1
ATOM 2602 C C . HIS A 1 346 ? -12.067 -8.105 7.272 1.00 98.50 346 HIS A C 1
ATOM 2604 O O . HIS A 1 346 ? -11.775 -8.443 8.418 1.00 98.50 346 HIS A O 1
ATOM 2610 N N . LEU A 1 347 ? -12.547 -6.895 6.990 1.00 98.06 347 LEU A N 1
ATOM 2611 C CA . LEU A 1 347 ? -12.734 -5.867 8.007 1.00 98.06 347 LEU A CA 1
ATOM 2612 C C . LEU A 1 347 ? -13.716 -6.327 9.095 1.00 98.06 347 LEU A C 1
ATOM 2614 O O . LEU A 1 347 ? -13.423 -6.186 10.281 1.00 98.06 347 LEU A O 1
ATOM 2618 N N . GLY A 1 348 ? -14.836 -6.947 8.710 1.00 97.06 348 GLY A N 1
ATOM 2619 C CA . GLY A 1 348 ? -15.807 -7.509 9.651 1.00 97.06 348 GLY A CA 1
ATOM 2620 C C . GLY A 1 348 ? -15.213 -8.594 10.556 1.00 97.06 348 GLY A C 1
ATOM 2621 O O . GLY A 1 348 ? -15.508 -8.627 11.751 1.00 97.06 348 GLY A O 1
ATOM 2622 N N . ARG A 1 349 ? -14.323 -9.445 10.023 1.00 96.81 349 ARG A N 1
ATOM 2623 C CA . ARG A 1 349 ? -13.590 -10.445 10.820 1.00 96.81 349 ARG A CA 1
ATOM 2624 C C . ARG A 1 349 ? -12.638 -9.795 11.818 1.00 96.81 349 ARG A C 1
ATOM 2626 O O . ARG A 1 349 ? -12.624 -10.194 12.980 1.00 96.81 349 ARG A O 1
ATOM 2633 N N . LEU A 1 350 ? -11.873 -8.795 11.382 1.00 97.50 350 LEU A N 1
ATOM 2634 C CA . LEU A 1 350 ? -10.911 -8.109 12.242 1.00 97.50 350 LEU A CA 1
ATOM 2635 C C . LEU A 1 350 ? -11.596 -7.307 13.358 1.00 97.50 350 LEU A C 1
ATOM 2637 O O . LEU A 1 350 ? -11.112 -7.291 14.484 1.00 97.50 350 LEU A O 1
ATOM 2641 N N . LEU A 1 351 ? -12.751 -6.697 13.083 1.00 95.56 351 LEU A N 1
ATOM 2642 C CA . LEU A 1 351 ? -13.537 -5.972 14.090 1.00 95.56 351 LEU A CA 1
ATOM 2643 C C . LEU A 1 351 ? -14.124 -6.876 15.182 1.00 95.56 351 LEU A C 1
ATOM 2645 O O . LEU A 1 351 ? -14.440 -6.393 16.266 1.00 95.56 351 LEU A O 1
ATOM 2649 N N . GLY A 1 352 ? -14.286 -8.172 14.905 1.00 91.88 352 GLY A N 1
ATOM 2650 C CA . GLY A 1 352 ? -14.730 -9.160 15.889 1.00 91.88 352 GLY A CA 1
ATOM 2651 C C . GLY A 1 352 ? -13.607 -9.738 16.756 1.00 91.88 352 GLY A C 1
ATOM 2652 O O . GLY A 1 352 ? -13.896 -10.526 17.657 1.00 91.88 352 GLY A O 1
ATOM 2653 N N . ALA A 1 353 ? -12.346 -9.399 16.476 1.00 94.12 353 ALA A N 1
ATOM 2654 C CA . ALA A 1 353 ? -11.190 -9.926 17.189 1.00 94.12 353 ALA A CA 1
ATOM 2655 C C . ALA A 1 353 ? -10.812 -9.064 18.404 1.00 94.12 353 ALA A C 1
ATOM 2657 O O . ALA A 1 353 ? -11.086 -7.867 18.464 1.00 94.12 353 ALA A O 1
ATOM 2658 N N . ASP A 1 354 ? -10.156 -9.695 19.376 1.00 95.88 354 ASP A N 1
ATOM 2659 C CA . ASP A 1 354 ? -9.552 -9.003 20.512 1.00 95.88 354 ASP A CA 1
ATOM 2660 C C . ASP A 1 354 ? -8.315 -8.207 20.065 1.00 95.88 354 ASP A C 1
ATOM 2662 O O . ASP A 1 354 ? -7.471 -8.732 19.337 1.00 95.88 354 ASP A O 1
ATOM 2666 N N . ILE A 1 355 ? -8.206 -6.945 20.492 1.00 96.25 355 ILE A N 1
ATOM 2667 C CA . ILE A 1 355 ? -7.155 -6.028 20.023 1.00 96.25 355 ILE A CA 1
ATOM 2668 C C . ILE A 1 355 ? -5.766 -6.470 20.485 1.00 96.25 355 ILE A C 1
ATOM 2670 O O . ILE A 1 355 ? -4.836 -6.450 19.679 1.00 96.25 355 ILE A O 1
ATOM 2674 N N . ASP A 1 356 ? -5.619 -6.904 21.739 1.00 96.00 356 ASP A N 1
ATOM 2675 C CA . ASP A 1 356 ? -4.330 -7.385 22.250 1.00 96.00 356 ASP A CA 1
ATOM 2676 C C . ASP A 1 356 ? -3.896 -8.637 21.474 1.00 96.00 356 ASP A C 1
ATOM 2678 O O . ASP A 1 356 ? -2.746 -8.743 21.036 1.00 96.00 356 ASP A O 1
ATOM 2682 N N . GLY A 1 357 ? -4.850 -9.534 21.202 1.00 96.62 357 GLY A N 1
ATOM 2683 C CA . GLY A 1 357 ? -4.648 -10.688 20.331 1.00 96.62 357 GLY A CA 1
ATOM 2684 C C . GLY A 1 357 ? -4.255 -10.326 18.893 1.00 96.62 357 GLY A C 1
ATOM 2685 O O . GLY A 1 357 ? -3.394 -10.996 18.322 1.00 96.62 357 GLY A O 1
ATOM 2686 N N . LEU A 1 358 ? -4.837 -9.275 18.300 1.00 96.44 358 LEU A N 1
ATOM 2687 C CA . LEU A 1 358 ? -4.447 -8.794 16.967 1.00 96.44 358 LEU A CA 1
ATOM 2688 C C . LEU A 1 358 ? -3.010 -8.269 16.956 1.00 96.44 358 LEU A C 1
ATOM 2690 O O . LEU A 1 358 ? -2.239 -8.634 16.071 1.00 96.44 358 LEU A O 1
ATOM 2694 N N . VAL A 1 359 ? -2.626 -7.460 17.946 1.00 97.31 359 VAL A N 1
ATOM 2695 C CA . VAL A 1 359 ? -1.264 -6.912 18.040 1.00 97.31 359 VAL A CA 1
ATOM 2696 C C . VAL A 1 359 ? -0.232 -8.032 18.199 1.00 97.31 359 VAL A C 1
ATOM 2698 O O . VAL A 1 359 ? 0.782 -8.039 17.494 1.00 97.31 359 VAL A O 1
ATOM 2701 N N . GLU A 1 360 ? -0.498 -9.014 19.067 1.00 97.50 360 GLU A N 1
ATOM 2702 C CA . GLU A 1 360 ? 0.374 -10.184 19.231 1.00 97.50 360 GLU A CA 1
ATOM 2703 C C . GLU A 1 360 ? 0.465 -10.998 17.931 1.00 97.50 360 GLU A C 1
ATOM 2705 O O . GLU A 1 360 ? 1.566 -11.312 17.470 1.00 97.50 360 GLU A O 1
ATOM 2710 N N . ALA A 1 361 ? -0.675 -11.278 17.289 1.00 96.75 361 ALA A N 1
ATOM 2711 C CA . ALA A 1 361 ? -0.721 -12.012 16.027 1.00 96.75 361 ALA A CA 1
ATOM 2712 C C . ALA A 1 361 ? 0.016 -11.280 14.897 1.00 96.75 361 ALA A C 1
ATOM 2714 O O . ALA A 1 361 ? 0.689 -11.925 14.091 1.00 96.75 361 ALA A O 1
ATOM 2715 N N . ARG A 1 362 ? -0.065 -9.946 14.842 1.00 97.25 362 ARG A N 1
ATOM 2716 C CA . ARG A 1 362 ? 0.659 -9.124 13.866 1.00 97.25 362 ARG A CA 1
ATOM 2717 C C . ARG A 1 362 ? 2.167 -9.214 14.083 1.00 97.25 362 ARG A C 1
ATOM 2719 O O . ARG A 1 362 ? 2.902 -9.463 13.128 1.00 97.25 362 ARG A O 1
ATOM 2726 N N . LEU A 1 363 ? 2.640 -9.069 15.321 1.00 96.00 363 LEU A N 1
ATOM 2727 C CA . LEU A 1 363 ? 4.063 -9.211 15.644 1.00 96.00 363 LEU A CA 1
ATOM 2728 C C . LEU A 1 363 ? 4.590 -10.603 15.263 1.00 96.00 363 LEU A C 1
ATOM 2730 O O . LEU A 1 363 ? 5.644 -10.728 14.636 1.00 96.00 363 LEU A O 1
ATOM 2734 N N . ASP A 1 364 ? 3.839 -11.641 15.607 1.00 95.94 364 ASP A N 1
ATOM 2735 C CA . ASP A 1 364 ? 4.159 -13.040 15.328 1.00 95.94 364 ASP A CA 1
ATOM 2736 C C . ASP A 1 364 ? 4.121 -13.364 13.819 1.00 95.94 364 ASP A C 1
ATOM 2738 O O . ASP A 1 364 ? 5.012 -14.042 13.300 1.00 95.94 364 ASP A O 1
ATOM 2742 N N . LYS A 1 365 ? 3.155 -12.807 13.072 1.00 95.38 365 LYS A N 1
ATOM 2743 C CA . LYS A 1 365 ? 3.101 -12.867 11.599 1.00 95.38 365 LYS A CA 1
ATOM 2744 C C . LYS A 1 365 ? 4.411 -12.395 10.978 1.00 95.38 365 LYS A C 1
ATOM 2746 O O . LYS A 1 365 ? 4.999 -13.140 10.198 1.00 95.38 365 LYS A O 1
ATOM 2751 N N . TYR A 1 366 ? 4.885 -11.204 11.341 1.00 94.69 366 TYR A N 1
ATOM 2752 C CA . TYR A 1 366 ? 6.097 -10.640 10.739 1.00 94.69 366 TYR A CA 1
ATOM 2753 C C . TYR A 1 366 ? 7.392 -11.251 11.292 1.00 94.69 366 TYR A C 1
ATOM 2755 O O . TYR A 1 366 ? 8.367 -11.356 10.553 1.00 94.69 366 TYR A O 1
ATOM 2763 N N . SER A 1 367 ? 7.403 -11.730 12.540 1.00 93.06 367 SER A N 1
ATOM 2764 C CA . SER A 1 367 ? 8.576 -12.394 13.139 1.00 93.06 367 SER A CA 1
ATOM 2765 C C . SER A 1 367 ? 8.894 -13.756 12.512 1.00 93.06 367 SER A C 1
ATOM 2767 O O . SER A 1 367 ? 10.035 -14.205 12.562 1.00 93.06 367 SER A O 1
ATOM 2769 N N . ARG A 1 368 ? 7.901 -14.417 11.903 1.00 92.06 368 ARG A N 1
ATOM 2770 C CA . ARG A 1 368 ? 8.080 -15.682 11.170 1.00 92.06 368 ARG A CA 1
ATOM 2771 C C . ARG A 1 368 ? 8.565 -15.520 9.732 1.00 92.06 368 ARG A C 1
ATOM 2773 O O . ARG A 1 368 ? 8.818 -16.524 9.068 1.00 92.06 368 ARG A O 1
ATOM 2780 N N . VAL A 1 369 ? 8.631 -14.296 9.214 1.00 91.12 369 VAL A N 1
ATOM 2781 C CA . VAL A 1 369 ? 9.025 -14.068 7.824 1.00 91.12 369 VAL A CA 1
ATOM 2782 C C . VAL A 1 369 ? 10.520 -14.328 7.667 1.00 91.12 369 VAL A C 1
ATOM 2784 O O . VAL A 1 369 ? 11.352 -13.639 8.250 1.00 91.12 369 VAL A O 1
ATOM 2787 N N . GLY A 1 370 ? 10.852 -15.301 6.823 1.00 90.38 370 GLY A N 1
ATOM 2788 C CA . GLY A 1 370 ? 12.225 -15.673 6.498 1.00 90.38 370 GLY A CA 1
ATOM 2789 C C . GLY A 1 370 ? 12.456 -17.172 6.650 1.00 90.38 370 GLY A C 1
ATOM 2790 O O . GLY A 1 370 ? 11.867 -17.828 7.501 1.00 90.38 370 GLY A O 1
ATOM 2791 N N . VAL A 1 371 ? 13.323 -17.719 5.802 1.00 89.06 371 VAL A N 1
ATOM 2792 C CA . VAL A 1 371 ? 13.790 -19.106 5.893 1.00 89.06 371 VAL A CA 1
ATOM 2793 C C . VAL A 1 371 ? 15.307 -19.056 5.934 1.00 89.06 371 VAL A C 1
ATOM 2795 O O . VAL A 1 371 ? 15.928 -18.466 5.051 1.00 89.06 371 VAL A O 1
ATOM 2798 N N . PHE A 1 372 ? 15.896 -19.642 6.969 1.00 91.12 372 PHE A N 1
ATOM 2799 C CA . PHE A 1 372 ? 17.338 -19.709 7.161 1.00 91.12 372 PHE A CA 1
ATOM 2800 C C . PHE A 1 372 ? 17.723 -21.083 7.709 1.00 91.12 372 PHE A C 1
ATOM 2802 O O . PHE A 1 372 ? 16.909 -21.769 8.325 1.00 91.12 372 PHE A O 1
ATOM 2809 N N . GLU A 1 373 ? 18.964 -21.484 7.454 1.00 93.12 373 GLU A N 1
ATOM 2810 C CA . GLU A 1 373 ? 19.570 -22.684 8.022 1.00 93.12 373 GLU A CA 1
ATOM 2811 C C . GLU A 1 373 ? 20.501 -22.253 9.160 1.00 93.12 373 GLU A C 1
ATOM 2813 O O . GLU A 1 373 ? 21.322 -21.349 8.986 1.00 93.12 373 GLU A O 1
ATOM 2818 N N . GLU A 1 374 ? 20.348 -22.856 10.338 1.00 89.81 374 GLU A N 1
ATOM 2819 C CA . GLU A 1 374 ? 21.256 -22.617 11.458 1.00 89.81 374 GLU A CA 1
ATOM 2820 C C . GLU A 1 374 ? 22.548 -23.401 11.231 1.00 89.81 374 GLU A C 1
ATOM 2822 O O . GLU A 1 374 ? 22.532 -24.622 11.075 1.00 89.81 374 GLU A O 1
ATOM 2827 N N . VAL A 1 375 ? 23.679 -22.698 11.210 1.00 86.06 375 VAL A N 1
ATOM 2828 C CA . VAL A 1 375 ? 24.990 -23.348 11.184 1.00 86.06 375 VAL A CA 1
ATOM 2829 C C . VAL A 1 375 ? 25.307 -23.780 12.615 1.00 86.06 375 VAL A C 1
ATOM 2831 O O . VAL A 1 375 ? 25.662 -22.938 13.441 1.00 86.06 375 VAL A O 1
ATOM 2834 N N . VAL A 1 376 ? 25.109 -25.070 12.900 1.00 68.38 376 VAL A N 1
ATOM 2835 C CA . VAL A 1 376 ? 25.416 -25.713 14.193 1.00 68.38 376 VAL A CA 1
ATOM 2836 C C . VAL A 1 376 ? 26.906 -25.991 14.336 1.00 68.38 376 VAL A C 1
ATOM 2838 O O . VAL A 1 376 ? 27.506 -26.504 13.363 1.00 68.38 376 VAL A O 1
#

pLDDT: mean 79.62, std 27.18, range [23.62, 98.94]

Secondary structure (DSSP, 8-state):
-------HHHHHHHHHHHHHHHH-PPPP-----------------------------TTSHHHHHHHHHHHHHHHSSS------------PPPP---S-S--S---------HHHHHHHHT-TTS--HHHHHHHH-EEEEE----SSS---TTEEEEEEEETTEEEEEEEE---SSHHHHHHTGGG---HHHHHHHHHHHHHHHHTT--EEEEEEES-S---HHHHHTTHHHHHHHHHHHHHT-SS-EEEEEEEEEEHHHHHHHH-SSEEEEETT-EEESS-HHHHHHHHSS-GGGHHHHHHHHT-BHHHHHHTTS-SEEE---TT-TTT-HHHHHHHHHHHHHHHHHHHHTS-HHHHHHHHHHHHHT--------

Nearest PDB structures (foldseek):
  2f9y-assembly1_A-2  TM=9.929E-01  e=5.344E-34  Escherichia coli
  2f9i-assembly1_A  TM=9.849E-01  e=4.168E-33  Staphylococcus aureus
  8uz2-assembly1_E  TM=9.848E-01  e=6.498E-33  Escherichia coli
  2f9i-assembly1_C  TM=9.841E-01  e=1.197E-32  Staphylococcus aureus
  5kdr-assembly1_A-2  TM=9.159E-01  e=1.972E-32  Staphylococcus aureus subsp. aureus USA300